Protein AF-A0A0Q5K649-F1 (afdb_monomer)

Sequence (444 aa):
MITLPTLQPTLAWHQQLAWRRYVEQLFRLVSRRRDFRLELQRGRLIAGVIPEQRRVLLNPDLIPVPAMGVRFDPQTPHGQRTQLLRAIMAHEAGHVVFSASKPAGELGWLWNALEDERMERLVMRRFPELCSDFDFLGDAMLLKDDPEPIDFMTACLRWRWSYDRPDVPFELQAQDQEAWEQARPLVEEAWETTRDGVERLAAQILALRPAPPAGESPKSRPELSADGGGMSEEQPEEQEQAPKTGEPGEDEEAEGAGGGGETSDPEQDDAQAEDEARTGGGDSSEQEDDAPEAPETSTEPSGATAVTSEDEEDANEQGRGEVPLPAPPPPAPGEDPSQGASDHAGPARDLSRRESAEEILDRIEVHARHLTRILAPPIRPAHATPHRSKGRFRYDRYTQGAEKYFGRKVGAPERCTGSRPDA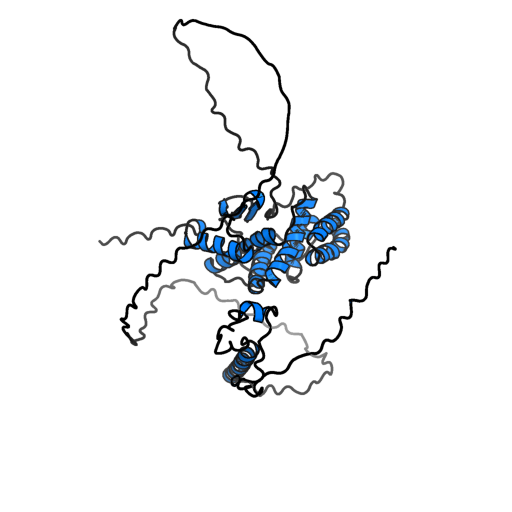GPCSESRRQPPAGRQLRLQGL

Secondary structure (DSSP, 8-state):
---PPP-PPPPPGGGSHHHHHHHHHHHHHHH--SS-EEEE--SS-SEEEETTTTEEEE-SSPPPPPSSS-TT--SSHHHHHHHHHHHHHHHHHHHHHH--PPPSHHHHHHHHHHHHHHHHHHHHHH-GGGHHHHHHHHHHHHTSS--PPBPHHHHHHHHHHHTT-TTS--PBPGGGHHHHHHHHHHHHHHHHS-HHHHHHHHHHHHHTPPPPPTTPPPPPPPS-----S---S-----------------------------------------------------------------------------------------PPPPPPPPPPTT----------------TT----HHHHHHHHHHHHHHHHHHHSPP---S--PPBTTTB---HHHHHTTSS------TT---------------------PPPP--------

pLDDT: mean 72.9, std 24.22, range [32.97, 98.69]

Foldseek 3Di:
DDDDPDDDPDPQLVPDPVNLVVLLVLLCVQLVDNQADEDEDADLAQWADAVVVSYIYHHSPHQDADPDDQFPDPNDPVSLVVLSSNQLSNLLSLCNPAADAQDDDQLSLLLCLLVSLLSVVVSCVVVVVNPSSNLRVLRRVLPVDDPDADELSVLLNNCSNCVPPPVRDNHHDPQCVVLCVVLVVLSVVSSVDHNVSSSVSSVVSVVSHDDPDPPDDPPDPDSPPNVRRDDPPPPPPPPPPDPPDDDDDDDDDDDDDDDDDDDDDDDDDDDDDDDDDDDDDDDDDDDDDDDDDDDDDDDDDDDDDDDDDDDDPDDDDPDDDDDDDDDDDDDDPDDDPDDDDDPPDDPPDPPVDPPDPVNVVVVVVVVVVVVCVVPPPDDDDPDQDADPPPGTDDVVCVVVVNDDPPPPPVDDDDDDDDDDDDDDDDDDDDDDDDDDDDDDDDDD

Structure (mmCIF, N/CA/C/O backbone):
data_AF-A0A0Q5K649-F1
#
_entry.id   AF-A0A0Q5K649-F1
#
loop_
_atom_site.group_PDB
_atom_site.id
_atom_site.type_symbol
_atom_site.label_atom_id
_atom_site.label_alt_id
_atom_site.label_comp_id
_atom_site.label_asym_id
_atom_site.label_entity_id
_atom_site.label_seq_id
_atom_site.pdbx_PDB_ins_code
_atom_site.Cartn_x
_atom_site.Cartn_y
_atom_site.Cartn_z
_atom_site.occupancy
_atom_site.B_iso_or_equiv
_atom_site.auth_seq_id
_atom_site.auth_comp_id
_atom_site.auth_asym_id
_atom_site.auth_atom_id
_atom_site.pdbx_PDB_model_num
ATOM 1 N N . MET A 1 1 ? 18.293 7.118 -53.393 1.00 53.94 1 MET A N 1
ATOM 2 C CA . MET A 1 1 ? 17.737 7.712 -52.163 1.00 53.94 1 MET A CA 1
ATOM 3 C C . MET A 1 1 ? 17.129 6.552 -51.384 1.00 53.94 1 MET A C 1
ATOM 5 O O . MET A 1 1 ? 16.115 6.028 -51.820 1.00 53.94 1 MET A O 1
ATOM 9 N N . ILE A 1 2 ? 17.842 6.024 -50.385 1.00 53.19 2 ILE A N 1
ATOM 10 C CA . ILE A 1 2 ? 17.391 4.873 -49.586 1.00 53.19 2 ILE A CA 1
ATOM 11 C C . ILE A 1 2 ? 16.630 5.457 -48.398 1.00 53.19 2 ILE A C 1
ATOM 13 O O . ILE A 1 2 ? 17.234 6.067 -47.522 1.00 53.19 2 ILE A O 1
ATOM 17 N N . THR A 1 3 ? 15.307 5.344 -48.408 1.00 58.31 3 THR A N 1
ATOM 18 C CA . THR A 1 3 ? 14.466 5.708 -47.268 1.00 58.31 3 THR A CA 1
ATOM 19 C C . THR A 1 3 ? 14.644 4.623 -46.215 1.00 58.31 3 THR A C 1
ATOM 21 O O . THR A 1 3 ? 14.216 3.487 -46.419 1.00 58.31 3 THR A O 1
ATOM 24 N N . LEU A 1 4 ? 15.325 4.946 -45.114 1.00 54.53 4 LEU A N 1
ATOM 25 C CA . LEU A 1 4 ? 15.374 4.046 -43.967 1.00 54.53 4 LEU A CA 1
ATOM 26 C C . LEU A 1 4 ? 13.941 3.849 -43.450 1.00 54.53 4 LEU A C 1
ATOM 28 O O . LEU A 1 4 ? 13.198 4.833 -43.364 1.00 54.53 4 LEU A O 1
ATOM 32 N N . PRO A 1 5 ? 13.528 2.606 -43.147 1.00 60.09 5 PRO A N 1
ATOM 33 C CA . PRO A 1 5 ? 12.213 2.353 -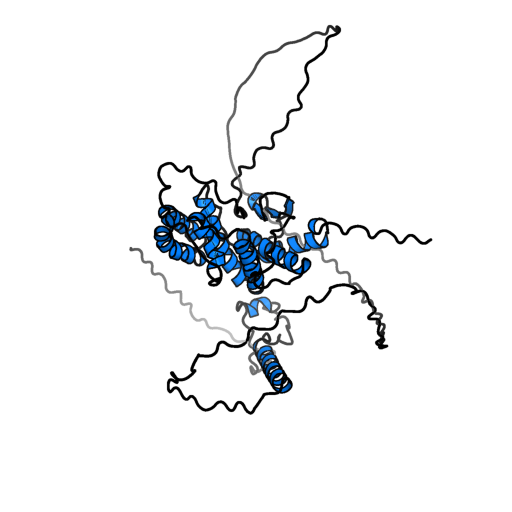42.586 1.00 60.09 5 PRO A CA 1
ATOM 34 C C . PRO A 1 5 ? 12.081 3.153 -41.293 1.00 60.09 5 PRO A C 1
ATOM 36 O O . PRO A 1 5 ? 12.926 3.062 -40.401 1.00 60.09 5 PRO A O 1
ATOM 39 N N . THR A 1 6 ? 11.032 3.966 -41.215 1.00 67.56 6 THR A N 1
ATOM 40 C CA . THR A 1 6 ? 10.655 4.686 -40.004 1.00 67.56 6 THR A CA 1
ATOM 41 C C . THR A 1 6 ? 10.548 3.668 -38.876 1.00 67.56 6 THR A C 1
ATOM 43 O O . THR A 1 6 ? 9.748 2.734 -38.965 1.00 67.56 6 THR A O 1
ATOM 46 N N . LEU A 1 7 ? 11.394 3.817 -37.851 1.00 65.44 7 LEU A N 1
ATOM 47 C CA . LEU A 1 7 ? 11.353 2.994 -36.645 1.00 65.44 7 LEU A CA 1
ATOM 48 C C . LEU A 1 7 ? 9.906 2.960 -36.158 1.00 65.44 7 LEU A C 1
ATOM 50 O O . LEU A 1 7 ? 9.334 4.004 -35.840 1.00 65.44 7 LEU A O 1
ATOM 54 N N . GLN A 1 8 ? 9.292 1.774 -36.175 1.00 64.75 8 GLN A N 1
ATOM 55 C CA . GLN A 1 8 ? 7.937 1.635 -35.668 1.00 64.75 8 GLN A CA 1
ATOM 56 C C . GLN A 1 8 ? 7.932 2.088 -34.205 1.00 64.75 8 GLN A C 1
ATOM 58 O O . GLN A 1 8 ? 8.827 1.688 -33.451 1.00 64.75 8 GLN A O 1
ATOM 63 N N . PRO A 1 9 ? 6.959 2.919 -33.795 1.00 73.31 9 PRO A N 1
ATOM 64 C CA . PRO A 1 9 ? 6.834 3.297 -32.400 1.00 73.31 9 PRO A CA 1
ATOM 65 C C . PRO A 1 9 ? 6.722 2.019 -31.572 1.00 73.31 9 PRO A C 1
ATOM 67 O O . PRO A 1 9 ? 5.918 1.132 -31.872 1.00 73.31 9 PRO A O 1
ATOM 70 N N . THR A 1 10 ? 7.570 1.899 -30.555 1.00 83.94 10 THR A N 1
ATOM 71 C CA . THR A 1 10 ? 7.507 0.775 -29.628 1.00 83.94 10 THR A CA 1
ATOM 72 C C . THR A 1 10 ? 6.124 0.768 -28.980 1.00 83.94 10 THR A C 1
ATOM 74 O O . THR A 1 10 ? 5.640 1.796 -28.506 1.00 83.94 10 THR A O 1
ATOM 77 N N . LEU A 1 11 ? 5.455 -0.389 -28.999 1.00 93.19 11 LEU A N 1
ATOM 78 C CA . LEU A 1 11 ? 4.152 -0.558 -28.351 1.00 93.19 11 LEU A CA 1
ATOM 79 C C . LEU A 1 11 ? 4.230 -0.093 -26.892 1.00 93.19 11 LEU A C 1
ATOM 81 O O . LEU A 1 11 ? 5.257 -0.288 -26.232 1.00 93.19 11 LEU A O 1
ATOM 85 N N . ALA A 1 12 ? 3.136 0.456 -26.361 1.00 94.38 12 ALA A N 1
ATOM 86 C CA . ALA A 1 12 ? 3.072 0.804 -24.944 1.00 94.38 12 ALA A CA 1
ATOM 87 C C . ALA A 1 12 ? 3.393 -0.431 -24.084 1.00 94.38 12 ALA A C 1
ATOM 89 O O . ALA A 1 12 ? 3.028 -1.550 -24.445 1.00 94.38 12 ALA A O 1
ATOM 90 N N . TRP A 1 13 ? 4.069 -0.252 -22.944 1.00 95.56 13 TRP A N 1
ATOM 91 C CA . TRP A 1 13 ? 4.593 -1.376 -22.152 1.00 95.56 13 TRP A CA 1
ATOM 92 C C . TRP A 1 13 ? 3.516 -2.430 -21.833 1.00 95.56 13 TRP A C 1
ATOM 94 O O . TRP A 1 13 ? 3.753 -3.625 -21.975 1.00 95.56 13 TRP A O 1
ATOM 104 N N . HIS A 1 14 ? 2.299 -1.988 -21.503 1.00 96.06 14 HIS A N 1
ATOM 105 C CA . HIS A 1 14 ? 1.169 -2.842 -21.135 1.00 96.06 14 HIS A CA 1
ATOM 106 C C . HIS A 1 14 ? 0.555 -3.589 -22.332 1.00 96.06 14 HIS A C 1
ATOM 108 O O . HIS A 1 14 ? -0.279 -4.475 -22.155 1.00 96.06 14 HIS A O 1
ATOM 114 N N . GLN A 1 15 ? 0.940 -3.252 -23.563 1.00 95.88 15 GLN A N 1
ATOM 115 C CA . GLN A 1 15 ? 0.591 -3.984 -24.786 1.00 95.88 15 GLN A CA 1
ATOM 116 C C . GLN A 1 15 ? 1.657 -5.028 -25.147 1.00 95.88 15 GLN A C 1
ATOM 118 O O . GLN A 1 15 ? 1.392 -5.942 -25.924 1.00 95.88 15 GLN A O 1
ATOM 123 N N . GLN A 1 16 ? 2.855 -4.934 -24.566 1.00 95.38 16 GLN A N 1
ATOM 124 C CA . GLN A 1 16 ? 3.936 -5.879 -24.815 1.00 95.38 16 GLN A CA 1
ATOM 125 C C . GLN A 1 16 ? 3.706 -7.174 -24.019 1.00 95.38 16 GLN A C 1
ATOM 127 O O . GLN A 1 16 ? 3.572 -7.167 -22.793 1.00 95.38 16 GLN A O 1
ATOM 132 N N . LEU A 1 17 ? 3.715 -8.318 -24.711 1.00 95.88 17 LEU A N 1
ATOM 133 C CA . LEU A 1 17 ? 3.469 -9.633 -24.104 1.00 95.88 17 LEU A CA 1
ATOM 134 C C . LEU A 1 17 ? 4.466 -9.978 -22.985 1.00 95.88 17 LEU A C 1
ATOM 136 O O . LEU A 1 17 ? 4.085 -10.616 -22.004 1.00 95.88 17 LEU A O 1
ATOM 140 N N . ALA A 1 18 ? 5.725 -9.549 -23.118 1.00 96.31 18 ALA A N 1
ATOM 141 C CA . ALA A 1 18 ? 6.763 -9.782 -22.116 1.00 96.31 18 ALA A CA 1
ATOM 142 C C . ALA A 1 18 ? 6.397 -9.162 -20.758 1.00 96.31 18 ALA A C 1
ATOM 144 O O . ALA A 1 18 ? 6.466 -9.846 -19.739 1.00 96.31 18 ALA A O 1
ATOM 145 N N . TRP A 1 19 ? 5.914 -7.915 -20.750 1.00 97.50 19 TRP A N 1
ATOM 146 C CA . TRP A 1 19 ? 5.476 -7.239 -19.529 1.00 97.50 19 TRP A CA 1
ATOM 147 C C . TRP A 1 19 ? 4.241 -7.885 -18.913 1.00 97.50 19 TRP A C 1
ATOM 149 O O . TRP A 1 19 ? 4.209 -8.106 -17.708 1.00 97.50 19 TRP A O 1
ATOM 159 N N . ARG A 1 20 ? 3.244 -8.252 -19.727 1.00 97.81 20 ARG A N 1
ATOM 160 C CA . ARG A 1 20 ? 2.047 -8.946 -19.222 1.00 97.81 20 ARG A CA 1
ATOM 161 C C . ARG A 1 20 ? 2.403 -10.256 -18.525 1.00 97.81 20 ARG A C 1
ATOM 163 O O . ARG A 1 20 ? 1.939 -10.508 -17.418 1.00 97.81 20 ARG A O 1
ATOM 170 N N . ARG A 1 21 ? 3.266 -11.064 -19.153 1.00 97.75 21 ARG A N 1
ATOM 171 C CA . ARG A 1 21 ? 3.766 -12.317 -18.570 1.00 97.75 21 ARG A CA 1
ATOM 172 C C . ARG A 1 21 ? 4.548 -12.066 -17.287 1.00 97.75 21 ARG A C 1
ATOM 174 O O . ARG A 1 21 ? 4.350 -12.797 -16.327 1.00 97.75 21 ARG A O 1
ATOM 181 N N . TYR A 1 22 ? 5.404 -11.047 -17.271 1.00 98.00 22 TYR A N 1
ATOM 182 C CA . TYR A 1 22 ? 6.178 -10.669 -16.093 1.00 98.00 22 TYR A CA 1
ATOM 183 C C . TYR A 1 22 ? 5.272 -10.323 -14.900 1.00 98.00 22 TYR A C 1
ATOM 185 O O . TYR A 1 22 ? 5.401 -10.933 -13.843 1.00 98.00 22 TYR A O 1
ATOM 193 N N . VAL A 1 23 ? 4.301 -9.425 -15.088 1.00 98.12 23 VAL A N 1
ATOM 194 C CA . VAL A 1 23 ? 3.345 -9.003 -14.045 1.00 98.12 23 VAL A CA 1
ATOM 195 C C . VAL A 1 23 ? 2.522 -10.188 -13.529 1.00 98.12 23 VAL A C 1
ATOM 197 O O . VAL A 1 23 ? 2.409 -10.399 -12.323 1.00 98.12 23 VAL A O 1
ATOM 200 N N . GLU A 1 24 ? 2.008 -11.025 -14.431 1.00 98.25 24 GLU A N 1
ATOM 201 C CA . GLU A 1 24 ? 1.250 -12.221 -14.058 1.00 98.25 24 GLU A CA 1
ATOM 202 C C . GLU A 1 24 ? 2.116 -13.236 -13.284 1.00 98.25 24 GLU A C 1
ATOM 204 O O . GLU A 1 24 ? 1.663 -13.852 -12.317 1.00 98.25 24 GLU A O 1
ATOM 209 N N . GLN A 1 25 ? 3.383 -13.411 -13.676 1.00 98.25 25 GLN A N 1
ATOM 210 C CA . GLN A 1 25 ? 4.329 -14.282 -12.976 1.00 98.25 25 GLN A CA 1
ATOM 211 C C . GLN A 1 25 ? 4.673 -13.763 -11.578 1.00 98.25 25 GLN A C 1
ATOM 213 O O . GLN A 1 25 ? 4.729 -14.575 -10.654 1.00 98.25 25 GLN A O 1
ATOM 218 N N . LEU A 1 26 ? 4.850 -12.448 -11.407 1.00 98.25 26 LEU A N 1
ATOM 219 C CA . LEU A 1 26 ? 5.065 -11.826 -10.097 1.00 98.25 26 LEU A CA 1
ATOM 220 C C . LEU A 1 26 ? 3.898 -12.118 -9.151 1.00 98.25 26 LEU A C 1
ATOM 222 O O . LEU A 1 26 ? 4.104 -12.663 -8.064 1.00 98.25 26 LEU A O 1
ATOM 226 N N . PHE A 1 27 ? 2.668 -11.850 -9.595 1.00 98.50 27 PHE A N 1
ATOM 227 C CA . PHE A 1 27 ? 1.475 -12.107 -8.791 1.00 98.50 27 PHE A CA 1
ATOM 228 C C . PHE A 1 27 ? 1.372 -13.586 -8.389 1.00 98.50 27 PHE A C 1
ATOM 230 O O . PHE A 1 27 ? 1.162 -13.918 -7.220 1.00 98.50 27 PHE A O 1
ATOM 237 N N . ARG A 1 28 ? 1.574 -14.507 -9.342 1.00 98.38 28 ARG A N 1
ATOM 238 C CA . ARG A 1 28 ? 1.555 -15.962 -9.092 1.00 98.38 28 ARG A CA 1
ATOM 239 C C . ARG A 1 28 ? 2.649 -16.409 -8.125 1.00 98.38 28 ARG A C 1
ATOM 241 O O . ARG A 1 28 ? 2.430 -17.328 -7.331 1.00 98.38 28 ARG A O 1
ATOM 248 N N . LEU A 1 29 ? 3.833 -15.805 -8.209 1.00 98.06 29 LEU A N 1
ATOM 249 C CA . LEU A 1 29 ? 4.966 -16.123 -7.345 1.00 98.06 29 LEU A CA 1
ATOM 250 C C . LEU A 1 29 ? 4.646 -15.801 -5.882 1.00 98.06 29 LEU A C 1
ATOM 252 O O . LEU A 1 29 ? 4.878 -16.649 -5.015 1.00 98.06 29 LEU A O 1
ATOM 256 N N . VAL A 1 30 ? 4.088 -14.618 -5.622 1.00 98.31 30 VAL A N 1
ATOM 257 C CA . VAL A 1 30 ? 3.783 -14.147 -4.265 1.00 98.31 30 VAL A CA 1
ATOM 258 C C . VAL A 1 30 ? 2.528 -14.834 -3.716 1.00 98.31 30 VAL A C 1
ATOM 260 O O . VAL A 1 30 ? 2.586 -15.454 -2.650 1.00 98.31 30 VAL A O 1
ATOM 263 N N . SER A 1 31 ? 1.430 -14.846 -4.483 1.00 98.06 31 SER A N 1
ATOM 264 C CA . SER A 1 31 ? 0.136 -15.401 -4.041 1.00 98.06 31 SER A CA 1
ATOM 265 C C . SER A 1 31 ? 0.117 -16.931 -3.973 1.00 98.06 31 SER A C 1
ATOM 267 O O . SER A 1 31 ? -0.695 -17.523 -3.262 1.00 98.06 31 SER A O 1
ATOM 269 N N . ARG A 1 32 ? 0.991 -17.600 -4.743 1.00 97.88 32 ARG A N 1
ATOM 270 C CA . ARG A 1 32 ? 0.955 -19.052 -5.014 1.00 97.88 32 ARG A CA 1
ATOM 271 C C . ARG A 1 32 ? -0.355 -19.531 -5.655 1.00 97.88 32 ARG A C 1
ATOM 273 O O . ARG A 1 32 ? -0.609 -20.736 -5.690 1.00 97.88 32 ARG A O 1
ATOM 280 N N . ARG A 1 33 ? -1.161 -18.618 -6.202 1.00 97.81 33 ARG A N 1
ATOM 281 C CA . ARG A 1 33 ? -2.393 -18.902 -6.948 1.00 97.81 33 ARG A CA 1
ATOM 282 C C . ARG A 1 33 ? -2.119 -18.765 -8.439 1.00 97.81 33 ARG A C 1
ATOM 284 O O . ARG A 1 33 ? -1.480 -17.812 -8.860 1.00 97.81 33 ARG A O 1
ATOM 291 N N . ARG A 1 34 ? -2.549 -19.740 -9.243 1.00 97.38 34 ARG A N 1
ATOM 292 C CA . ARG A 1 34 ? -2.327 -19.760 -10.709 1.00 97.38 34 ARG A CA 1
ATOM 293 C C . ARG A 1 34 ? -3.571 -19.406 -11.511 1.00 97.38 34 ARG A C 1
ATOM 295 O O . ARG A 1 34 ? -3.465 -19.099 -12.694 1.00 97.38 34 ARG A O 1
ATOM 302 N N . ASP A 1 35 ? -4.711 -19.486 -10.851 1.00 97.69 35 ASP A N 1
ATOM 303 C CA . ASP A 1 35 ? -6.063 -19.356 -11.368 1.00 97.69 35 ASP A CA 1
ATOM 304 C C . ASP A 1 35 ? -6.573 -17.912 -11.393 1.00 97.69 35 ASP A C 1
ATOM 306 O O . ASP A 1 35 ? -7.659 -17.676 -11.913 1.00 97.69 35 ASP A O 1
ATOM 310 N N . PHE A 1 36 ? -5.784 -16.959 -10.890 1.00 98.00 36 PHE A N 1
ATOM 311 C CA . PHE A 1 36 ? -6.057 -15.537 -11.055 1.00 98.00 36 PHE A CA 1
ATOM 312 C C . PHE A 1 36 ? -5.679 -15.058 -12.457 1.00 98.00 36 PHE A C 1
ATOM 314 O O . PHE A 1 36 ? -4.645 -15.460 -13.003 1.00 98.00 36 PHE A O 1
ATOM 321 N N . ARG A 1 37 ? -6.512 -14.182 -13.022 1.00 97.81 37 ARG A N 1
ATOM 322 C CA . ARG A 1 37 ? -6.293 -13.535 -14.321 1.00 97.81 37 ARG A CA 1
ATOM 323 C C . ARG A 1 37 ? -5.946 -12.064 -14.129 1.00 97.81 37 ARG A C 1
ATOM 325 O O . ARG A 1 37 ? -6.646 -11.361 -13.404 1.00 97.81 37 ARG A O 1
ATOM 332 N N . LEU A 1 38 ? -4.886 -11.619 -14.802 1.00 98.06 38 LEU A N 1
ATOM 333 C CA . LEU A 1 38 ? -4.499 -10.212 -14.863 1.00 98.06 38 LEU A CA 1
ATOM 334 C C . LEU A 1 38 ? -5.365 -9.462 -15.873 1.00 98.06 38 LEU A C 1
ATOM 336 O O . LEU A 1 38 ? -5.432 -9.844 -17.043 1.00 98.06 38 LEU A O 1
ATOM 340 N N . GLU A 1 39 ? -5.940 -8.353 -15.432 1.00 97.88 39 GLU A N 1
ATOM 341 C CA . GLU A 1 39 ? -6.693 -7.426 -16.259 1.00 97.88 39 GLU A CA 1
ATOM 342 C C . GLU A 1 39 ? -6.112 -6.020 -16.153 1.00 97.88 39 GLU A C 1
ATOM 344 O O . GLU A 1 39 ? -5.904 -5.484 -15.067 1.00 97.88 39 GLU A O 1
ATOM 349 N N . LEU A 1 40 ? -5.817 -5.434 -17.311 1.00 97.31 40 LEU A N 1
ATOM 350 C CA . LEU A 1 40 ? -5.233 -4.105 -17.410 1.00 97.31 40 LEU A CA 1
ATOM 351 C C . LEU A 1 40 ? -6.340 -3.117 -17.764 1.00 97.31 40 LEU A C 1
ATOM 353 O O . LEU A 1 40 ? -6.804 -3.113 -18.906 1.00 97.31 40 LEU A O 1
ATOM 357 N N . GLN A 1 41 ? -6.744 -2.289 -16.805 1.00 95.38 41 GLN A N 1
ATOM 358 C CA . GLN A 1 41 ? -7.856 -1.353 -16.951 1.00 95.38 41 GLN A CA 1
ATOM 359 C C . GLN A 1 41 ? -7.421 0.046 -16.523 1.00 95.38 41 GLN A C 1
ATOM 361 O O . GLN A 1 41 ? -6.922 0.240 -15.421 1.00 95.38 41 GLN A O 1
ATOM 366 N N . ARG A 1 42 ? -7.629 1.038 -17.392 1.00 95.25 42 ARG A N 1
ATOM 367 C CA . ARG A 1 42 ? -7.439 2.447 -17.026 1.00 95.25 42 ARG A CA 1
ATOM 368 C C . ARG A 1 42 ? -8.575 2.900 -16.121 1.00 95.25 42 ARG A C 1
ATOM 370 O O . ARG A 1 42 ? -9.737 2.637 -16.424 1.00 95.25 42 ARG A O 1
ATOM 377 N N . GLY A 1 43 ? -8.248 3.611 -15.052 1.00 90.81 43 GLY A N 1
ATOM 378 C CA . GLY A 1 43 ? -9.244 4.111 -14.114 1.00 90.81 43 GLY A CA 1
ATOM 379 C C . GLY A 1 43 ? -8.623 4.884 -12.961 1.00 90.81 43 GLY A C 1
ATOM 380 O O . GLY A 1 43 ? -7.483 5.332 -13.042 1.00 90.81 43 GLY A O 1
ATOM 381 N N . ARG A 1 44 ? -9.398 5.049 -11.888 1.00 87.19 44 ARG A N 1
ATOM 382 C CA . ARG A 1 44 ? -8.936 5.694 -10.649 1.00 87.19 44 ARG A CA 1
ATOM 383 C C . ARG A 1 44 ? -8.134 4.749 -9.755 1.00 87.19 44 ARG A C 1
ATOM 385 O O . ARG A 1 44 ? -7.238 5.191 -9.050 1.00 87.19 44 ARG A O 1
ATOM 392 N N . LEU A 1 45 ? -8.452 3.458 -9.809 1.00 90.31 45 LEU A N 1
ATOM 393 C CA . LEU A 1 45 ? -7.760 2.419 -9.058 1.00 90.31 45 LEU A CA 1
ATOM 394 C C . LEU A 1 45 ? -6.316 2.282 -9.564 1.00 90.31 45 LEU A C 1
ATOM 396 O O . LEU A 1 45 ? -6.102 2.285 -10.775 1.00 90.31 45 LEU A O 1
ATOM 400 N N . ILE A 1 46 ? -5.342 2.138 -8.663 1.00 93.75 46 ILE A N 1
ATOM 401 C CA . ILE A 1 46 ? -3.954 1.799 -9.034 1.00 93.75 46 ILE A CA 1
ATOM 402 C C . ILE A 1 46 ? -3.868 0.307 -9.365 1.00 93.75 46 ILE A C 1
ATOM 404 O O . ILE A 1 46 ? -3.427 -0.077 -10.449 1.00 93.75 46 ILE A O 1
ATOM 408 N N . ALA A 1 47 ? -4.323 -0.529 -8.438 1.00 96.38 47 ALA A N 1
ATOM 409 C CA . ALA A 1 47 ? -4.489 -1.960 -8.602 1.00 96.38 47 ALA A CA 1
ATOM 410 C C . ALA A 1 47 ? -5.521 -2.473 -7.592 1.00 96.38 47 ALA A C 1
ATOM 412 O O . ALA A 1 47 ? -5.918 -1.746 -6.681 1.00 96.38 47 ALA A O 1
ATOM 413 N N . GLY A 1 48 ? -5.996 -3.694 -7.810 1.00 95.69 48 GLY A N 1
ATOM 414 C CA . GLY A 1 48 ? -6.840 -4.362 -6.837 1.00 95.69 48 GLY A CA 1
ATOM 415 C C . GLY A 1 48 ? -7.083 -5.828 -7.132 1.00 95.69 48 GLY A C 1
ATOM 416 O O . GLY A 1 48 ? -6.849 -6.294 -8.251 1.00 95.69 48 GLY A O 1
ATOM 417 N N . VAL A 1 49 ? -7.601 -6.566 -6.154 1.00 96.12 49 VAL A N 1
ATOM 418 C CA . VAL A 1 49 ? -8.013 -7.961 -6.336 1.00 96.12 49 VAL A CA 1
ATOM 419 C C . VAL A 1 49 ? -9.505 -8.137 -6.103 1.00 96.12 49 VAL A C 1
ATOM 421 O O . VAL A 1 49 ? -10.095 -7.566 -5.191 1.00 96.12 49 VAL A O 1
ATOM 424 N N . ILE A 1 50 ? -10.113 -8.987 -6.930 1.00 95.25 50 ILE A N 1
ATOM 425 C CA . ILE A 1 50 ? -11.484 -9.474 -6.749 1.00 95.25 50 ILE A CA 1
ATOM 426 C C . ILE A 1 50 ? -11.381 -10.991 -6.546 1.00 95.25 50 ILE A C 1
ATOM 428 O O . ILE A 1 50 ? -11.366 -11.742 -7.534 1.00 95.25 50 ILE A O 1
ATOM 432 N N . PRO A 1 51 ? -11.209 -11.461 -5.294 1.00 93.88 51 PRO A N 1
ATOM 433 C CA . PRO A 1 51 ? -10.952 -12.869 -4.997 1.00 93.88 51 PRO A CA 1
ATOM 434 C C . PRO A 1 51 ? -12.024 -13.820 -5.537 1.00 93.88 51 PRO A C 1
ATOM 436 O O . PRO A 1 51 ? -11.691 -14.879 -6.072 1.00 93.88 51 PRO A O 1
ATOM 439 N N . GLU A 1 52 ? -13.292 -13.422 -5.463 1.00 94.25 52 GLU A N 1
ATOM 440 C CA . GLU A 1 52 ? -14.466 -14.203 -5.866 1.00 94.25 52 GLU A CA 1
ATOM 441 C C . GLU A 1 52 ? -14.440 -14.494 -7.370 1.00 94.25 52 GLU A C 1
ATOM 443 O O . GLU A 1 52 ? -14.711 -15.612 -7.811 1.00 94.25 52 GLU A O 1
ATOM 448 N N . GLN A 1 53 ? -14.023 -13.501 -8.159 1.00 96.69 53 GLN A N 1
ATOM 449 C CA . GLN A 1 53 ? -13.903 -13.592 -9.615 1.00 96.69 53 GLN A CA 1
ATOM 450 C C . GLN A 1 53 ? -12.515 -14.062 -10.071 1.00 96.69 53 GLN A C 1
ATOM 452 O O . GLN A 1 53 ? -12.286 -14.244 -11.267 1.00 96.69 53 GLN A O 1
ATOM 457 N N . ARG A 1 54 ? -11.574 -14.249 -9.134 1.00 97.38 54 ARG A N 1
ATOM 458 C CA . ARG A 1 54 ? -10.165 -14.575 -9.403 1.00 97.38 54 ARG A CA 1
ATOM 459 C C . ARG A 1 54 ? -9.538 -13.594 -10.399 1.00 97.38 54 ARG A C 1
ATOM 461 O O . ARG A 1 54 ? -8.854 -13.989 -11.346 1.00 97.38 54 ARG A O 1
ATOM 468 N N . ARG A 1 55 ? -9.786 -12.300 -10.204 1.00 97.69 55 ARG A N 1
ATOM 469 C CA . ARG A 1 55 ? -9.233 -11.221 -11.037 1.00 97.69 55 ARG A CA 1
ATOM 470 C C . ARG A 1 55 ? -8.247 -10.391 -10.228 1.00 97.69 55 ARG A C 1
ATOM 472 O O . ARG A 1 55 ? -8.481 -10.122 -9.052 1.00 97.69 55 ARG A O 1
ATOM 479 N N . VAL A 1 56 ? -7.154 -9.998 -10.873 1.00 97.81 56 VAL A N 1
ATOM 480 C CA . VAL A 1 56 ? -6.275 -8.920 -10.411 1.00 97.81 56 VAL A CA 1
ATOM 481 C C . VAL A 1 56 ? -6.336 -7.802 -11.441 1.00 97.81 56 VAL A C 1
ATOM 483 O O . VAL A 1 56 ? -6.056 -8.016 -12.622 1.00 97.81 56 VAL A O 1
ATOM 486 N N . LEU A 1 57 ? -6.763 -6.631 -10.993 1.00 97.69 57 LEU A N 1
ATOM 487 C CA . LEU A 1 57 ? -6.879 -5.416 -11.780 1.00 97.69 57 LEU A CA 1
ATOM 488 C C . LEU A 1 57 ? -5.600 -4.601 -11.603 1.00 97.69 57 LEU A C 1
ATOM 490 O O . LEU A 1 57 ? -5.093 -4.464 -10.492 1.00 97.69 57 LEU A O 1
ATOM 494 N N . LEU A 1 58 ? -5.077 -4.049 -12.691 1.00 97.50 58 LEU A N 1
ATOM 495 C CA . LEU A 1 58 ? -3.919 -3.162 -12.665 1.00 97.50 58 LEU A CA 1
ATOM 496 C C . LEU A 1 58 ? -4.127 -2.012 -13.642 1.00 97.50 58 LEU A C 1
ATOM 498 O O . LEU A 1 58 ? -4.410 -2.226 -14.824 1.00 97.50 58 LEU A O 1
ATOM 502 N N . ASN A 1 59 ? -3.909 -0.792 -13.171 1.00 97.06 59 ASN A N 1
ATOM 503 C CA . ASN A 1 59 ? -3.897 0.372 -14.029 1.00 97.06 59 ASN A CA 1
ATOM 504 C C . ASN A 1 59 ? -2.572 0.465 -14.793 1.00 97.06 59 ASN A C 1
ATOM 506 O O . ASN A 1 59 ? -1.504 0.524 -14.178 1.00 97.06 59 ASN A O 1
ATOM 510 N N . PRO A 1 60 ? -2.598 0.462 -16.140 1.00 97.25 60 PRO A N 1
ATOM 511 C CA . PRO A 1 60 ? -1.377 0.574 -16.926 1.00 97.25 60 PRO A CA 1
ATOM 512 C C . PRO A 1 60 ? -0.706 1.954 -16.816 1.00 97.25 60 PRO A C 1
ATOM 514 O O . PRO A 1 60 ? 0.482 2.084 -17.137 1.00 97.25 60 PRO A O 1
ATOM 517 N N . ASP A 1 61 ? -1.455 2.967 -16.381 1.00 96.31 61 ASP A N 1
ATOM 518 C CA . ASP A 1 61 ? -0.972 4.314 -16.109 1.00 96.31 61 ASP A CA 1
ATOM 519 C C . ASP A 1 61 ? -0.527 4.366 -14.634 1.00 96.31 61 ASP A C 1
ATOM 521 O O . ASP A 1 61 ? -1.229 4.869 -13.760 1.00 96.31 61 ASP A O 1
ATOM 525 N N . LEU A 1 62 ? 0.625 3.737 -14.364 1.00 94.88 62 LEU A N 1
ATOM 526 C CA . LEU A 1 62 ? 1.218 3.620 -13.026 1.00 94.88 62 LEU A CA 1
ATOM 527 C C . LEU A 1 62 ? 1.384 4.987 -12.348 1.00 94.88 62 LEU A C 1
ATOM 529 O O . LEU A 1 62 ? 1.506 6.013 -13.020 1.00 94.88 62 LEU A O 1
ATOM 533 N N . ILE A 1 63 ? 1.462 4.980 -11.015 1.00 94.38 63 ILE A N 1
ATOM 534 C CA . ILE A 1 63 ? 1.696 6.200 -10.241 1.00 94.38 63 ILE A CA 1
ATOM 535 C C . ILE A 1 63 ? 2.972 6.927 -10.707 1.00 94.38 63 ILE A C 1
ATOM 537 O O . ILE A 1 63 ? 3.978 6.275 -11.013 1.00 94.38 63 ILE A O 1
ATOM 541 N N . PRO A 1 64 ? 2.949 8.270 -10.782 1.00 94.81 64 PRO A N 1
ATOM 542 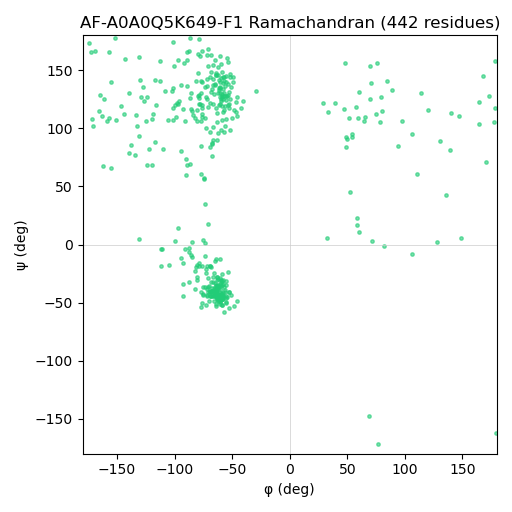C CA . PRO A 1 64 ? 4.149 9.037 -11.078 1.00 94.81 64 PRO A CA 1
ATOM 543 C C . PRO A 1 64 ? 5.151 8.898 -9.927 1.00 94.81 64 PRO A C 1
ATOM 545 O O . PRO A 1 64 ? 4.764 8.881 -8.762 1.00 94.81 64 PRO A O 1
ATOM 548 N N . VAL A 1 65 ? 6.439 8.821 -10.261 1.00 96.38 65 VAL A N 1
ATOM 549 C CA . VAL A 1 65 ? 7.528 8.778 -9.277 1.00 96.38 65 VAL A CA 1
ATOM 550 C C . VAL A 1 65 ? 8.086 10.195 -9.123 1.00 96.38 65 VAL A C 1
ATOM 552 O O . VAL A 1 65 ? 8.523 10.772 -10.124 1.00 96.38 65 VAL A O 1
ATOM 555 N N . PRO A 1 66 ? 8.062 10.780 -7.913 1.00 95.19 66 PRO A N 1
ATOM 556 C CA . PRO A 1 66 ? 8.678 12.076 -7.654 1.00 95.19 66 PRO A CA 1
ATOM 557 C C . PRO A 1 66 ? 10.169 12.084 -8.009 1.00 95.19 66 PRO A C 1
ATOM 559 O O . PRO A 1 66 ? 10.874 11.101 -7.801 1.00 95.19 66 PRO A O 1
ATOM 562 N N . ALA A 1 67 ? 10.663 13.210 -8.529 1.00 93.62 67 ALA A N 1
ATOM 563 C CA . ALA A 1 67 ? 12.038 13.314 -9.029 1.00 93.62 67 ALA A CA 1
ATOM 564 C C . ALA A 1 67 ? 13.116 13.263 -7.929 1.00 93.62 67 ALA A C 1
ATOM 566 O O . ALA A 1 67 ? 14.287 13.051 -8.231 1.00 93.62 67 ALA A O 1
ATOM 567 N N . MET A 1 68 ? 12.748 13.511 -6.669 1.00 93.00 68 MET A N 1
ATOM 568 C CA . MET A 1 68 ? 13.663 13.497 -5.527 1.00 93.00 68 MET A CA 1
ATOM 569 C C . MET A 1 68 ? 12.977 12.928 -4.285 1.00 93.00 68 MET A C 1
ATOM 571 O O . MET A 1 68 ? 11.754 12.955 -4.175 1.00 93.00 68 MET A O 1
ATOM 575 N N . GLY A 1 69 ? 13.780 12.467 -3.323 1.00 94.06 69 GLY A N 1
ATOM 576 C CA . GLY A 1 69 ? 13.302 12.044 -2.000 1.00 94.06 69 GLY A CA 1
ATOM 577 C C . GLY A 1 69 ? 12.730 10.624 -1.936 1.00 94.06 69 GLY A C 1
ATOM 578 O O . GLY A 1 69 ? 12.368 10.180 -0.846 1.00 94.06 69 GLY A O 1
ATOM 579 N N . VAL A 1 70 ? 12.680 9.913 -3.068 1.00 97.00 70 VAL A N 1
ATOM 580 C CA . VAL A 1 70 ? 12.279 8.503 -3.154 1.00 97.00 70 VAL A CA 1
ATOM 581 C C . VAL A 1 70 ? 13.494 7.609 -2.897 1.00 97.00 70 VAL A C 1
ATOM 583 O O . VAL A 1 70 ? 14.473 7.637 -3.648 1.00 97.00 70 VAL A O 1
ATOM 586 N N . ARG A 1 71 ? 13.459 6.816 -1.824 1.00 97.25 71 ARG A N 1
ATOM 587 C CA . ARG A 1 71 ? 14.504 5.838 -1.502 1.00 97.25 71 ARG A CA 1
ATOM 588 C C . ARG A 1 71 ? 14.493 4.708 -2.527 1.00 97.25 71 ARG A C 1
ATOM 590 O O . ARG A 1 71 ? 13.453 4.327 -3.054 1.00 97.25 71 ARG A O 1
ATOM 597 N N . PHE A 1 72 ? 15.677 4.156 -2.786 1.00 97.38 72 PHE A N 1
ATOM 598 C CA . PHE A 1 72 ? 15.882 3.042 -3.719 1.00 97.38 72 PHE A CA 1
ATOM 599 C C . PHE A 1 72 ? 15.419 3.312 -5.161 1.00 97.38 72 PHE A C 1
ATOM 601 O O . PHE A 1 72 ? 15.177 2.357 -5.895 1.00 97.38 72 PHE A O 1
ATOM 608 N N . ASP A 1 73 ? 15.315 4.578 -5.583 1.00 97.50 73 ASP A N 1
ATOM 609 C CA . ASP A 1 73 ? 14.952 4.921 -6.958 1.00 97.50 73 ASP A CA 1
ATOM 610 C C . ASP A 1 73 ? 16.052 4.483 -7.947 1.00 97.50 73 ASP A C 1
ATOM 612 O O . ASP A 1 73 ? 17.190 4.956 -7.849 1.00 97.50 73 ASP A O 1
ATOM 616 N N . PRO A 1 74 ? 15.734 3.622 -8.932 1.00 96.75 74 PRO A N 1
ATOM 617 C CA . PRO A 1 74 ? 16.692 3.116 -9.908 1.00 96.75 74 PRO A CA 1
ATOM 618 C C . PRO A 1 74 ? 17.062 4.139 -10.994 1.00 96.75 74 PRO A C 1
ATOM 620 O O . PRO A 1 74 ? 17.780 3.780 -11.929 1.00 96.75 74 PRO A O 1
ATOM 623 N N . GLN A 1 75 ? 16.563 5.382 -10.918 1.00 95.50 75 GLN A N 1
ATOM 624 C CA . GLN A 1 75 ? 16.927 6.530 -11.767 1.00 95.50 75 GLN A CA 1
ATOM 625 C C . GLN A 1 75 ? 16.668 6.335 -13.271 1.00 95.50 75 GLN A C 1
ATOM 627 O O . GLN A 1 75 ? 17.101 7.129 -14.106 1.00 95.50 75 GLN A O 1
ATOM 632 N N . THR A 1 76 ? 15.957 5.271 -13.651 1.00 96.69 76 THR A N 1
ATOM 633 C CA . THR A 1 76 ? 15.603 4.980 -15.041 1.00 96.69 76 THR A CA 1
ATOM 634 C C . THR A 1 76 ? 14.111 4.685 -15.150 1.00 96.69 76 THR A C 1
ATOM 636 O O . THR A 1 76 ? 13.576 3.946 -14.319 1.00 96.69 76 THR A O 1
ATOM 639 N N . PRO A 1 77 ? 13.426 5.144 -16.215 1.00 95.81 77 PRO A N 1
ATOM 640 C CA . PRO A 1 77 ? 12.003 4.852 -16.399 1.00 95.81 77 PRO A CA 1
ATOM 641 C C . PRO A 1 77 ? 11.687 3.349 -16.459 1.00 95.81 77 PRO A C 1
ATOM 643 O O . PRO A 1 77 ? 10.604 2.914 -16.070 1.00 95.81 77 PRO A O 1
ATOM 646 N N . HIS A 1 78 ? 12.622 2.535 -16.967 1.00 96.25 78 HIS A N 1
ATOM 647 C CA . HIS A 1 78 ? 12.479 1.080 -16.974 1.00 96.25 78 HIS A CA 1
ATOM 648 C C . HIS A 1 78 ? 12.588 0.497 -15.562 1.00 96.25 78 HIS A C 1
ATOM 650 O O . HIS A 1 78 ? 11.722 -0.282 -15.172 1.00 96.25 78 HIS A O 1
ATOM 656 N N . GLY A 1 79 ? 13.615 0.885 -14.799 1.00 97.62 79 GLY A N 1
ATOM 657 C CA . GLY A 1 79 ? 13.801 0.429 -13.424 1.00 97.62 79 GLY A CA 1
ATOM 658 C C . GLY A 1 79 ? 12.624 0.814 -12.531 1.00 97.62 79 GLY A C 1
ATOM 659 O O . GLY A 1 79 ? 12.075 -0.051 -11.856 1.00 97.62 79 GLY A O 1
ATOM 660 N N . GLN A 1 80 ? 12.183 2.074 -12.599 1.00 98.00 80 GLN A N 1
ATOM 661 C CA . GLN A 1 80 ? 11.065 2.589 -11.804 1.00 98.00 80 GLN A CA 1
ATOM 662 C C . GLN A 1 80 ? 9.788 1.794 -12.090 1.00 98.00 80 GLN A C 1
ATOM 664 O O . GLN A 1 80 ? 9.127 1.319 -11.171 1.00 98.00 80 GLN A O 1
ATOM 669 N N . ARG A 1 81 ? 9.485 1.545 -13.373 1.00 97.75 81 ARG A N 1
ATOM 670 C CA . ARG A 1 81 ? 8.356 0.690 -13.772 1.00 97.75 81 ARG A CA 1
ATOM 671 C C . ARG A 1 81 ? 8.482 -0.722 -13.203 1.00 97.75 81 ARG A C 1
ATOM 673 O O . ARG A 1 81 ? 7.504 -1.253 -12.689 1.00 97.75 81 ARG A O 1
ATOM 680 N N . THR A 1 82 ? 9.655 -1.340 -13.315 1.00 98.25 82 THR A N 1
ATOM 681 C CA . THR A 1 82 ? 9.896 -2.694 -12.797 1.00 98.25 82 THR A CA 1
ATOM 682 C C . THR A 1 82 ? 9.648 -2.765 -11.293 1.00 98.25 82 THR A C 1
ATOM 684 O O . THR A 1 82 ? 8.997 -3.705 -10.840 1.00 98.25 82 THR A O 1
ATOM 687 N N . GLN A 1 83 ? 10.133 -1.782 -10.536 1.00 98.31 83 GLN A N 1
ATOM 688 C CA . GLN A 1 83 ? 10.010 -1.729 -9.080 1.00 98.31 83 GLN A CA 1
ATOM 689 C C . GLN A 1 83 ? 8.576 -1.429 -8.632 1.00 98.31 83 GLN A C 1
ATOM 691 O O . GLN A 1 83 ? 8.057 -2.159 -7.792 1.00 98.31 83 GLN A O 1
ATOM 696 N N . LEU A 1 84 ? 7.886 -0.474 -9.277 1.00 98.31 84 LEU A N 1
ATOM 697 C CA . LEU A 1 84 ? 6.451 -0.239 -9.059 1.00 98.31 84 LEU A CA 1
ATOM 698 C C . LEU A 1 84 ? 5.639 -1.514 -9.296 1.00 98.31 84 LEU A C 1
ATOM 700 O O . LEU A 1 84 ? 4.847 -1.911 -8.451 1.00 98.31 84 LEU A O 1
ATOM 704 N N . LEU A 1 85 ? 5.850 -2.195 -10.426 1.00 98.50 85 LEU A N 1
ATOM 705 C CA . LEU A 1 85 ? 5.108 -3.417 -10.746 1.00 98.50 85 LEU A CA 1
ATOM 706 C C . LEU A 1 85 ? 5.395 -4.553 -9.757 1.00 98.50 85 LEU A C 1
ATOM 708 O O . LEU A 1 85 ? 4.485 -5.320 -9.450 1.00 98.50 85 LEU A O 1
ATOM 712 N N . ARG A 1 86 ? 6.631 -4.667 -9.253 1.00 98.56 86 ARG A N 1
ATOM 713 C CA . ARG A 1 86 ? 6.983 -5.634 -8.201 1.00 98.56 86 ARG A CA 1
ATOM 714 C C . ARG A 1 86 ? 6.240 -5.339 -6.907 1.00 98.56 86 ARG A C 1
ATOM 716 O O . ARG A 1 86 ? 5.564 -6.236 -6.411 1.00 98.56 86 ARG A O 1
ATOM 723 N N . ALA A 1 87 ? 6.326 -4.105 -6.413 1.00 98.44 87 ALA A N 1
ATOM 724 C CA . ALA A 1 87 ? 5.678 -3.690 -5.174 1.00 98.44 87 ALA A CA 1
ATOM 725 C C . ALA A 1 87 ? 4.152 -3.841 -5.259 1.00 98.44 87 ALA A C 1
ATOM 727 O O . ALA A 1 87 ? 3.558 -4.538 -4.442 1.00 98.44 87 ALA A O 1
ATOM 728 N N . ILE A 1 88 ? 3.531 -3.293 -6.311 1.00 98.25 88 ILE A N 1
ATOM 729 C CA . ILE A 1 88 ? 2.076 -3.332 -6.510 1.00 98.25 88 ILE A CA 1
ATOM 730 C C . ILE A 1 88 ? 1.584 -4.781 -6.644 1.00 98.25 88 ILE A C 1
ATOM 732 O O . ILE A 1 88 ? 0.648 -5.181 -5.965 1.00 98.25 88 ILE A O 1
ATOM 736 N N . MET A 1 89 ? 2.216 -5.624 -7.470 1.00 98.50 89 MET A N 1
ATOM 737 C CA . MET A 1 89 ? 1.759 -7.017 -7.598 1.00 98.50 89 MET A CA 1
ATOM 738 C C . MET A 1 89 ? 1.998 -7.845 -6.342 1.00 98.50 89 MET A C 1
ATOM 740 O O . MET A 1 89 ? 1.216 -8.756 -6.072 1.00 98.50 89 MET A O 1
ATOM 744 N N . ALA A 1 90 ? 3.060 -7.566 -5.587 1.00 98.62 90 ALA A N 1
ATOM 745 C CA . ALA A 1 90 ? 3.297 -8.230 -4.315 1.00 98.62 90 ALA A CA 1
ATOM 746 C C . ALA A 1 90 ? 2.270 -7.819 -3.254 1.00 98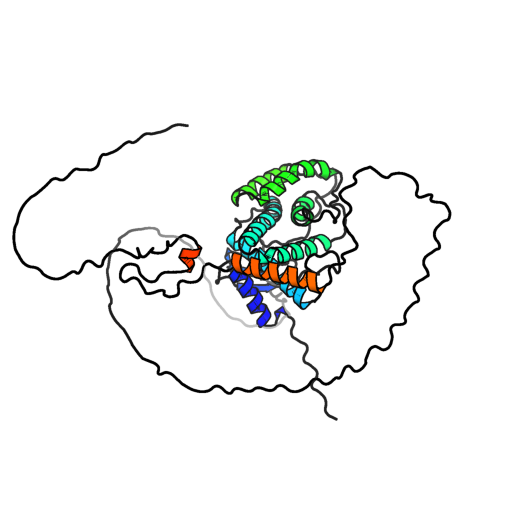.62 90 ALA A C 1
ATOM 748 O O . ALA A 1 90 ? 1.798 -8.692 -2.526 1.00 98.62 90 ALA A O 1
ATOM 749 N N . HIS A 1 91 ? 1.898 -6.538 -3.220 1.00 98.31 91 HIS A N 1
ATOM 750 C CA . HIS A 1 91 ? 0.825 -6.003 -2.387 1.00 98.31 91 HIS A CA 1
ATOM 751 C C . HIS A 1 91 ? -0.500 -6.727 -2.670 1.00 98.31 91 HIS A C 1
ATOM 753 O O . HIS A 1 91 ? -1.042 -7.421 -1.810 1.00 98.31 91 HIS A O 1
ATOM 759 N N . GLU A 1 92 ? -0.953 -6.696 -3.926 1.00 98.19 92 GLU A N 1
ATOM 760 C CA . GLU A 1 92 ? -2.208 -7.333 -4.339 1.00 98.19 92 GLU A CA 1
ATOM 761 C C . GLU A 1 92 ? -2.220 -8.847 -4.089 1.00 98.19 92 GLU A C 1
ATOM 763 O O . GLU A 1 92 ? -3.192 -9.437 -3.609 1.00 98.19 92 GLU A O 1
ATOM 768 N N . ALA A 1 93 ? -1.108 -9.516 -4.392 1.00 98.38 93 ALA A N 1
ATOM 769 C CA . ALA A 1 93 ? -0.959 -10.938 -4.121 1.00 98.38 93 ALA A CA 1
ATOM 770 C C . ALA A 1 93 ? -0.983 -11.246 -2.620 1.00 98.38 93 ALA A C 1
ATOM 772 O O . ALA A 1 93 ? -1.440 -12.320 -2.217 1.00 98.38 93 ALA A O 1
ATOM 773 N N . GLY A 1 94 ? -0.473 -10.335 -1.799 1.00 98.06 94 GLY A N 1
ATOM 774 C CA . GLY A 1 94 ? -0.472 -10.469 -0.360 1.00 98.06 94 GLY A CA 1
ATOM 775 C C . GLY A 1 94 ? -1.872 -10.347 0.240 1.00 98.06 94 GLY A C 1
ATOM 776 O O . GLY A 1 94 ? -2.187 -11.156 1.114 1.00 98.06 94 GLY A O 1
ATOM 777 N N . HIS A 1 95 ? -2.757 -9.499 -0.299 1.00 97.56 95 HIS A N 1
ATOM 778 C CA . HIS A 1 95 ? -4.175 -9.494 0.087 1.00 97.56 95 HIS A CA 1
ATOM 779 C C . HIS A 1 95 ? -4.831 -10.867 -0.079 1.00 97.56 95 HIS A C 1
ATOM 781 O O . HIS A 1 95 ? -5.457 -11.383 0.848 1.00 97.56 95 HIS A O 1
ATOM 787 N N . VAL A 1 96 ? -4.600 -11.528 -1.218 1.00 97.12 96 VAL A N 1
ATOM 788 C CA . VAL A 1 96 ? -5.133 -12.878 -1.492 1.00 97.12 96 VAL A CA 1
ATOM 789 C C . VAL A 1 96 ? -4.644 -13.927 -0.486 1.00 97.12 96 VAL A C 1
ATOM 791 O O . VAL A 1 96 ? -5.317 -14.933 -0.248 1.00 97.12 96 VAL A O 1
ATOM 794 N N . VAL A 1 97 ? -3.459 -13.738 0.095 1.00 97.19 97 VAL A N 1
ATOM 795 C CA . VAL A 1 97 ? -2.856 -14.708 1.019 1.00 97.19 97 VAL A CA 1
ATOM 796 C C . VAL A 1 97 ? -3.203 -14.394 2.473 1.00 97.19 97 VAL A C 1
ATOM 798 O O . VAL A 1 97 ? -3.515 -15.305 3.248 1.00 97.19 97 VAL A O 1
ATOM 801 N N . PHE A 1 98 ? -3.114 -13.127 2.865 1.00 96.88 98 PHE A N 1
ATOM 802 C CA . PHE A 1 98 ? -3.015 -12.727 4.264 1.00 96.88 98 PHE A CA 1
ATOM 803 C C . PHE A 1 98 ? -4.236 -11.989 4.798 1.00 96.88 98 PHE A C 1
ATOM 805 O O . PHE A 1 98 ? -4.407 -12.023 6.022 1.00 96.88 98 PHE A O 1
ATOM 812 N N . SER A 1 99 ? -5.092 -11.437 3.939 1.00 96.44 99 SER A N 1
ATOM 813 C CA . SER A 1 99 ? -6.212 -10.591 4.353 1.00 96.44 99 SER A CA 1
ATOM 814 C C . SER A 1 99 ? -7.522 -11.353 4.567 1.00 96.44 99 SER A C 1
ATOM 816 O O . SER A 1 99 ? -7.704 -12.477 4.089 1.00 96.44 99 SER A O 1
ATOM 818 N N . ALA A 1 100 ? -8.404 -10.769 5.383 1.00 94.31 100 ALA A N 1
ATOM 819 C CA . ALA A 1 100 ? -9.800 -11.187 5.535 1.00 94.31 100 ALA A CA 1
ATOM 820 C C . ALA A 1 100 ? -10.687 -10.503 4.487 1.00 94.31 100 ALA A C 1
ATOM 822 O O . ALA A 1 100 ? -10.225 -9.676 3.703 1.00 94.31 100 ALA A O 1
ATOM 823 N N . SER A 1 101 ? -11.974 -10.846 4.498 1.00 92.88 101 SER A N 1
ATOM 824 C CA . SER A 1 101 ? -12.996 -10.058 3.817 1.00 92.88 101 SER A CA 1
ATOM 825 C C . SER A 1 101 ? -13.039 -8.650 4.410 1.00 92.88 101 SER A C 1
ATOM 827 O O . SER A 1 101 ? -13.103 -8.488 5.628 1.00 92.88 101 SER A O 1
ATOM 829 N N . LYS A 1 102 ? -13.002 -7.641 3.542 1.00 93.94 102 LYS A N 1
ATOM 830 C CA . LYS A 1 102 ? -13.062 -6.236 3.940 1.00 93.94 102 LYS A CA 1
ATOM 831 C C . LYS A 1 102 ? -14.455 -5.901 4.497 1.00 93.94 102 LYS A C 1
ATOM 833 O O . LYS A 1 102 ? -15.448 -6.226 3.841 1.00 93.94 102 LYS A O 1
ATOM 838 N N . PRO A 1 103 ? -14.557 -5.249 5.669 1.00 95.12 103 PRO A N 1
ATOM 839 C CA . PRO A 1 103 ? -15.837 -4.763 6.173 1.00 95.12 103 PRO A CA 1
ATOM 840 C C . PRO A 1 103 ? -16.372 -3.605 5.316 1.00 95.12 103 PRO A C 1
ATOM 842 O O . PRO A 1 103 ? -15.639 -2.981 4.557 1.00 95.12 103 PRO A O 1
ATOM 845 N N . ALA A 1 104 ? -17.660 -3.285 5.427 1.00 92.56 104 ALA A N 1
ATOM 846 C CA . ALA A 1 104 ? -18.262 -2.200 4.650 1.00 92.56 104 ALA A CA 1
ATOM 847 C C . ALA A 1 104 ? -17.976 -0.801 5.242 1.00 92.56 104 ALA A C 1
ATOM 849 O O . ALA A 1 104 ? -17.628 -0.642 6.416 1.00 92.56 104 ALA A O 1
ATOM 850 N N . GLY A 1 105 ? -18.189 0.240 4.431 1.00 93.19 105 GLY A N 1
ATOM 851 C CA . GLY A 1 105 ? -18.220 1.635 4.884 1.00 93.19 105 GLY A CA 1
ATOM 852 C C . GLY A 1 105 ? -16.870 2.195 5.353 1.00 93.19 105 GLY A C 1
ATOM 853 O O . GLY A 1 105 ? -15.815 1.850 4.827 1.00 93.19 105 GLY A O 1
ATOM 854 N N . GLU A 1 106 ? -16.905 3.105 6.332 1.00 92.81 106 GLU A N 1
ATOM 855 C CA . GLU A 1 106 ? -15.693 3.746 6.878 1.00 92.81 106 GLU A CA 1
ATOM 856 C C . GLU A 1 106 ? -14.786 2.757 7.617 1.00 92.81 106 GLU A C 1
ATOM 858 O O . GLU A 1 106 ? -13.564 2.892 7.573 1.00 92.81 106 GLU A O 1
ATOM 863 N N . LEU A 1 107 ? -15.380 1.737 8.247 1.00 95.62 107 LEU A N 1
ATOM 864 C CA . LEU A 1 107 ? -14.632 0.654 8.878 1.00 95.62 107 LEU A CA 1
ATOM 865 C C . LEU A 1 107 ? -13.808 -0.107 7.842 1.00 95.62 107 LEU A C 1
ATOM 867 O O . LEU A 1 107 ? -12.630 -0.343 8.075 1.00 95.62 107 LEU A O 1
ATOM 871 N N . GLY A 1 108 ? -14.400 -0.415 6.685 1.00 95.12 108 GLY A N 1
ATOM 872 C CA . GLY A 1 108 ? -13.706 -1.013 5.544 1.00 95.12 108 GLY A CA 1
ATOM 873 C C . GLY A 1 108 ? -12.507 -0.216 5.069 1.00 95.12 108 GLY A C 1
ATOM 874 O O . GLY A 1 108 ? -11.449 -0.784 4.814 1.00 95.12 108 GLY A O 1
ATOM 875 N N . TRP A 1 109 ? -12.669 1.103 4.969 1.00 94.50 109 TRP A N 1
ATOM 876 C CA . TRP A 1 109 ? -11.597 1.993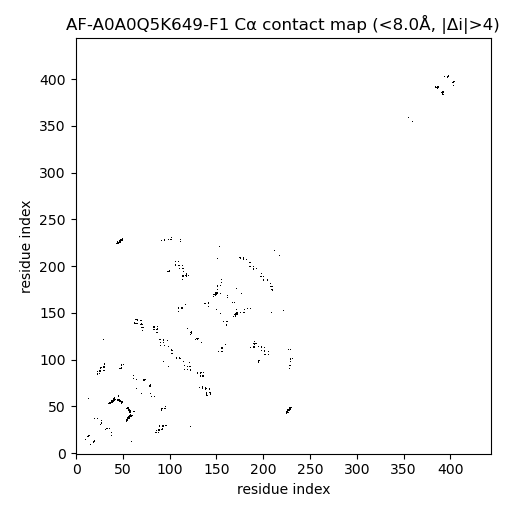 4.536 1.00 94.50 109 TRP A CA 1
ATOM 877 C C . TRP A 1 109 ? -10.425 1.989 5.522 1.00 94.50 109 TRP A C 1
ATOM 879 O O . TRP A 1 109 ? -9.288 1.747 5.122 1.00 94.50 109 TRP A O 1
ATOM 889 N N . LEU A 1 110 ? -10.695 2.195 6.818 1.00 96.50 110 LEU A N 1
ATOM 890 C CA . LEU A 1 110 ? -9.626 2.222 7.817 1.00 96.50 110 LEU A CA 1
ATOM 891 C C . LEU A 1 110 ? -8.993 0.843 7.989 1.00 96.50 110 LEU A C 1
ATOM 893 O O . LEU A 1 110 ? -7.776 0.735 8.094 1.00 96.50 110 LEU A O 1
ATOM 897 N N . TRP A 1 111 ? -9.808 -0.212 7.975 1.00 97.25 111 TRP A N 1
ATOM 898 C CA . TRP A 1 111 ? -9.315 -1.581 7.980 1.00 97.25 111 TRP A CA 1
ATOM 899 C C . TRP A 1 111 ? -8.339 -1.815 6.829 1.00 97.25 111 TRP A C 1
ATOM 901 O O . TRP A 1 111 ? -7.269 -2.349 7.078 1.00 97.25 111 TRP A O 1
ATOM 911 N N . ASN A 1 112 ? -8.654 -1.356 5.611 1.00 95.44 112 ASN A N 1
ATOM 912 C CA . ASN A 1 112 ? -7.763 -1.479 4.455 1.00 95.44 112 ASN A CA 1
ATOM 913 C C . ASN A 1 112 ? -6.434 -0.756 4.710 1.00 95.44 112 ASN A C 1
ATOM 915 O O . ASN A 1 112 ? -5.376 -1.349 4.554 1.00 95.44 112 ASN A O 1
ATOM 919 N N . ALA A 1 113 ? -6.479 0.493 5.184 1.00 95.62 113 ALA A N 1
ATOM 920 C CA . ALA A 1 113 ? -5.273 1.270 5.475 1.00 95.62 113 ALA A CA 1
ATOM 921 C C . ALA A 1 113 ? -4.324 0.566 6.467 1.00 95.62 113 ALA A C 1
ATOM 923 O O . ALA A 1 113 ? -3.108 0.581 6.266 1.00 95.62 113 ALA A O 1
ATOM 924 N N . LEU A 1 114 ? -4.879 -0.065 7.510 1.00 97.69 114 LEU A N 1
ATOM 925 C CA . LEU A 1 114 ? -4.125 -0.810 8.526 1.00 97.69 114 LEU A CA 1
ATOM 926 C C . LEU A 1 114 ? -3.668 -2.191 8.034 1.00 97.69 114 LEU A C 1
ATOM 928 O O . LEU A 1 114 ? -2.554 -2.629 8.330 1.00 97.69 114 LEU A O 1
ATOM 932 N N . GLU A 1 115 ? -4.544 -2.887 7.314 1.00 97.75 115 GLU A N 1
ATOM 933 C CA . GLU A 1 115 ? -4.315 -4.237 6.813 1.00 97.75 115 GLU A CA 1
ATOM 934 C C . GLU A 1 115 ? -3.202 -4.270 5.772 1.00 97.75 115 GLU A C 1
ATOM 936 O O . GLU A 1 115 ? -2.413 -5.212 5.786 1.00 97.75 115 GLU A O 1
ATOM 941 N N . ASP A 1 116 ? -3.115 -3.256 4.913 1.00 97.50 116 ASP A N 1
ATOM 942 C CA . ASP A 1 116 ? -2.065 -3.125 3.905 1.00 97.50 116 ASP A CA 1
ATOM 943 C C . ASP A 1 116 ? -0.672 -3.235 4.539 1.00 97.50 116 ASP A C 1
ATOM 945 O O . ASP A 1 116 ? 0.094 -4.120 4.173 1.00 97.50 116 ASP A O 1
ATOM 949 N N . GLU A 1 117 ? -0.367 -2.417 5.552 1.00 97.81 117 GLU A N 1
ATOM 950 C CA . GLU A 1 117 ? 0.944 -2.421 6.221 1.00 97.81 117 GLU A CA 1
ATOM 951 C C . GLU A 1 117 ? 1.219 -3.764 6.914 1.00 97.81 117 GLU A C 1
ATOM 953 O O . GLU A 1 117 ? 2.294 -4.358 6.779 1.00 97.81 117 GLU A O 1
ATOM 958 N N . ARG A 1 118 ? 0.221 -4.305 7.626 1.00 98.44 118 ARG A N 1
ATOM 959 C CA . ARG A 1 118 ? 0.332 -5.615 8.287 1.00 98.44 118 ARG A CA 1
ATOM 960 C C . ARG A 1 118 ? 0.642 -6.721 7.276 1.00 98.44 118 ARG A C 1
ATOM 962 O O . ARG A 1 118 ? 1.487 -7.590 7.512 1.00 98.44 118 ARG A O 1
ATOM 969 N N . MET A 1 119 ? -0.074 -6.723 6.158 1.00 98.00 119 MET A N 1
ATOM 970 C CA . MET A 1 119 ? 0.076 -7.698 5.091 1.00 98.00 119 MET A CA 1
ATOM 971 C C . MET A 1 119 ? 1.425 -7.532 4.382 1.00 98.00 119 MET A C 1
ATOM 973 O O . MET A 1 119 ? 2.115 -8.536 4.187 1.00 98.00 119 MET A O 1
ATOM 977 N N . GLU A 1 120 ? 1.844 -6.307 4.066 1.00 98.31 120 GLU A N 1
ATOM 978 C CA . GLU A 1 120 ? 3.130 -6.010 3.427 1.00 98.31 120 GLU A CA 1
ATOM 979 C C . GLU A 1 120 ? 4.292 -6.509 4.292 1.00 98.31 120 GLU A C 1
ATOM 981 O O . GLU A 1 120 ? 5.177 -7.206 3.792 1.00 98.31 120 GLU A O 1
ATOM 986 N N . ARG A 1 121 ? 4.241 -6.310 5.617 1.00 98.25 121 ARG A N 1
ATOM 987 C CA . ARG A 1 121 ? 5.213 -6.900 6.558 1.00 98.25 121 ARG A CA 1
ATOM 988 C C . ARG A 1 121 ? 5.267 -8.422 6.476 1.00 98.25 121 ARG A C 1
ATOM 990 O O . ARG A 1 121 ? 6.352 -9.009 6.498 1.00 98.25 121 ARG A O 1
ATOM 997 N N . LEU A 1 122 ? 4.121 -9.095 6.368 1.00 98.31 122 LEU A N 1
ATOM 998 C CA . LEU A 1 122 ? 4.076 -10.552 6.201 1.00 98.31 122 LEU A CA 1
ATOM 999 C C . LEU A 1 122 ? 4.631 -11.002 4.844 1.00 98.31 122 LEU A C 1
ATOM 1001 O O . LEU A 1 122 ? 5.318 -12.028 4.778 1.00 98.31 122 LEU A O 1
ATOM 1005 N N . VAL A 1 123 ? 4.379 -10.238 3.780 1.00 98.44 123 VAL A N 1
ATOM 1006 C CA . VAL A 1 123 ? 4.980 -10.458 2.460 1.00 98.44 123 VAL A CA 1
ATOM 1007 C C . VAL A 1 123 ? 6.499 -10.297 2.541 1.00 98.44 123 VAL A C 1
ATOM 1009 O O . VAL A 1 123 ? 7.210 -11.211 2.125 1.00 98.44 123 VAL A O 1
ATOM 1012 N N . MET A 1 124 ? 7.009 -9.226 3.152 1.00 98.38 124 MET A N 1
ATOM 1013 C CA . MET A 1 124 ? 8.447 -8.967 3.319 1.00 98.38 124 MET A CA 1
ATOM 1014 C C . MET A 1 124 ? 9.151 -10.024 4.173 1.00 98.38 124 MET A C 1
ATOM 1016 O O . MET A 1 124 ? 10.255 -10.448 3.846 1.00 98.38 124 MET A O 1
ATOM 1020 N N . ARG A 1 125 ? 8.505 -10.545 5.226 1.00 98.25 125 ARG A N 1
ATOM 1021 C CA . ARG A 1 125 ? 9.047 -11.684 5.997 1.00 98.25 125 ARG A CA 1
ATOM 1022 C C . ARG A 1 125 ? 9.242 -12.929 5.127 1.00 98.25 125 ARG A C 1
ATOM 1024 O O . ARG A 1 125 ? 10.128 -13.738 5.400 1.00 98.25 125 ARG A O 1
ATOM 1031 N N . ARG A 1 126 ? 8.408 -13.107 4.098 1.00 98.19 126 ARG A N 1
ATOM 1032 C CA . ARG A 1 126 ? 8.487 -14.233 3.158 1.00 98.19 126 ARG A CA 1
ATOM 1033 C C . ARG A 1 126 ? 9.421 -13.965 1.975 1.00 98.19 126 ARG A C 1
ATOM 1035 O O . ARG A 1 126 ? 10.017 -14.918 1.474 1.00 98.19 126 ARG A O 1
ATOM 1042 N N . PHE A 1 127 ? 9.521 -12.714 1.544 1.00 98.06 127 PHE A N 1
ATOM 1043 C CA . PHE A 1 127 ? 10.302 -12.248 0.399 1.00 98.06 127 PHE A CA 1
ATOM 1044 C C . PHE A 1 127 ? 11.084 -10.981 0.793 1.00 98.06 127 PHE A C 1
ATOM 1046 O O . PHE A 1 127 ? 10.664 -9.869 0.458 1.00 98.06 127 PHE A O 1
ATOM 1053 N N . PRO A 1 128 ? 12.195 -11.117 1.542 1.00 98.06 128 PRO A N 1
ATOM 1054 C CA . PRO A 1 128 ? 12.942 -9.971 2.068 1.00 98.06 128 PRO A CA 1
ATOM 1055 C C . PRO A 1 128 ? 13.460 -9.010 0.990 1.00 98.06 128 PRO A C 1
ATOM 1057 O O . PRO A 1 128 ? 13.628 -7.822 1.247 1.00 98.06 128 PRO A O 1
ATOM 1060 N N . GLU A 1 129 ? 13.673 -9.501 -0.231 1.00 97.12 129 GLU A N 1
ATOM 1061 C CA . GLU A 1 129 ? 14.074 -8.709 -1.395 1.00 97.12 129 GLU A CA 1
ATOM 1062 C C . GLU A 1 129 ? 13.036 -7.664 -1.841 1.00 97.12 129 GLU A C 1
ATOM 1064 O O . GLU A 1 129 ? 13.363 -6.807 -2.660 1.00 97.12 129 GLU A O 1
ATOM 1069 N N . LEU A 1 130 ? 11.801 -7.733 -1.330 1.00 98.19 130 LEU A N 1
ATOM 1070 C CA . LEU A 1 130 ? 10.742 -6.761 -1.612 1.00 98.19 130 LEU A CA 1
ATOM 1071 C C . LEU A 1 130 ? 10.761 -5.554 -0.666 1.00 98.19 130 LEU A C 1
ATOM 1073 O O . LEU A 1 130 ? 10.022 -4.608 -0.908 1.00 98.19 130 LEU A O 1
ATOM 1077 N N . CYS A 1 131 ? 11.602 -5.546 0.377 1.00 98.00 131 CYS A N 1
ATOM 1078 C CA . CYS A 1 131 ? 11.673 -4.429 1.328 1.00 98.00 131 CYS A CA 1
ATOM 1079 C C . CYS A 1 131 ? 11.944 -3.093 0.622 1.00 98.00 131 CYS A C 1
ATOM 1081 O O . CYS A 1 131 ? 11.170 -2.152 0.756 1.00 98.00 131 CYS A O 1
ATOM 1083 N N . SER A 1 132 ? 12.971 -3.047 -0.232 1.00 97.94 132 SER A N 1
ATOM 1084 C CA . SER A 1 132 ? 13.295 -1.850 -1.018 1.00 97.94 132 SER A CA 1
ATOM 1085 C C . SER A 1 132 ? 12.222 -1.488 -2.047 1.00 97.94 132 SER A C 1
ATOM 1087 O O . SER A 1 132 ? 12.143 -0.340 -2.473 1.00 97.94 132 SER A O 1
ATOM 1089 N N . ASP A 1 133 ? 11.420 -2.459 -2.493 1.00 98.50 133 ASP A N 1
ATOM 1090 C CA . ASP A 1 133 ? 10.335 -2.206 -3.442 1.00 98.50 133 ASP A CA 1
ATOM 1091 C C . ASP A 1 133 ? 9.152 -1.528 -2.736 1.00 98.50 133 ASP A C 1
ATOM 1093 O O . ASP A 1 133 ? 8.594 -0.573 -3.275 1.00 98.50 133 ASP A O 1
ATOM 1097 N N . PHE A 1 134 ? 8.796 -1.988 -1.530 1.00 98.25 134 PHE A N 1
ATOM 1098 C CA . PHE A 1 134 ? 7.752 -1.368 -0.712 1.00 98.25 134 PHE A CA 1
ATOM 1099 C C . PHE A 1 134 ? 8.173 -0.001 -0.176 1.00 98.25 134 PHE A C 1
ATOM 1101 O O . PHE A 1 134 ? 7.375 0.925 -0.259 1.00 98.25 134 PHE A O 1
ATOM 1108 N N . ASP A 1 135 ? 9.425 0.171 0.262 1.00 97.62 135 ASP A N 1
ATOM 1109 C CA . ASP A 1 135 ? 9.957 1.491 0.631 1.00 97.62 135 ASP A CA 1
ATOM 1110 C C . ASP A 1 135 ? 9.863 2.484 -0.537 1.00 97.62 135 ASP A C 1
ATOM 1112 O O . ASP A 1 135 ? 9.420 3.619 -0.367 1.00 97.62 135 ASP A O 1
ATOM 1116 N N . PHE A 1 136 ? 10.232 2.044 -1.744 1.00 98.19 136 PHE A N 1
ATOM 1117 C CA . PHE A 1 136 ? 10.136 2.855 -2.957 1.00 98.19 136 PHE A CA 1
ATOM 1118 C C . PHE A 1 136 ? 8.683 3.214 -3.306 1.00 98.19 136 PHE A C 1
ATOM 1120 O O . PHE A 1 136 ? 8.390 4.371 -3.609 1.00 98.19 136 PHE A O 1
ATOM 1127 N N . LEU A 1 137 ? 7.758 2.246 -3.249 1.00 97.56 137 LEU A N 1
ATOM 1128 C CA . LEU A 1 137 ? 6.331 2.491 -3.483 1.00 97.56 137 LEU A CA 1
ATOM 1129 C C . LEU A 1 137 ? 5.749 3.440 -2.427 1.00 97.56 137 LEU A C 1
ATOM 1131 O O . LEU A 1 137 ? 5.027 4.373 -2.775 1.00 97.56 137 LEU A O 1
ATOM 1135 N N . GLY A 1 138 ? 6.079 3.220 -1.155 1.00 96.50 138 GLY A N 1
ATOM 1136 C CA . GLY A 1 138 ? 5.622 4.040 -0.042 1.00 96.50 138 GLY A CA 1
ATOM 1137 C C . GLY A 1 138 ? 6.095 5.481 -0.157 1.00 96.50 138 GLY A C 1
ATOM 1138 O O . GLY A 1 138 ? 5.291 6.396 -0.021 1.00 96.50 138 GLY A O 1
ATOM 1139 N N . ASP A 1 139 ? 7.358 5.694 -0.522 1.00 97.19 139 ASP A N 1
ATOM 1140 C CA . ASP A 1 139 ? 7.893 7.031 -0.767 1.00 97.19 139 ASP A CA 1
ATOM 1141 C C . ASP A 1 139 ? 7.231 7.711 -1.975 1.00 97.19 139 ASP A C 1
ATOM 1143 O O . ASP A 1 139 ? 6.902 8.895 -1.910 1.00 97.19 139 ASP A O 1
ATOM 1147 N N . ALA A 1 140 ? 6.994 6.972 -3.067 1.00 96.25 140 ALA A N 1
ATOM 1148 C CA . ALA A 1 140 ? 6.300 7.504 -4.239 1.00 96.25 140 ALA A CA 1
ATOM 1149 C C . ALA A 1 140 ? 4.865 7.944 -3.909 1.00 96.25 140 ALA A C 1
ATOM 1151 O O . ALA A 1 140 ? 4.403 8.953 -4.436 1.00 96.25 140 ALA A O 1
ATOM 1152 N N . MET A 1 141 ? 4.176 7.222 -3.021 1.00 94.44 141 MET A N 1
ATOM 1153 C CA . MET A 1 141 ? 2.841 7.587 -2.542 1.00 94.44 141 MET A CA 1
ATOM 1154 C C . MET A 1 141 ? 2.880 8.748 -1.541 1.00 94.44 141 MET A C 1
ATOM 1156 O O . MET A 1 141 ? 2.082 9.675 -1.648 1.00 94.44 141 MET A O 1
ATOM 1160 N N . LEU A 1 142 ? 3.828 8.732 -0.602 1.00 93.94 142 LEU A N 1
ATOM 1161 C CA . LEU A 1 142 ? 3.974 9.735 0.455 1.00 93.94 142 LEU A CA 1
ATOM 1162 C C . LEU A 1 142 ? 4.305 11.135 -0.082 1.00 93.94 142 LEU A C 1
ATOM 1164 O O . LEU A 1 142 ? 3.886 12.132 0.509 1.00 93.94 142 LEU A O 1
ATOM 1168 N N . LEU A 1 143 ? 5.087 11.192 -1.162 1.00 93.62 143 LEU A N 1
ATOM 1169 C CA . LEU A 1 143 ? 5.623 12.418 -1.761 1.00 93.62 143 LEU A CA 1
ATOM 1170 C C . LEU A 1 143 ? 4.832 12.893 -2.992 1.00 93.62 143 LEU A C 1
ATOM 1172 O O . LEU A 1 143 ? 5.243 13.851 -3.645 1.00 93.62 143 LEU A O 1
ATOM 1176 N N . LYS A 1 144 ? 3.737 12.210 -3.347 1.00 89.12 144 LYS A N 1
ATOM 1177 C CA . LYS A 1 144 ? 2.893 12.581 -4.492 1.00 89.12 144 LYS A CA 1
ATOM 1178 C C . LYS A 1 144 ? 2.077 13.848 -4.227 1.00 89.12 144 LYS A C 1
ATOM 1180 O O . LYS A 1 144 ? 1.879 14.634 -5.152 1.00 89.12 144 LYS A O 1
ATOM 1185 N N . ASP A 1 145 ? 1.591 14.002 -3.001 1.00 81.06 145 ASP A N 1
ATOM 1186 C CA . ASP A 1 145 ? 0.654 15.057 -2.627 1.00 81.06 145 ASP A CA 1
ATOM 1187 C C . ASP A 1 145 ? 1.369 16.218 -1.916 1.00 81.06 145 ASP A C 1
ATOM 1189 O O . ASP A 1 145 ? 2.417 16.042 -1.286 1.00 81.06 145 ASP A O 1
ATOM 1193 N N . ASP A 1 146 ? 0.785 17.413 -2.019 1.00 74.62 146 ASP A N 1
ATOM 1194 C CA . ASP A 1 146 ? 1.290 18.624 -1.375 1.00 74.62 146 ASP A CA 1
ATOM 1195 C C . ASP A 1 146 ? 1.296 18.491 0.167 1.00 74.62 146 ASP A C 1
ATOM 1197 O O . ASP A 1 146 ? 0.492 17.749 0.740 1.00 74.62 146 ASP A O 1
ATOM 1201 N N . PRO A 1 147 ? 2.193 19.206 0.877 1.00 77.19 147 PRO A N 1
ATOM 1202 C CA . PRO A 1 147 ? 2.403 19.081 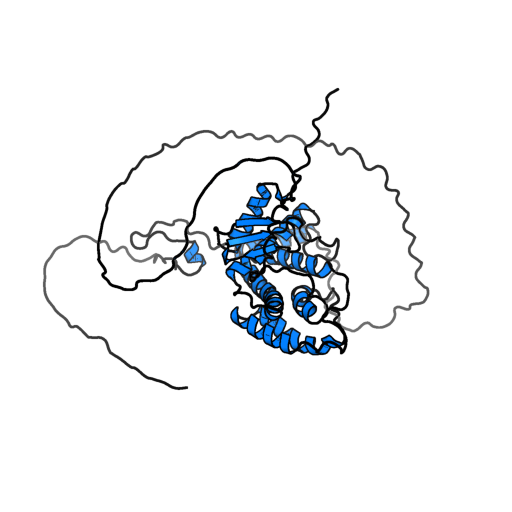2.324 1.00 77.19 147 PRO A CA 1
ATOM 1203 C C . PRO A 1 147 ? 1.283 19.710 3.177 1.00 77.19 147 PRO A C 1
ATOM 1205 O O . PRO A 1 147 ? 1.550 20.272 4.234 1.00 77.19 147 PRO A O 1
ATOM 1208 N N . GLU A 1 148 ? 0.026 19.652 2.739 1.00 85.81 148 GLU A N 1
ATOM 1209 C CA . GLU A 1 148 ? -1.090 20.169 3.529 1.00 85.81 148 GLU A CA 1
ATOM 1210 C C . GLU A 1 148 ? -1.263 19.382 4.842 1.00 85.81 148 GLU A C 1
ATOM 1212 O O . GLU A 1 148 ? -1.051 18.161 4.862 1.00 85.81 148 GLU A O 1
ATOM 1217 N N . PRO A 1 149 ? -1.689 20.050 5.937 1.00 89.00 149 PRO A N 1
ATOM 1218 C CA . PRO A 1 149 ? -2.027 19.372 7.179 1.00 89.00 149 PRO A CA 1
ATOM 1219 C C . PRO A 1 149 ? -3.092 18.299 6.949 1.00 89.00 149 PRO A C 1
ATOM 1221 O O . PRO A 1 149 ? -4.221 18.582 6.527 1.00 89.00 149 PRO A O 1
ATOM 1224 N N . ILE A 1 150 ? -2.731 17.058 7.250 1.00 92.94 150 ILE A N 1
ATOM 1225 C CA . ILE A 1 150 ? -3.583 15.902 6.984 1.00 92.94 150 ILE A CA 1
ATOM 1226 C C . ILE A 1 150 ? -4.667 15.767 8.052 1.00 92.94 150 ILE A C 1
ATOM 1228 O O . ILE A 1 150 ? -4.465 16.118 9.218 1.00 92.94 150 ILE A O 1
ATOM 1232 N N . ASP A 1 151 ? -5.828 15.259 7.642 1.00 93.31 151 ASP A N 1
ATOM 1233 C CA . ASP A 1 151 ? -6.884 14.893 8.581 1.00 93.31 151 ASP A CA 1
ATOM 1234 C C . ASP A 1 151 ? -6.575 13.569 9.300 1.00 93.31 151 ASP A C 1
ATOM 1236 O O . ASP A 1 151 ? -5.694 12.802 8.902 1.00 93.31 151 ASP A O 1
ATOM 1240 N N . PHE A 1 152 ? -7.326 13.287 10.362 1.00 95.12 152 PHE A N 1
ATOM 1241 C CA . PHE A 1 152 ? -7.179 12.084 11.182 1.00 95.12 152 PHE A CA 1
ATOM 1242 C C . PHE A 1 152 ? -7.194 10.766 10.381 1.00 95.12 152 PHE A C 1
ATOM 1244 O O . PHE A 1 152 ? -6.409 9.855 10.656 1.00 95.12 152 PHE A O 1
ATOM 1251 N N . MET A 1 153 ? -8.071 10.642 9.378 1.00 94.44 153 MET A N 1
ATOM 1252 C CA . MET A 1 153 ? -8.187 9.410 8.586 1.00 94.44 153 MET A CA 1
ATOM 1253 C C . MET A 1 153 ? -6.972 9.239 7.673 1.00 94.44 153 MET A C 1
ATOM 1255 O O . MET A 1 153 ? -6.375 8.163 7.615 1.00 94.44 153 MET A O 1
ATOM 1259 N N . THR A 1 154 ? -6.563 10.319 7.012 1.00 93.31 154 THR A N 1
ATOM 1260 C CA . THR A 1 154 ? -5.370 10.369 6.168 1.00 93.31 154 THR A CA 1
ATOM 1261 C C . THR A 1 154 ? -4.111 10.127 6.993 1.00 93.31 154 THR A C 1
ATOM 1263 O O . THR A 1 154 ? -3.218 9.435 6.517 1.00 93.31 154 THR A O 1
ATOM 1266 N N . ALA A 1 155 ? -4.047 10.604 8.241 1.00 95.94 155 ALA A N 1
ATOM 1267 C CA . ALA A 1 155 ? -2.950 10.313 9.162 1.00 95.94 155 ALA A CA 1
ATOM 1268 C C . ALA A 1 155 ? -2.800 8.809 9.418 1.00 95.94 155 ALA A C 1
ATOM 1270 O O . ALA A 1 155 ? -1.690 8.291 9.323 1.00 95.94 155 ALA A O 1
ATOM 1271 N N . CYS A 1 156 ? -3.904 8.087 9.646 1.00 96.81 156 CYS A N 1
ATOM 1272 C CA . CYS A 1 156 ? -3.869 6.635 9.845 1.00 96.81 156 CYS A CA 1
ATOM 1273 C C . CYS A 1 156 ? -3.287 5.886 8.634 1.00 96.81 156 CYS A C 1
ATOM 1275 O O . CYS A 1 156 ? -2.529 4.936 8.811 1.00 96.81 156 CYS A O 1
ATOM 1277 N N . LEU A 1 157 ? -3.614 6.323 7.412 1.00 94.31 157 LEU A N 1
ATOM 1278 C CA . LEU A 1 157 ? -3.054 5.756 6.181 1.00 94.31 157 LEU A CA 1
ATOM 1279 C C . LEU A 1 157 ? -1.587 6.161 5.985 1.00 94.31 157 LEU A C 1
ATOM 1281 O O . LEU A 1 157 ? -0.727 5.309 5.778 1.00 94.31 157 LEU A O 1
ATOM 1285 N N . ARG A 1 158 ? -1.300 7.463 6.050 1.00 94.81 158 ARG A N 1
ATOM 1286 C CA . ARG A 1 158 ? 0.008 8.049 5.733 1.00 94.81 158 ARG A CA 1
ATOM 1287 C C . ARG A 1 158 ? 1.085 7.632 6.732 1.00 94.81 158 ARG A C 1
ATOM 1289 O O . ARG A 1 158 ? 2.247 7.535 6.341 1.00 94.81 158 ARG A O 1
ATOM 1296 N N . TRP A 1 159 ? 0.703 7.336 7.980 1.00 96.81 159 TRP A N 1
ATOM 1297 C CA . TRP A 1 159 ? 1.635 6.921 9.030 1.00 96.81 159 TRP A CA 1
ATOM 1298 C C . TRP A 1 159 ? 2.477 5.714 8.634 1.00 96.81 159 TRP A C 1
ATOM 1300 O O . TRP A 1 159 ? 3.662 5.683 8.947 1.00 96.81 159 TRP A O 1
ATOM 1310 N N . ARG A 1 160 ? 1.913 4.770 7.869 1.00 95.06 160 ARG A N 1
ATOM 1311 C CA . ARG A 1 160 ? 2.646 3.578 7.421 1.00 95.06 160 ARG A CA 1
ATOM 1312 C C . ARG A 1 160 ? 3.887 3.912 6.584 1.00 95.06 160 ARG A C 1
ATOM 1314 O O . ARG A 1 160 ? 4.891 3.223 6.671 1.00 95.06 160 ARG A O 1
ATOM 1321 N N . TRP A 1 161 ? 3.845 5.002 5.815 1.00 94.81 161 TRP A N 1
ATOM 1322 C CA . TRP A 1 161 ? 4.980 5.447 5.003 1.00 94.81 161 TRP A CA 1
ATOM 1323 C C . TRP A 1 161 ? 5.867 6.449 5.739 1.00 94.81 161 TRP A C 1
ATOM 1325 O O . TRP A 1 161 ? 7.077 6.472 5.528 1.00 94.81 161 TRP A O 1
ATOM 1335 N N . SER A 1 162 ? 5.283 7.295 6.593 1.00 95.25 162 SER A N 1
ATOM 1336 C CA . SER A 1 162 ? 6.041 8.325 7.308 1.00 95.25 162 SER A CA 1
ATOM 1337 C C . SER A 1 162 ? 6.773 7.806 8.548 1.00 95.25 162 SER A C 1
ATOM 1339 O O . SER A 1 162 ? 7.696 8.470 9.009 1.00 95.25 162 SER A O 1
ATOM 1341 N N . TYR A 1 163 ? 6.379 6.648 9.092 1.00 96.12 163 TYR A N 1
ATOM 1342 C CA . TYR A 1 163 ? 6.961 6.059 10.305 1.00 96.12 163 TYR A CA 1
ATOM 1343 C C . TYR A 1 163 ? 8.496 5.964 10.236 1.00 96.12 163 TYR A C 1
ATOM 1345 O O . TYR A 1 163 ? 9.184 6.372 11.170 1.00 96.12 163 TYR A O 1
ATOM 1353 N N . ASP A 1 164 ? 9.030 5.527 9.091 1.00 94.62 164 ASP A N 1
ATOM 1354 C CA . ASP A 1 164 ? 10.473 5.395 8.839 1.00 94.62 164 ASP A CA 1
ATOM 1355 C C . ASP A 1 164 ? 11.080 6.599 8.083 1.00 94.62 164 ASP A C 1
ATOM 1357 O O . ASP A 1 164 ? 12.205 6.532 7.577 1.00 94.62 164 ASP A O 1
ATOM 1361 N N . ARG A 1 165 ? 10.350 7.721 8.000 1.00 94.75 165 ARG A N 1
ATOM 1362 C CA . ARG A 1 165 ? 10.736 8.947 7.277 1.00 94.75 165 ARG A CA 1
ATOM 1363 C C . ARG A 1 165 ? 10.726 10.175 8.193 1.00 94.75 165 ARG A C 1
ATOM 1365 O O . ARG A 1 165 ? 9.921 11.084 7.994 1.00 94.75 165 ARG A O 1
ATOM 1372 N N . PRO A 1 166 ? 11.645 10.264 9.173 1.00 93.88 166 PRO A N 1
ATOM 1373 C CA . PRO A 1 166 ? 11.725 11.425 10.064 1.00 93.88 166 PRO A CA 1
ATOM 1374 C C . PRO A 1 166 ? 12.100 12.726 9.333 1.00 93.88 166 PRO A C 1
ATOM 1376 O O . PRO A 1 166 ? 11.980 13.808 9.901 1.00 93.88 166 PRO A O 1
ATOM 1379 N N . ASP A 1 167 ? 12.588 12.626 8.094 1.00 93.12 167 ASP A N 1
ATOM 1380 C CA . ASP A 1 167 ? 12.903 13.749 7.215 1.00 93.12 167 ASP A CA 1
ATOM 1381 C C . ASP A 1 167 ? 11.668 14.365 6.536 1.00 93.12 167 ASP A C 1
ATOM 1383 O O . ASP A 1 167 ? 11.746 15.498 6.062 1.00 93.12 167 ASP A O 1
ATOM 1387 N N . VAL A 1 168 ? 10.538 13.650 6.491 1.00 91.75 168 VAL A N 1
ATOM 1388 C CA . VAL A 1 168 ? 9.291 14.133 5.889 1.00 91.75 168 VAL A CA 1
ATOM 1389 C C . VAL A 1 168 ? 8.378 14.677 6.992 1.00 91.75 168 VAL A C 1
ATOM 1391 O O . VAL A 1 168 ? 8.029 13.932 7.909 1.00 91.75 168 VAL A O 1
ATOM 1394 N N . PRO A 1 169 ? 7.955 15.954 6.929 1.00 92.25 169 PRO A N 1
ATOM 1395 C CA . PRO A 1 169 ? 7.038 16.515 7.915 1.00 92.25 169 PRO A CA 1
ATOM 1396 C C . PRO A 1 169 ? 5.727 15.724 8.002 1.00 92.25 169 PRO A C 1
ATOM 1398 O O . PRO A 1 169 ? 5.071 15.466 6.992 1.00 92.25 169 PRO A O 1
ATOM 1401 N N . PHE A 1 170 ? 5.334 15.368 9.225 1.00 94.12 170 PHE A N 1
ATOM 1402 C CA . PHE A 1 170 ? 4.048 14.743 9.530 1.00 94.12 170 PHE A CA 1
ATOM 1403 C C . PHE A 1 170 ? 3.179 15.740 10.298 1.00 94.12 170 PHE A C 1
ATOM 1405 O O . PHE A 1 170 ? 3.153 15.757 11.530 1.00 94.12 170 PHE A O 1
ATOM 1412 N N . GLU A 1 171 ? 2.525 16.630 9.554 1.00 94.88 171 GLU A N 1
ATOM 1413 C CA . GLU A 1 171 ? 1.708 17.710 10.108 1.00 94.88 171 GLU A CA 1
ATOM 1414 C C . GLU A 1 171 ? 0.226 17.333 10.067 1.00 94.88 171 GLU A C 1
ATOM 1416 O O . GLU A 1 171 ? -0.330 17.100 8.993 1.00 94.88 171 GLU A O 1
ATOM 1421 N N . LEU A 1 172 ? -0.417 17.282 11.236 1.00 95.06 172 LEU A N 1
ATOM 1422 C CA . LEU A 1 172 ? -1.860 17.078 11.348 1.00 95.06 172 LEU A CA 1
ATOM 1423 C C . LEU A 1 172 ? -2.595 18.404 11.517 1.00 95.06 172 LEU A C 1
ATOM 1425 O O . LEU A 1 172 ? -2.047 19.401 11.994 1.00 95.06 172 LEU A O 1
ATOM 1429 N N . GLN A 1 173 ? -3.885 18.389 11.198 1.00 94.44 173 GLN A N 1
ATOM 1430 C CA . GLN A 1 173 ? -4.785 19.459 11.607 1.00 94.44 173 GLN A CA 1
ATOM 1431 C C . GLN A 1 173 ? -4.840 19.558 13.138 1.00 94.44 173 GLN A C 1
ATOM 1433 O O . GLN A 1 173 ? -4.882 18.554 13.850 1.00 94.44 173 GLN A O 1
ATOM 1438 N N . ALA A 1 174 ? -4.869 20.788 13.657 1.00 93.94 174 ALA A N 1
ATOM 1439 C CA . ALA A 1 174 ? -4.762 21.043 15.093 1.00 93.94 174 ALA A CA 1
ATOM 1440 C C . ALA A 1 174 ? -5.853 20.336 15.919 1.00 93.94 174 ALA A C 1
ATOM 1442 O O . ALA A 1 174 ? -5.578 19.899 17.036 1.00 93.94 174 ALA A O 1
ATOM 1443 N N . GLN A 1 175 ? -7.070 20.194 15.380 1.00 94.12 175 GLN A N 1
ATOM 1444 C CA . GLN A 1 175 ? -8.159 19.498 16.072 1.00 94.12 175 GLN A CA 1
ATOM 1445 C C . GLN A 1 175 ? -7.985 17.970 16.143 1.00 94.12 175 GLN A C 1
ATOM 1447 O O . GLN A 1 175 ? -8.616 17.333 16.983 1.00 94.12 175 GLN A O 1
ATOM 1452 N N . ASP A 1 176 ? -7.125 17.390 15.301 1.00 96.00 176 ASP A N 1
ATOM 1453 C CA . ASP A 1 176 ? -6.911 15.941 15.214 1.00 96.00 176 ASP A CA 1
ATOM 1454 C C . ASP A 1 176 ? -5.726 15.470 16.074 1.00 96.00 176 ASP A C 1
ATOM 1456 O O . ASP A 1 176 ? -5.573 14.271 16.308 1.00 96.00 176 ASP A O 1
ATOM 1460 N N . GLN A 1 177 ? -4.905 16.394 16.588 1.00 96.00 177 GLN A N 1
ATOM 1461 C CA . GLN A 1 177 ? -3.652 16.084 17.286 1.00 96.00 177 GLN A CA 1
ATOM 1462 C C . GLN A 1 177 ? -3.854 15.187 18.520 1.00 96.00 177 GLN A C 1
ATOM 1464 O O . GLN A 1 177 ? -3.126 14.215 18.710 1.00 96.00 177 GLN A O 1
ATOM 1469 N N . GLU A 1 178 ? -4.843 15.494 19.365 1.00 97.19 178 GLU A N 1
ATOM 1470 C CA . GLU A 1 178 ? -5.100 14.730 20.596 1.00 97.19 178 GLU A CA 1
ATOM 1471 C C . GLU A 1 178 ? -5.643 13.326 20.299 1.00 97.19 178 GLU A C 1
ATOM 1473 O O . GLU A 1 178 ? -5.228 12.349 20.927 1.00 97.19 178 GLU A O 1
ATOM 1478 N N . ALA A 1 179 ? -6.549 13.216 19.324 1.00 97.31 179 ALA A N 1
ATOM 1479 C CA . ALA A 1 179 ? -7.073 11.932 18.873 1.00 97.31 179 ALA A CA 1
ATOM 1480 C C . ALA A 1 179 ? -5.960 11.079 18.251 1.00 97.31 179 ALA A C 1
ATOM 1482 O O . ALA A 1 179 ? -5.884 9.876 18.497 1.00 97.31 179 ALA A O 1
ATOM 1483 N N . TRP A 1 180 ? -5.067 11.703 17.480 1.00 97.88 180 TRP A N 1
ATOM 1484 C CA . TRP A 1 180 ? -3.939 11.030 16.850 1.00 97.88 180 TRP A CA 1
ATOM 1485 C C . TRP A 1 180 ? -2.946 10.451 17.857 1.00 97.88 180 TRP A C 1
ATOM 1487 O O . TRP A 1 180 ? -2.549 9.299 17.711 1.00 97.88 180 TRP A O 1
ATOM 1497 N N . GLU A 1 181 ? -2.582 11.187 18.911 1.00 98.06 181 GLU A N 1
ATOM 1498 C CA . GLU A 1 181 ? -1.686 10.666 19.959 1.00 98.06 181 GLU A CA 1
ATOM 1499 C C . GLU A 1 181 ? -2.238 9.386 20.616 1.00 98.06 181 GLU A C 1
ATOM 1501 O O . GLU A 1 181 ? -1.468 8.508 21.011 1.00 98.06 181 GLU A O 1
ATOM 1506 N N . GLN A 1 182 ? -3.567 9.244 20.684 1.00 98.38 182 GLN A N 1
ATOM 1507 C CA . GLN A 1 182 ? -4.236 8.034 21.172 1.00 98.38 182 GLN A CA 1
ATOM 1508 C C . GLN A 1 182 ? -4.344 6.940 20.099 1.00 98.38 182 GLN A C 1
ATOM 1510 O O . GLN A 1 182 ? -4.192 5.759 20.407 1.00 98.38 182 GLN A O 1
ATOM 1515 N N . ALA A 1 183 ? -4.597 7.316 18.844 1.00 98.31 183 ALA A N 1
ATOM 1516 C CA . ALA A 1 183 ? -4.763 6.381 17.736 1.00 98.31 183 ALA A CA 1
ATOM 1517 C C . ALA A 1 183 ? -3.439 5.774 17.254 1.00 98.31 183 ALA A C 1
ATOM 1519 O O . ALA A 1 183 ? -3.409 4.591 16.925 1.00 98.31 183 ALA A O 1
ATOM 1520 N N . ARG A 1 184 ? -2.340 6.539 17.248 1.00 98.38 184 ARG A N 1
ATOM 1521 C CA . ARG A 1 184 ? -1.015 6.106 16.773 1.00 98.38 184 ARG A CA 1
ATOM 1522 C C . ARG A 1 184 ? -0.572 4.746 17.339 1.00 98.38 184 ARG A C 1
ATOM 1524 O O . ARG A 1 184 ? -0.275 3.867 16.535 1.00 98.38 184 ARG A O 1
ATOM 1531 N N . PRO A 1 185 ? -0.560 4.501 18.667 1.00 98.56 185 PRO A N 1
ATOM 1532 C CA . PRO A 1 185 ? -0.173 3.188 19.188 1.00 98.56 185 PRO A CA 1
ATOM 1533 C C . PRO A 1 185 ? -1.112 2.056 18.740 1.00 98.56 185 PRO A C 1
ATOM 1535 O O . PRO A 1 185 ? -0.653 0.931 18.579 1.00 98.56 185 PRO A O 1
ATOM 1538 N N . LEU A 1 186 ? -2.399 2.332 18.497 1.00 98.69 186 LEU A N 1
ATOM 1539 C CA . LEU A 1 186 ? -3.348 1.338 17.977 1.00 98.69 186 LEU A CA 1
ATOM 1540 C C . LEU A 1 186 ? -3.105 1.036 16.492 1.00 98.69 186 LEU A C 1
ATOM 1542 O O . LEU A 1 186 ? -3.255 -0.110 16.069 1.00 98.69 186 LEU A O 1
ATOM 1546 N N . VAL A 1 187 ? -2.723 2.050 15.707 1.00 98.50 187 VAL A N 1
ATOM 1547 C CA . VAL A 1 187 ? -2.301 1.889 14.307 1.00 98.50 187 VAL A CA 1
ATOM 1548 C C . VAL A 1 187 ? -1.074 0.979 14.248 1.00 98.50 187 VAL A C 1
ATOM 1550 O O . VAL A 1 187 ? -1.079 -0.005 13.516 1.00 98.50 187 VAL A O 1
ATOM 1553 N N . GLU A 1 188 ? -0.064 1.252 15.073 1.00 98.31 188 GLU A N 1
ATOM 1554 C CA . GLU A 1 188 ? 1.158 0.442 15.148 1.00 98.31 188 GLU A CA 1
ATOM 1555 C C . GLU A 1 188 ? 0.883 -0.981 15.665 1.00 98.31 188 GLU A C 1
ATOM 1557 O O . GLU A 1 188 ? 1.436 -1.952 15.147 1.00 98.31 188 GLU A O 1
ATOM 1562 N N . GLU A 1 189 ? -0.023 -1.141 16.637 1.00 98.38 189 GLU A N 1
ATOM 1563 C CA . GLU A 1 189 ? -0.467 -2.460 17.104 1.00 98.38 189 GLU A CA 1
ATOM 1564 C C . GLU A 1 189 ? -1.137 -3.265 15.978 1.00 98.38 189 GLU A C 1
ATOM 1566 O O . GLU A 1 189 ? -0.955 -4.485 15.885 1.00 98.38 189 GLU A O 1
ATOM 1571 N N . ALA A 1 190 ? -1.876 -2.601 15.082 1.00 98.44 190 ALA A N 1
ATOM 1572 C CA . ALA A 1 190 ? -2.555 -3.266 13.975 1.00 98.44 190 ALA A CA 1
ATOM 1573 C C . ALA A 1 190 ? -1.579 -3.941 12.999 1.00 98.44 190 ALA A C 1
ATOM 1575 O O . ALA A 1 190 ? -1.916 -4.969 12.411 1.00 98.44 190 ALA A O 1
ATOM 1576 N N . TRP A 1 191 ? -0.350 -3.437 12.881 1.00 97.81 191 TRP A N 1
ATOM 1577 C CA . TRP A 1 191 ? 0.677 -3.990 11.992 1.00 97.81 191 TRP A CA 1
ATOM 1578 C C . TRP A 1 191 ? 1.270 -5.314 12.482 1.00 97.81 191 TRP A C 1
ATOM 1580 O O . TRP A 1 191 ? 1.811 -6.087 11.690 1.00 97.81 191 TRP A O 1
ATOM 1590 N N . GLU A 1 192 ? 1.150 -5.603 13.778 1.00 97.88 192 GLU A N 1
ATOM 1591 C CA . GLU A 1 192 ? 1.690 -6.819 14.398 1.00 97.88 192 GLU A CA 1
ATOM 1592 C C . GLU A 1 192 ? 0.598 -7.795 14.859 1.00 97.88 192 GLU A C 1
ATOM 1594 O O . GLU A 1 192 ? 0.885 -8.908 15.312 1.00 97.88 192 GLU A O 1
ATOM 1599 N N . THR A 1 193 ? -0.670 -7.407 14.729 1.00 98.00 193 THR A N 1
ATOM 1600 C CA . THR A 1 193 ? -1.799 -8.218 15.180 1.00 98.00 193 THR A CA 1
ATOM 1601 C C . THR A 1 193 ? -2.151 -9.359 14.214 1.00 98.00 193 THR A C 1
ATOM 1603 O O . THR A 1 193 ? -1.568 -9.560 13.144 1.00 98.00 193 THR A O 1
ATOM 1606 N N . THR A 1 194 ? -3.134 -10.163 14.611 1.00 96.75 194 THR A N 1
ATOM 1607 C CA . THR A 1 194 ? -3.725 -11.202 13.752 1.00 96.75 194 THR A CA 1
ATOM 1608 C C . THR A 1 194 ? -4.701 -10.601 12.743 1.00 96.75 194 THR A C 1
ATOM 1610 O O . THR A 1 194 ? -5.226 -9.518 12.966 1.00 96.75 194 THR A O 1
ATOM 1613 N N . ARG A 1 195 ? -5.029 -11.343 11.682 1.00 91.94 195 ARG A N 1
ATOM 1614 C CA . ARG A 1 195 ? -6.030 -10.945 10.677 1.00 91.94 195 ARG A CA 1
ATOM 1615 C C . ARG A 1 195 ? -7.329 -10.391 11.293 1.00 91.94 195 ARG A C 1
ATOM 1617 O O . ARG A 1 195 ? -7.759 -9.306 10.925 1.00 91.94 195 ARG A O 1
ATOM 1624 N N . ASP A 1 196 ? -7.898 -11.089 12.273 1.00 92.06 196 ASP A N 1
ATOM 1625 C CA . ASP A 1 196 ? -9.165 -10.692 12.915 1.00 92.06 196 ASP A CA 1
ATOM 1626 C C . ASP A 1 196 ? -8.982 -9.530 13.913 1.00 92.06 196 ASP A C 1
ATOM 1628 O O . ASP A 1 196 ? -9.929 -8.837 14.282 1.00 92.06 196 ASP A O 1
ATOM 1632 N N . GLY A 1 197 ? -7.747 -9.295 14.364 1.00 97.44 197 GLY A N 1
ATOM 1633 C CA . GLY A 1 197 ? -7.416 -8.201 15.275 1.00 97.44 197 GLY A CA 1
ATOM 1634 C C . GLY A 1 197 ? -7.494 -6.823 14.616 1.00 97.44 197 GLY A C 1
ATOM 1635 O O . GLY A 1 197 ? -7.802 -5.852 15.307 1.00 97.44 197 GLY A O 1
ATOM 1636 N N . VAL A 1 198 ? -7.265 -6.741 13.300 1.00 98.12 198 VAL A N 1
ATOM 1637 C CA . VAL A 1 198 ? -7.245 -5.472 12.555 1.00 98.12 198 VAL A CA 1
ATOM 1638 C C . VAL A 1 198 ? -8.616 -4.805 12.555 1.00 98.12 198 VAL A C 1
ATOM 1640 O O . VAL A 1 198 ? -8.705 -3.611 12.807 1.00 98.12 198 VAL A O 1
ATOM 1643 N N . GLU A 1 199 ? -9.698 -5.562 12.350 1.00 97.31 199 GLU A N 1
ATOM 1644 C CA . GLU A 1 199 ? -11.065 -5.014 12.358 1.00 97.31 199 GLU A CA 1
ATOM 1645 C C . GLU A 1 199 ? -11.427 -4.418 13.719 1.00 97.31 199 GLU A C 1
ATOM 1647 O O . GLU A 1 199 ? -11.948 -3.304 13.805 1.00 97.31 199 GLU A O 1
ATOM 1652 N N . ARG A 1 200 ? -11.071 -5.118 14.801 1.00 98.00 200 ARG A N 1
ATOM 1653 C CA . ARG A 1 200 ? -11.279 -4.622 16.163 1.00 98.00 200 ARG A CA 1
ATOM 1654 C C . ARG A 1 200 ? -10.510 -3.323 16.416 1.00 98.00 200 ARG A C 1
ATOM 1656 O O . ARG A 1 200 ? -11.072 -2.408 17.013 1.00 98.00 200 ARG A O 1
ATOM 1663 N N . LEU A 1 201 ? -9.246 -3.243 15.999 1.00 98.50 201 LEU A N 1
ATOM 1664 C CA . LEU A 1 201 ? -8.426 -2.038 16.175 1.00 98.50 201 LEU A CA 1
ATOM 1665 C C . LEU A 1 201 ? -8.926 -0.884 15.301 1.00 98.50 201 LEU A C 1
ATOM 1667 O O . LEU A 1 201 ? -9.037 0.234 15.794 1.00 98.50 201 LEU A O 1
ATOM 1671 N N . ALA A 1 202 ? -9.337 -1.155 14.060 1.00 98.25 202 ALA A N 1
ATOM 1672 C CA . ALA A 1 202 ? -9.964 -0.164 13.189 1.00 98.25 202 ALA A CA 1
ATOM 1673 C C . ALA A 1 202 ? -11.229 0.429 13.834 1.00 98.25 202 ALA A C 1
ATOM 1675 O O . ALA A 1 202 ? -11.398 1.647 13.869 1.00 98.25 202 ALA A O 1
ATOM 1676 N N . ALA A 1 203 ? -12.091 -0.404 14.424 1.00 97.94 203 ALA A N 1
ATOM 1677 C CA . ALA A 1 203 ? -13.277 0.072 15.134 1.00 97.94 203 ALA A CA 1
ATOM 1678 C C . ALA A 1 203 ? -12.928 0.946 16.356 1.00 97.94 203 ALA A C 1
ATOM 1680 O O . ALA A 1 203 ? -13.596 1.950 16.602 1.00 97.94 203 ALA A O 1
ATOM 1681 N N . GLN A 1 204 ? -11.874 0.599 17.105 1.00 98.38 204 GLN A N 1
ATOM 1682 C CA . GLN A 1 204 ? -11.399 1.407 18.236 1.00 98.38 204 GLN A CA 1
ATOM 1683 C C . GLN A 1 204 ? -10.836 2.757 17.785 1.00 98.38 204 GLN A C 1
ATOM 1685 O O . GLN A 1 204 ? -11.180 3.780 18.369 1.00 98.38 204 GLN A O 1
ATOM 1690 N N . ILE A 1 205 ? -10.029 2.778 16.723 1.00 98.38 205 ILE A N 1
ATOM 1691 C CA . ILE A 1 205 ? -9.465 4.011 16.160 1.00 98.38 205 ILE A CA 1
ATOM 1692 C C . ILE A 1 205 ? -10.578 4.922 15.629 1.00 98.38 205 ILE A C 1
ATOM 1694 O O . ILE A 1 205 ? -10.570 6.119 15.902 1.00 98.38 205 ILE A O 1
ATOM 1698 N N . LEU A 1 206 ? -11.584 4.372 14.938 1.00 97.19 206 LEU A N 1
ATOM 1699 C CA . LEU A 1 206 ? -12.739 5.152 14.478 1.00 97.19 206 LEU A CA 1
ATOM 1700 C C . LEU A 1 206 ? -13.519 5.797 15.628 1.00 97.19 206 LEU A C 1
ATOM 1702 O O . LEU A 1 206 ? -14.034 6.901 15.464 1.00 97.19 206 LEU A O 1
ATOM 1706 N N . ALA A 1 207 ? -13.590 5.145 16.790 1.00 97.50 207 ALA A N 1
ATOM 1707 C CA . ALA A 1 207 ? -14.245 5.704 17.970 1.00 97.50 207 ALA A CA 1
ATOM 1708 C C . ALA A 1 207 ? -13.487 6.901 18.580 1.00 97.50 207 ALA A C 1
ATOM 1710 O O . ALA A 1 207 ? -14.092 7.675 19.319 1.00 97.50 207 ALA A O 1
ATOM 1711 N N . LEU A 1 208 ? -12.196 7.071 18.264 1.00 97.38 208 LEU A N 1
ATOM 1712 C CA . LEU A 1 208 ? -11.381 8.220 18.681 1.00 97.38 208 LEU A CA 1
ATOM 1713 C C . LEU A 1 208 ? -11.522 9.426 17.746 1.00 97.38 208 LEU A C 1
ATOM 1715 O O . LEU A 1 208 ? -11.038 10.506 18.081 1.00 97.38 208 LEU A O 1
ATOM 1719 N N . ARG A 1 209 ? -12.157 9.261 16.577 1.00 94.56 209 ARG A N 1
ATOM 1720 C CA . ARG A 1 209 ? -12.257 10.322 15.572 1.00 94.56 209 ARG A CA 1
ATOM 1721 C C . ARG A 1 209 ? -12.950 11.557 16.169 1.00 94.56 209 ARG A C 1
ATOM 1723 O O . ARG A 1 209 ? -14.066 11.429 16.684 1.00 94.56 209 ARG A O 1
ATOM 1730 N N . PRO A 1 210 ? -12.344 12.752 16.069 1.00 91.88 210 PRO A N 1
ATOM 1731 C CA . PRO A 1 210 ? -12.967 13.965 16.572 1.00 91.88 210 PRO A CA 1
ATOM 1732 C C . PRO A 1 210 ? -14.256 14.273 15.806 1.00 91.88 210 PRO A C 1
ATOM 1734 O O . PRO A 1 210 ? -14.402 13.966 14.619 1.00 91.88 210 PRO A O 1
ATOM 1737 N N . ALA A 1 211 ? -15.219 14.876 16.503 1.00 87.19 211 ALA A N 1
ATOM 1738 C CA . ALA A 1 211 ? -16.442 15.333 15.863 1.00 87.19 211 ALA A CA 1
ATOM 1739 C C . ALA A 1 211 ? -16.109 16.451 14.859 1.00 87.19 211 ALA A C 1
ATOM 1741 O O . ALA A 1 211 ? -15.310 17.334 15.187 1.00 87.19 211 ALA A O 1
ATOM 1742 N N . PRO A 1 212 ? -16.724 16.454 13.663 1.00 82.88 212 PRO A N 1
ATOM 1743 C CA . PRO A 1 212 ? -16.524 17.540 12.719 1.00 82.88 212 PRO A CA 1
ATOM 1744 C C . PRO A 1 212 ? -16.962 18.870 13.356 1.00 82.88 212 PRO A C 1
ATOM 1746 O O . PRO A 1 212 ? -17.947 18.895 14.108 1.00 82.88 212 PRO A O 1
ATOM 1749 N N . PRO A 1 213 ? -16.258 19.980 13.077 1.00 80.69 213 PRO A N 1
ATOM 1750 C CA . PRO A 1 213 ? -16.662 21.288 13.568 1.00 80.69 213 PRO A CA 1
ATOM 1751 C C . PRO A 1 213 ? -18.084 21.609 13.088 1.00 80.69 213 PRO A C 1
ATOM 1753 O O . PRO A 1 213 ? -18.470 21.315 11.954 1.00 80.69 213 PRO A O 1
ATOM 1756 N N . ALA A 1 214 ? -18.895 22.190 13.975 1.00 83.38 214 ALA A N 1
ATOM 1757 C CA . ALA A 1 214 ? -20.302 22.451 13.697 1.00 83.38 214 ALA A CA 1
ATOM 1758 C C . ALA A 1 214 ? -20.466 23.324 12.438 1.00 83.38 214 ALA A C 1
ATOM 1760 O O . ALA A 1 214 ? -20.069 24.487 12.431 1.00 83.38 214 ALA A O 1
ATOM 1761 N N . GLY A 1 215 ? -21.090 22.768 11.395 1.00 80.19 215 GLY A N 1
ATOM 1762 C CA . GLY A 1 215 ? -21.393 23.473 10.146 1.00 80.19 215 GLY A CA 1
ATOM 1763 C C . GLY A 1 215 ? -20.519 23.095 8.948 1.00 80.19 215 GLY A C 1
ATOM 1764 O O . GLY A 1 215 ? -20.856 23.492 7.833 1.00 80.19 215 GLY A O 1
ATOM 1765 N N . GLU A 1 216 ? -19.462 22.300 9.126 1.00 75.81 216 GLU A N 1
ATOM 1766 C CA . GLU A 1 216 ? -18.729 21.733 7.991 1.00 75.81 216 GLU A CA 1
ATOM 1767 C C . GLU A 1 216 ? -19.381 20.430 7.523 1.00 75.81 216 GLU A C 1
ATOM 1769 O O . GLU A 1 216 ? -19.693 19.534 8.311 1.00 75.81 216 GLU A O 1
ATOM 1774 N N . SER A 1 217 ? -19.614 20.330 6.213 1.00 70.62 217 SER A N 1
ATOM 1775 C CA . SER A 1 217 ? -20.004 19.058 5.606 1.00 70.62 217 SER A CA 1
ATOM 1776 C C . SER A 1 217 ? -18.808 18.104 5.656 1.00 70.62 217 SER A C 1
ATOM 1778 O O . SER A 1 217 ? -17.680 18.569 5.472 1.00 70.62 217 SER A O 1
ATOM 1780 N N . PRO A 1 218 ? -19.018 16.793 5.867 1.00 67.56 218 PRO A N 1
ATOM 1781 C CA . PRO A 1 218 ? -17.932 15.823 5.821 1.00 67.56 218 PRO A CA 1
ATOM 1782 C C . PRO A 1 218 ? -17.182 15.984 4.498 1.00 67.56 218 PRO A C 1
ATOM 1784 O O . PRO A 1 218 ? -17.799 15.883 3.432 1.00 67.56 218 PRO A O 1
ATOM 1787 N N . LYS A 1 219 ? -15.876 16.282 4.552 1.00 67.62 219 LYS A N 1
ATOM 1788 C CA . LYS A 1 219 ? -15.047 16.314 3.343 1.00 67.62 219 LYS A CA 1
ATOM 1789 C C . LYS A 1 219 ? -15.171 14.954 2.657 1.00 67.62 219 LYS A C 1
ATOM 1791 O O . LYS A 1 219 ? -15.176 13.911 3.315 1.00 67.62 219 LYS A O 1
ATOM 1796 N N . SER A 1 220 ? -15.324 14.972 1.335 1.00 62.50 220 SER A N 1
ATOM 1797 C CA . SER A 1 220 ? -15.286 13.753 0.531 1.00 62.50 220 SER A CA 1
ATOM 1798 C C . SER A 1 220 ? -14.000 12.995 0.843 1.00 62.50 220 SER A C 1
ATOM 1800 O O . SER A 1 220 ? -12.946 13.613 0.996 1.00 62.50 220 SER A O 1
ATOM 1802 N N . ARG A 1 221 ? -14.111 11.669 0.964 1.00 63.41 221 ARG A N 1
ATOM 1803 C CA . ARG A 1 221 ? -13.003 10.783 1.337 1.00 63.41 221 ARG A CA 1
ATOM 1804 C C . ARG A 1 221 ? -11.761 11.068 0.481 1.00 63.41 221 ARG A C 1
ATOM 1806 O O . ARG A 1 221 ? -11.930 11.342 -0.710 1.00 63.41 221 ARG A O 1
ATOM 1813 N N . PRO A 1 222 ? -10.545 10.962 1.043 1.00 60.69 222 PRO A N 1
ATOM 1814 C CA . PRO A 1 222 ? -9.334 11.058 0.243 1.00 60.69 222 PRO A CA 1
ATOM 1815 C C . PRO A 1 222 ? -9.399 10.020 -0.884 1.00 60.69 222 PRO A C 1
ATOM 1817 O O . PRO A 1 222 ? -9.580 8.831 -0.626 1.00 60.69 222 PRO A O 1
ATOM 1820 N N . GLU A 1 223 ? -9.265 10.467 -2.137 1.00 58.22 223 GLU A N 1
ATOM 1821 C CA . GLU A 1 223 ? -9.334 9.618 -3.341 1.00 58.22 223 GLU A CA 1
ATOM 1822 C C . GLU A 1 223 ? -8.109 8.690 -3.497 1.00 58.22 223 GLU A C 1
ATOM 1824 O O . GLU A 1 223 ? -7.871 8.135 -4.570 1.00 58.22 223 GLU A O 1
ATOM 1829 N N . LEU A 1 224 ? -7.333 8.474 -2.430 1.00 52.38 224 LEU A N 1
ATOM 1830 C CA . LEU A 1 224 ? -6.240 7.505 -2.373 1.00 52.38 224 LEU A CA 1
ATOM 1831 C C . LEU A 1 224 ? -6.806 6.076 -2.271 1.00 52.38 224 LEU A C 1
ATOM 1833 O O . LEU A 1 224 ? -6.502 5.328 -1.346 1.00 52.38 224 LEU A O 1
ATOM 1837 N N . SER A 1 225 ? -7.655 5.688 -3.224 1.00 46.62 225 SER A N 1
ATOM 1838 C CA . SER A 1 225 ? -8.139 4.317 -3.374 1.00 46.62 225 SER A CA 1
ATOM 1839 C C . SER A 1 225 ? -7.049 3.461 -4.015 1.00 46.62 225 SER A C 1
ATOM 1841 O O . SER A 1 225 ? -7.054 3.188 -5.217 1.00 46.62 225 SER A O 1
ATOM 1843 N N . ALA A 1 226 ? -6.148 2.959 -3.176 1.00 50.53 226 ALA A N 1
ATOM 1844 C CA . ALA A 1 226 ? -5.657 1.595 -3.331 1.00 50.53 226 ALA A CA 1
ATOM 1845 C C . ALA A 1 226 ? -6.743 0.640 -2.788 1.00 50.53 226 ALA A C 1
ATOM 1847 O O . ALA A 1 226 ? -6.542 -0.055 -1.799 1.00 50.53 226 ALA A O 1
ATOM 1848 N N . ASP A 1 227 ? -7.948 0.666 -3.379 1.00 51.22 227 ASP A N 1
ATOM 1849 C CA . ASP A 1 227 ? -9.069 -0.218 -3.015 1.00 51.22 227 ASP A CA 1
ATOM 1850 C C . ASP A 1 227 ? -8.816 -1.639 -3.553 1.00 51.22 227 ASP A C 1
ATOM 1852 O O . ASP A 1 227 ? -9.590 -2.184 -4.343 1.00 51.22 227 ASP A O 1
ATOM 1856 N N . GLY A 1 228 ? -7.684 -2.225 -3.154 1.00 44.53 228 GLY A N 1
ATOM 1857 C CA . GLY A 1 228 ? -7.287 -3.569 -3.547 1.00 44.53 228 GLY A CA 1
ATOM 1858 C C . GLY A 1 228 ? -7.925 -4.667 -2.710 1.00 44.53 228 GLY A C 1
ATOM 1859 O O . GLY A 1 228 ? -8.121 -5.778 -3.201 1.00 44.53 228 GLY A O 1
ATOM 1860 N N . GLY A 1 229 ? -8.364 -4.358 -1.490 1.00 41.47 229 GLY A N 1
ATOM 1861 C CA . GLY A 1 229 ? -9.177 -5.264 -0.695 1.00 41.47 229 GLY A CA 1
ATOM 1862 C C . GLY A 1 229 ? -10.647 -5.181 -1.096 1.00 41.47 229 GLY A C 1
ATOM 1863 O O . GLY A 1 229 ? -11.294 -4.187 -0.790 1.00 41.47 229 GLY A O 1
ATOM 1864 N N . GLY A 1 230 ? -11.175 -6.221 -1.746 1.00 42.72 230 GLY A N 1
ATOM 1865 C CA . GLY A 1 230 ? -12.604 -6.552 -1.802 1.00 42.72 230 GLY A CA 1
ATOM 1866 C C . GLY A 1 230 ? -13.535 -5.393 -2.158 1.00 42.72 230 GLY A C 1
ATOM 1867 O O . GLY A 1 230 ? -14.142 -4.789 -1.275 1.00 42.72 230 GLY A O 1
ATOM 1868 N N . MET A 1 231 ? -13.696 -5.129 -3.455 1.00 43.00 231 MET A N 1
ATOM 1869 C CA . MET A 1 231 ? -14.841 -4.371 -3.960 1.00 43.00 231 MET A CA 1
ATOM 1870 C C . MET A 1 231 ? -16.119 -5.078 -3.492 1.00 43.00 231 MET A C 1
ATOM 1872 O O . MET A 1 231 ? -16.500 -6.110 -4.042 1.00 43.00 231 MET A O 1
ATOM 1876 N N . SER A 1 232 ? -16.766 -4.554 -2.453 1.00 45.66 232 SER A N 1
ATOM 1877 C CA . SER A 1 232 ? -18.125 -4.934 -2.089 1.00 45.66 232 SER A CA 1
ATOM 1878 C C . SER A 1 232 ? -19.054 -4.437 -3.196 1.00 45.66 232 SER A C 1
ATOM 1880 O O . SER A 1 232 ? -19.482 -3.295 -3.127 1.00 45.66 232 SER A O 1
ATOM 1882 N N . GLU A 1 233 ? -19.222 -5.259 -4.238 1.00 42.72 233 GLU A N 1
ATOM 1883 C CA . GLU A 1 233 ? -20.290 -5.377 -5.256 1.00 42.72 233 GLU A CA 1
ATOM 1884 C C . GLU A 1 233 ? -21.086 -4.158 -5.772 1.00 42.72 233 GLU A C 1
ATOM 1886 O O . GLU A 1 233 ? -21.954 -4.338 -6.618 1.00 42.72 233 GLU A O 1
ATOM 1891 N N . GLU A 1 234 ? -20.783 -2.917 -5.415 1.00 42.12 234 GLU A N 1
ATOM 1892 C CA . GLU A 1 234 ? -21.403 -1.734 -6.013 1.00 42.12 234 GLU A CA 1
ATOM 1893 C C . GLU A 1 234 ? -20.572 -1.284 -7.220 1.00 42.12 234 GLU A C 1
ATOM 1895 O O . GLU A 1 234 ? -20.048 -0.171 -7.286 1.00 42.12 234 GLU A O 1
ATOM 1900 N N . GLN A 1 235 ? -20.424 -2.174 -8.207 1.00 41.22 235 GLN A N 1
ATOM 1901 C CA . GLN A 1 235 ? -20.213 -1.683 -9.564 1.00 41.22 235 GLN A CA 1
ATOM 1902 C C . GLN A 1 235 ? -21.502 -0.963 -9.975 1.00 41.22 235 GLN A C 1
ATOM 1904 O O . GLN A 1 235 ? -22.577 -1.544 -9.827 1.00 41.22 235 GLN A O 1
ATOM 1909 N N . PRO A 1 236 ? -21.433 0.280 -10.485 1.00 41.19 236 PRO A N 1
ATOM 1910 C CA . PRO A 1 236 ? -22.597 0.880 -11.107 1.00 41.19 236 PRO A CA 1
ATOM 1911 C C . PRO A 1 236 ? -22.996 -0.049 -12.249 1.00 41.19 236 PRO A C 1
ATOM 1913 O O . PRO A 1 236 ? -22.172 -0.305 -13.131 1.00 41.19 236 PRO A O 1
ATOM 1916 N N . GLU A 1 237 ? -24.217 -0.585 -12.188 1.00 39.62 237 GLU A N 1
ATOM 1917 C CA . GLU A 1 237 ? -24.845 -1.255 -13.321 1.00 39.62 237 GLU A CA 1
ATOM 1918 C C . GLU A 1 237 ? -24.552 -0.396 -14.548 1.00 39.62 237 GLU A C 1
ATOM 1920 O O . GLU A 1 237 ? -24.886 0.795 -14.585 1.00 39.62 237 GLU A O 1
ATOM 1925 N N . GLU A 1 238 ? -23.819 -0.976 -15.500 1.00 41.22 238 GLU A N 1
ATOM 1926 C CA . GLU A 1 238 ? -23.661 -0.416 -16.829 1.00 41.22 238 GLU A CA 1
ATOM 1927 C C . GLU A 1 238 ? -25.066 -0.017 -17.267 1.00 41.22 238 GLU A C 1
ATOM 1929 O O . GLU A 1 238 ? -25.931 -0.873 -17.437 1.00 41.22 238 GLU A O 1
ATOM 1934 N N . GLN A 1 239 ? -25.317 1.292 -17.359 1.00 41.41 239 GLN A N 1
ATOM 1935 C CA . GLN A 1 239 ? -26.519 1.803 -17.985 1.00 41.41 239 GLN A CA 1
ATOM 1936 C C . GLN A 1 239 ? -26.517 1.234 -19.397 1.00 41.41 239 GLN A C 1
ATOM 1938 O O . GLN A 1 239 ? -25.858 1.774 -20.289 1.00 41.41 239 GLN A O 1
ATOM 1943 N N . GLU A 1 240 ? -27.245 0.134 -19.585 1.00 40.16 240 GLU A N 1
ATOM 1944 C CA . GLU A 1 240 ? -27.758 -0.280 -20.871 1.00 40.16 240 GLU A CA 1
ATOM 1945 C C . GLU A 1 240 ? -28.480 0.945 -21.421 1.00 40.16 240 GLU A C 1
ATOM 1947 O O . GLU A 1 240 ? -29.602 1.288 -21.040 1.00 40.16 240 GLU A O 1
ATOM 1952 N N . GLN A 1 241 ? -27.783 1.674 -22.290 1.00 41.34 241 GLN A N 1
ATOM 1953 C CA . GLN A 1 241 ? -28.411 2.631 -23.169 1.00 41.34 241 GLN A CA 1
ATOM 1954 C C . GLN A 1 241 ? -29.325 1.815 -24.071 1.00 41.34 241 GLN A C 1
ATOM 1956 O O . GLN A 1 241 ? -28.923 1.332 -25.129 1.00 41.34 241 GLN A O 1
ATOM 1961 N N . ALA A 1 242 ? -30.565 1.653 -23.615 1.00 38.06 242 ALA A N 1
ATOM 1962 C CA . ALA A 1 242 ? -31.674 1.267 -24.453 1.00 38.06 242 ALA A CA 1
ATOM 1963 C C . ALA A 1 242 ? -31.611 2.132 -25.725 1.00 38.06 242 ALA A C 1
ATOM 1965 O O . ALA A 1 242 ? -31.509 3.365 -25.624 1.00 38.06 242 ALA A O 1
ATOM 1966 N N . PRO A 1 243 ? -31.630 1.529 -26.925 1.00 46.66 243 PRO A N 1
ATOM 1967 C CA . PRO A 1 243 ? -31.682 2.303 -28.147 1.00 46.66 243 PRO A CA 1
ATOM 1968 C C . PRO A 1 243 ? -32.968 3.126 -28.103 1.00 46.66 243 PRO A C 1
ATOM 1970 O O . PRO A 1 243 ? -34.062 2.580 -27.986 1.00 46.66 243 PRO A O 1
ATOM 1973 N N . LYS A 1 244 ? -32.837 4.455 -28.169 1.00 43.09 244 LYS A N 1
ATOM 1974 C CA . LYS A 1 244 ? -33.975 5.343 -28.402 1.00 43.09 244 LYS A CA 1
ATOM 1975 C C . LYS A 1 244 ? -34.557 5.005 -29.771 1.00 43.09 244 LYS A C 1
ATOM 1977 O O . LYS A 1 244 ? -34.075 5.481 -30.796 1.00 43.09 244 LYS A O 1
ATOM 1982 N N . THR A 1 245 ? -35.590 4.177 -29.762 1.00 41.72 245 THR A N 1
ATOM 1983 C CA . THR A 1 245 ? -36.566 4.030 -30.832 1.00 41.72 245 THR A CA 1
ATOM 1984 C C . THR A 1 245 ? -37.215 5.397 -31.038 1.00 41.72 245 THR A C 1
ATOM 1986 O O . THR A 1 245 ? -37.946 5.887 -30.180 1.00 41.72 245 THR A O 1
ATOM 1989 N N . GLY A 1 246 ? -36.869 6.057 -32.142 1.00 47.59 246 GLY A N 1
ATOM 1990 C CA . GLY A 1 246 ? -37.589 7.227 -32.626 1.00 47.59 246 GLY A CA 1
ATOM 1991 C C . GLY A 1 246 ? -38.937 6.792 -33.194 1.00 47.59 246 GLY A C 1
ATOM 1992 O O . GLY A 1 246 ? -38.995 5.908 -34.045 1.00 47.59 246 GLY A O 1
ATOM 1993 N N . GLU A 1 247 ? -39.995 7.402 -32.677 1.00 41.16 247 GLU A N 1
ATOM 1994 C CA . GLU A 1 247 ? -41.378 7.318 -33.151 1.00 41.16 247 GLU A CA 1
ATOM 1995 C C . GLU A 1 247 ? -41.590 8.057 -34.497 1.00 41.16 247 GLU A C 1
ATOM 1997 O O . GLU A 1 247 ? -40.684 8.757 -34.962 1.00 41.16 247 GLU A O 1
ATOM 2002 N N . PRO A 1 248 ? -42.747 7.869 -35.167 1.00 47.91 248 PRO A N 1
ATOM 2003 C CA . PRO A 1 248 ? -42.808 7.574 -36.592 1.00 47.91 248 PRO A CA 1
ATOM 2004 C C . PRO A 1 248 ? -43.421 8.700 -37.439 1.00 47.91 248 PRO A C 1
ATOM 2006 O O . PRO A 1 248 ? -44.190 9.530 -36.959 1.00 47.91 248 PRO A O 1
ATOM 2009 N N . GLY A 1 249 ? -43.093 8.678 -38.731 1.00 42.28 249 GLY A N 1
ATOM 2010 C CA . GLY A 1 249 ? -43.810 9.390 -39.787 1.00 42.28 249 GLY A CA 1
ATOM 2011 C C . GLY A 1 249 ? -44.714 8.420 -40.547 1.00 42.28 249 GLY A C 1
ATOM 2012 O O . GLY A 1 249 ? -44.298 7.307 -40.859 1.00 42.28 249 GLY A O 1
ATOM 2013 N N . GLU A 1 250 ? -45.940 8.873 -40.764 1.00 51.06 250 GLU A N 1
ATOM 2014 C CA . GLU A 1 250 ? -47.104 8.242 -41.388 1.00 51.06 250 GLU A CA 1
ATOM 2015 C C . GLU A 1 250 ? -46.810 7.614 -42.765 1.00 51.06 250 GLU A C 1
ATOM 2017 O O . GLU A 1 250 ? -46.128 8.231 -43.579 1.00 51.06 250 GLU A O 1
ATOM 2022 N N . ASP A 1 251 ? -47.299 6.389 -43.014 1.00 44.12 251 ASP A N 1
ATOM 2023 C CA . ASP A 1 251 ? -48.284 6.089 -44.074 1.00 44.12 251 ASP A CA 1
ATOM 2024 C C . ASP A 1 251 ? -48.472 4.574 -44.348 1.00 44.12 251 ASP A C 1
ATOM 2026 O O . ASP A 1 251 ? -47.535 3.780 -44.317 1.00 44.12 251 ASP A O 1
ATOM 2030 N N . GLU A 1 252 ? -49.731 4.251 -44.669 1.00 44.19 252 GLU A N 1
ATOM 2031 C CA . GLU A 1 252 ? -50.268 3.108 -45.434 1.00 44.19 252 GLU A CA 1
ATOM 2032 C C . GLU A 1 252 ? -50.420 1.697 -44.809 1.00 44.19 252 GLU A C 1
ATOM 2034 O O . GLU A 1 252 ? -49.496 0.904 -44.652 1.00 44.19 252 GLU A O 1
ATOM 2039 N N . GLU A 1 253 ? -51.698 1.401 -44.525 1.00 51.47 253 GLU A N 1
ATOM 2040 C CA . GLU A 1 253 ? -52.481 0.205 -44.885 1.00 51.47 253 GLU A CA 1
ATOM 2041 C C . GLU A 1 253 ? -51.787 -1.170 -44.977 1.00 51.47 253 GLU A C 1
ATOM 2043 O O . GLU A 1 253 ? -51.116 -1.487 -45.954 1.00 51.47 253 GLU A O 1
ATOM 2048 N N . ALA A 1 254 ? -52.160 -2.079 -44.067 1.00 41.28 254 ALA A N 1
ATOM 2049 C CA . ALA A 1 254 ? -52.538 -3.447 -44.437 1.00 41.28 254 ALA A CA 1
ATOM 2050 C C . ALA A 1 254 ? -53.340 -4.126 -43.315 1.00 41.28 254 ALA A C 1
ATOM 2052 O O . ALA A 1 254 ? -52.913 -4.221 -42.165 1.00 41.28 254 ALA A O 1
ATOM 2053 N N . GLU A 1 255 ? -54.520 -4.609 -43.693 1.00 52.12 255 GLU A N 1
ATOM 2054 C CA . GLU A 1 255 ? -55.407 -5.480 -42.929 1.00 52.12 255 GLU A CA 1
ATOM 2055 C C . GLU A 1 255 ? -54.724 -6.804 -42.540 1.00 52.12 255 GLU A C 1
ATOM 2057 O O . GLU A 1 255 ? -53.939 -7.356 -43.312 1.00 52.12 255 GLU A O 1
ATOM 2062 N N . GLY A 1 256 ? -55.088 -7.388 -41.391 1.00 35.53 256 GLY A N 1
ATOM 2063 C CA . GLY A 1 256 ? -54.644 -8.752 -41.086 1.00 35.53 256 GLY A CA 1
ATOM 2064 C C . GLY A 1 256 ? -54.905 -9.276 -39.678 1.00 35.53 256 GLY A C 1
ATOM 2065 O O . GLY A 1 256 ? -53.974 -9.461 -38.913 1.00 35.53 256 GLY A O 1
ATOM 2066 N N . ALA A 1 257 ? -56.177 -9.535 -39.374 1.00 36.81 257 ALA A N 1
ATOM 2067 C CA . ALA A 1 257 ? -56.699 -10.637 -38.555 1.00 36.81 257 ALA A CA 1
ATOM 2068 C C . ALA A 1 257 ? -55.852 -11.266 -37.410 1.00 36.81 257 ALA A C 1
ATOM 2070 O O . ALA A 1 257 ? -54.920 -12.023 -37.653 1.00 36.81 257 ALA A O 1
ATOM 2071 N N . GLY A 1 258 ? -56.412 -11.221 -36.191 1.00 33.88 258 GLY A N 1
ATOM 2072 C CA . GLY A 1 258 ? -56.834 -12.472 -35.534 1.00 33.88 258 GLY A CA 1
ATOM 2073 C C . GLY A 1 258 ? -56.213 -12.858 -34.183 1.00 33.88 258 GLY A C 1
ATOM 2074 O O . GLY A 1 258 ? -55.065 -13.269 -34.129 1.00 33.88 258 GLY A O 1
ATOM 2075 N N . GLY A 1 259 ? -57.078 -12.895 -33.153 1.00 32.97 259 GLY A N 1
ATOM 2076 C CA . GLY A 1 259 ? -57.039 -13.821 -32.000 1.00 32.97 259 GLY A CA 1
ATOM 2077 C C . GLY A 1 259 ? -56.034 -13.466 -30.896 1.00 32.97 259 GLY A C 1
ATOM 2078 O O . GLY A 1 259 ? -54.866 -13.269 -31.171 1.00 32.97 259 GLY A O 1
ATOM 2079 N N . GLY A 1 260 ? -56.372 -13.349 -29.612 1.00 33.88 260 GLY A N 1
ATOM 2080 C CA . GLY A 1 260 ? -57.427 -14.004 -28.838 1.00 33.88 260 GLY A CA 1
ATOM 2081 C C . GLY A 1 260 ? -56.784 -14.916 -27.779 1.00 33.88 260 GLY A C 1
ATOM 2082 O O . GLY A 1 260 ? -55.938 -15.729 -28.134 1.00 33.88 260 GLY A O 1
ATOM 2083 N N . GLY A 1 261 ? -57.214 -14.803 -26.516 1.00 33.44 261 GLY A N 1
ATOM 2084 C CA . GLY A 1 261 ? -56.909 -15.752 -25.427 1.00 33.44 261 GLY A CA 1
ATOM 2085 C C . GLY A 1 261 ? -55.884 -15.218 -24.420 1.00 33.44 261 GLY A C 1
ATOM 2086 O O . GLY A 1 261 ? -54.706 -15.162 -24.739 1.00 33.44 261 GLY A O 1
ATOM 2087 N N . GLU A 1 262 ? -56.248 -14.620 -23.283 1.00 38.19 262 GLU A N 1
ATOM 2088 C CA . GLU A 1 262 ? -56.815 -15.211 -22.049 1.00 38.19 262 GLU A CA 1
ATOM 2089 C C . GLU A 1 262 ? -55.962 -16.307 -21.374 1.00 38.19 262 GLU A C 1
ATOM 2091 O O . GLU A 1 262 ? -55.802 -17.405 -21.894 1.00 38.19 262 GLU A O 1
ATOM 2096 N N . THR A 1 263 ? -55.569 -15.982 -20.132 1.00 36.81 263 THR A N 1
ATOM 2097 C CA . THR A 1 263 ? -55.605 -16.815 -18.909 1.00 36.81 263 THR A CA 1
ATOM 2098 C C . THR A 1 263 ? -54.661 -18.013 -18.773 1.00 36.81 263 THR A C 1
ATOM 2100 O O . THR A 1 263 ? -54.736 -18.965 -19.543 1.00 36.81 263 THR A O 1
ATOM 2103 N N . SER A 1 264 ? -53.892 -18.022 -17.673 1.00 36.62 264 SER A N 1
ATOM 2104 C CA . SER A 1 264 ? -54.063 -18.954 -16.532 1.00 36.62 264 SER A CA 1
ATOM 2105 C C . SER A 1 264 ? -52.722 -19.315 -15.867 1.00 36.62 264 SER A C 1
ATOM 2107 O O . SER A 1 264 ? -51.925 -20.056 -16.431 1.00 36.62 264 SER A O 1
ATOM 2109 N N . ASP A 1 265 ? -52.530 -18.830 -14.636 1.00 43.47 265 ASP A N 1
ATOM 2110 C CA . ASP A 1 265 ? -52.057 -19.642 -13.491 1.00 43.47 265 ASP A CA 1
ATOM 2111 C C . ASP A 1 265 ? -52.996 -20.868 -13.314 1.00 43.47 265 ASP A C 1
ATOM 2113 O O . ASP A 1 265 ? -54.142 -20.747 -13.766 1.00 43.47 265 ASP A O 1
ATOM 2117 N N . PRO A 1 266 ? -52.653 -21.998 -12.639 1.00 56.72 266 PRO A N 1
ATOM 2118 C CA . PRO A 1 266 ? -51.873 -22.036 -11.389 1.00 56.72 266 PRO A CA 1
ATOM 2119 C C . PRO A 1 266 ? -51.025 -23.319 -11.117 1.00 56.72 266 PRO A C 1
ATOM 2121 O O . PRO A 1 266 ? -51.064 -24.285 -11.869 1.00 56.72 266 PRO A O 1
ATOM 2124 N N . GLU A 1 267 ? -50.299 -23.277 -9.988 1.00 44.03 267 GLU A N 1
ATOM 2125 C CA . GLU A 1 267 ? -50.105 -24.295 -8.918 1.00 44.03 267 GLU A CA 1
ATOM 2126 C C . GLU A 1 267 ? -49.762 -25.790 -9.178 1.00 44.03 267 GLU A C 1
ATOM 2128 O O . GLU A 1 267 ? -50.162 -26.406 -10.158 1.00 44.03 267 GLU A O 1
ATOM 2133 N N . GLN A 1 268 ? -49.150 -26.371 -8.122 1.00 40.22 268 GLN A N 1
ATOM 2134 C CA . GLN A 1 268 ? -48.936 -27.799 -7.773 1.00 40.22 268 GLN A CA 1
ATOM 2135 C C . GLN A 1 268 ? -47.715 -28.483 -8.405 1.00 40.22 268 GLN A C 1
ATOM 2137 O O . GLN A 1 268 ? -47.396 -28.262 -9.565 1.00 40.22 268 GLN A O 1
ATOM 2142 N N . ASP A 1 269 ? -46.943 -29.346 -7.745 1.00 37.41 269 ASP A N 1
ATOM 2143 C CA . ASP A 1 269 ? -46.918 -29.993 -6.420 1.00 37.41 269 ASP A CA 1
ATOM 2144 C C . ASP A 1 269 ? -45.419 -30.331 -6.197 1.00 37.41 269 ASP A C 1
ATOM 2146 O O . ASP A 1 269 ? -44.674 -30.528 -7.157 1.00 37.41 269 ASP A O 1
ATOM 2150 N N . ASP A 1 270 ? -44.825 -30.182 -5.019 1.00 38.34 270 ASP A N 1
ATOM 2151 C CA . ASP A 1 270 ? -44.921 -31.051 -3.844 1.00 38.34 270 ASP A CA 1
ATOM 2152 C C . ASP A 1 270 ? -44.225 -32.427 -3.984 1.00 38.34 270 ASP A C 1
ATOM 2154 O O . ASP A 1 270 ? -44.317 -33.121 -4.992 1.00 38.34 270 ASP A O 1
ATOM 2158 N N . ALA A 1 271 ? -43.574 -32.802 -2.879 1.00 39.12 271 ALA A N 1
ATOM 2159 C CA . ALA A 1 271 ? -43.135 -34.142 -2.480 1.00 39.12 271 ALA A CA 1
ATOM 2160 C C . ALA A 1 271 ? -41.837 -34.788 -3.041 1.00 39.12 271 ALA A C 1
ATOM 2162 O O . ALA A 1 271 ? -41.776 -35.306 -4.149 1.00 39.12 271 ALA A O 1
ATOM 2163 N N . GLN A 1 272 ? -40.913 -34.971 -2.076 1.00 38.66 272 GLN A N 1
ATOM 2164 C CA . GLN A 1 272 ? -40.271 -36.250 -1.701 1.00 38.66 272 GLN A CA 1
ATOM 2165 C C . GLN A 1 272 ? -39.170 -36.819 -2.609 1.00 38.66 272 GLN A C 1
ATOM 2167 O O . GLN A 1 272 ? -39.155 -36.632 -3.812 1.00 38.66 272 GLN A O 1
ATOM 2172 N N . ALA A 1 273 ? -38.253 -37.657 -2.140 1.00 38.16 273 ALA A N 1
ATOM 2173 C CA . ALA A 1 273 ? -37.611 -37.981 -0.864 1.00 38.16 273 ALA A CA 1
ATOM 2174 C C . ALA A 1 273 ? -36.659 -39.142 -1.228 1.00 38.16 273 ALA A C 1
ATOM 2176 O O . ALA A 1 273 ? -36.951 -39.863 -2.180 1.00 38.16 273 ALA A O 1
ATOM 2177 N N . GLU A 1 274 ? -35.621 -39.362 -0.413 1.00 37.66 274 GLU A N 1
ATOM 2178 C CA . GLU A 1 274 ? -34.942 -40.668 -0.265 1.00 37.66 274 GLU A CA 1
ATOM 2179 C C . GLU A 1 274 ? -34.104 -41.149 -1.472 1.00 37.66 274 GLU A C 1
ATOM 2181 O O . GLU A 1 274 ? -34.344 -40.807 -2.619 1.00 37.66 274 GLU A O 1
ATOM 2186 N N . ASP A 1 275 ? -33.068 -41.967 -1.357 1.00 37.62 275 ASP A N 1
ATOM 2187 C CA . ASP A 1 275 ? -32.198 -42.483 -0.300 1.00 37.62 275 ASP A CA 1
ATOM 2188 C C . ASP A 1 275 ? -31.130 -43.300 -1.076 1.00 37.62 275 ASP A C 1
ATOM 2190 O O . ASP A 1 275 ? -31.245 -43.543 -2.279 1.00 37.62 275 ASP A O 1
ATOM 2194 N N . GLU A 1 276 ? -30.122 -43.765 -0.356 1.00 43.69 276 GLU A N 1
ATOM 2195 C CA . GLU A 1 276 ? -29.277 -44.917 -0.656 1.00 43.69 276 GLU A CA 1
ATOM 2196 C C . GLU A 1 276 ? -27.912 -44.708 -1.327 1.00 43.69 276 GLU A C 1
ATOM 2198 O O . GLU A 1 276 ? -27.703 -44.548 -2.530 1.00 43.69 276 GLU A O 1
ATOM 2203 N N . ALA A 1 277 ? -26.936 -44.891 -0.441 1.00 45.31 277 ALA A N 1
ATOM 2204 C CA . ALA A 1 277 ? -25.581 -45.330 -0.675 1.00 45.31 277 ALA A CA 1
ATOM 2205 C C . ALA A 1 277 ? -25.467 -46.627 -1.500 1.00 45.31 277 ALA A C 1
ATOM 2207 O O . ALA A 1 277 ? -26.169 -47.602 -1.254 1.00 45.31 277 ALA A O 1
ATOM 2208 N N . ARG A 1 278 ? -24.429 -46.701 -2.344 1.00 39.69 278 ARG A N 1
ATOM 2209 C CA . ARG A 1 278 ? -23.724 -47.941 -2.740 1.00 39.69 278 ARG A CA 1
ATOM 2210 C C . ARG A 1 278 ? -22.326 -47.570 -3.249 1.00 39.69 278 ARG A C 1
ATOM 2212 O O . ARG A 1 278 ? -22.199 -46.775 -4.167 1.00 39.69 278 ARG A O 1
ATOM 2219 N N . THR A 1 279 ? -21.256 -47.826 -2.493 1.00 37.59 279 THR A N 1
ATOM 2220 C CA . THR A 1 279 ? -20.368 -49.012 -2.567 1.00 37.59 279 THR A CA 1
ATOM 2221 C C . THR A 1 279 ? -20.038 -49.533 -3.976 1.00 37.59 279 THR A C 1
ATOM 2223 O O . THR A 1 279 ? -20.914 -49.970 -4.712 1.00 37.59 279 THR A O 1
ATOM 2226 N N . GLY A 1 280 ? -18.733 -49.569 -4.280 1.00 35.84 280 GLY A N 1
ATOM 2227 C CA . GLY A 1 280 ? -18.100 -50.227 -5.435 1.00 35.84 280 GLY A CA 1
ATOM 2228 C C . GLY A 1 280 ? -16.973 -49.340 -5.987 1.00 35.84 280 GLY A C 1
ATOM 2229 O O . GLY A 1 280 ? -17.245 -48.230 -6.409 1.00 35.84 280 GLY A O 1
ATOM 2230 N N . GLY A 1 281 ? -15.679 -49.663 -5.943 1.00 34.72 281 GLY A N 1
ATOM 2231 C CA . GLY A 1 281 ? -15.046 -50.978 -5.986 1.00 34.72 281 GLY A CA 1
ATOM 2232 C C . GLY A 1 281 ? -14.659 -51.315 -7.429 1.00 34.72 281 GLY A C 1
ATOM 2233 O O . GLY A 1 281 ? -15.425 -51.975 -8.115 1.00 34.72 281 GLY A O 1
ATOM 2234 N N . GLY A 1 282 ? -13.490 -50.845 -7.867 1.00 35.53 282 GLY A N 1
ATOM 2235 C CA . GLY A 1 282 ? -12.816 -51.187 -9.129 1.00 35.53 282 GLY A CA 1
ATOM 2236 C C . GLY A 1 282 ? -11.545 -50.338 -9.190 1.00 35.53 282 GLY A C 1
ATOM 2237 O O . GLY A 1 282 ? -11.636 -49.117 -9.188 1.00 35.53 282 GLY A O 1
ATOM 2238 N N . ASP A 1 283 ? -10.334 -50.846 -8.983 1.00 38.25 283 ASP A N 1
ATOM 2239 C CA . ASP A 1 283 ? -9.653 -51.984 -9.615 1.00 38.25 283 ASP A CA 1
ATOM 2240 C C . ASP A 1 283 ? -9.708 -51.917 -11.142 1.00 38.25 283 ASP A C 1
ATOM 2242 O O . ASP A 1 283 ? -10.656 -52.362 -11.785 1.00 38.25 283 ASP A O 1
ATOM 2246 N N . SER A 1 284 ? -8.691 -51.276 -11.712 1.00 44.09 284 SER A N 1
ATOM 2247 C CA . SER A 1 284 ? -8.281 -51.441 -13.100 1.00 44.09 284 SER A CA 1
ATOM 2248 C C . SER A 1 284 ? -6.783 -51.181 -13.168 1.00 44.09 284 SER A C 1
ATOM 2250 O O . SER A 1 284 ? -6.284 -50.074 -12.956 1.00 44.09 284 SER A O 1
ATOM 2252 N N . SER A 1 285 ? -6.111 -52.300 -13.357 1.00 41.22 285 SER A N 1
ATOM 2253 C CA . SER A 1 285 ? -4.726 -52.538 -13.693 1.00 41.22 285 SER A CA 1
ATOM 2254 C C . SER A 1 285 ? -4.318 -51.925 -15.040 1.00 41.22 285 SER A C 1
ATOM 2256 O O . SER A 1 285 ? -5.154 -51.671 -15.900 1.00 41.22 285 SER A O 1
ATOM 2258 N N . GLU A 1 286 ? -2.996 -51.796 -15.192 1.00 38.22 286 GLU A N 1
ATOM 2259 C CA . GLU A 1 286 ? -2.234 -51.962 -16.442 1.00 38.22 286 GLU A CA 1
ATOM 2260 C C . GLU A 1 286 ? -2.470 -50.963 -17.588 1.00 38.22 286 GLU A C 1
ATOM 2262 O O . GLU A 1 286 ? -3.428 -51.063 -18.342 1.00 38.22 286 GLU A O 1
ATOM 2267 N N . GLN A 1 287 ? -1.473 -50.109 -17.839 1.00 41.69 287 GLN A N 1
ATOM 2268 C CA . GLN A 1 287 ? -0.616 -50.319 -19.013 1.00 41.69 287 GLN A CA 1
ATOM 2269 C C . GLN A 1 287 ? 0.658 -49.473 -18.926 1.00 41.69 287 GLN A C 1
ATOM 2271 O O . GLN A 1 287 ? 0.632 -48.243 -18.906 1.00 41.69 287 GLN A O 1
ATOM 2276 N N . GLU A 1 288 ? 1.774 -50.189 -18.819 1.00 39.56 288 GLU A N 1
ATOM 2277 C CA . GLU A 1 288 ? 3.116 -49.727 -19.142 1.00 39.56 288 GLU A CA 1
ATOM 2278 C C . GLU A 1 288 ? 3.218 -49.640 -20.670 1.00 39.56 288 GLU A C 1
ATOM 2280 O O . GLU A 1 288 ? 2.950 -50.631 -21.344 1.00 39.56 288 GLU A O 1
ATOM 2285 N N . ASP A 1 289 ? 3.622 -48.488 -21.203 1.00 47.88 289 ASP A N 1
ATOM 2286 C CA . ASP A 1 289 ? 4.238 -48.410 -22.526 1.00 47.88 289 ASP A CA 1
ATOM 2287 C C . ASP A 1 289 ? 5.586 -47.706 -22.373 1.00 47.88 289 ASP A C 1
ATOM 2289 O O . ASP A 1 289 ? 5.699 -46.509 -22.096 1.00 47.88 289 ASP A O 1
ATOM 2293 N N . ASP A 1 290 ? 6.603 -48.551 -22.473 1.00 42.97 290 ASP A N 1
ATOM 2294 C CA . ASP A 1 290 ? 8.026 -48.291 -22.403 1.00 42.97 290 ASP A CA 1
ATOM 2295 C C . ASP A 1 290 ? 8.513 -48.056 -23.842 1.00 42.97 290 ASP A C 1
ATOM 2297 O O . ASP A 1 290 ? 8.421 -48.942 -24.694 1.00 42.97 290 ASP A O 1
ATOM 2301 N N . ALA A 1 291 ? 9.002 -46.852 -24.141 1.00 46.97 291 ALA A N 1
ATOM 2302 C CA . ALA A 1 291 ? 9.659 -46.541 -25.408 1.00 46.97 291 ALA A CA 1
ATOM 2303 C C . ALA A 1 291 ? 10.961 -45.771 -25.122 1.00 46.97 291 ALA A C 1
ATOM 2305 O O . ALA A 1 291 ? 10.908 -44.631 -24.654 1.00 46.97 291 ALA A O 1
ATOM 2306 N N . PRO A 1 292 ? 12.139 -46.371 -25.378 1.00 55.97 292 PRO A N 1
ATOM 2307 C CA . PRO A 1 292 ? 13.420 -45.715 -25.156 1.00 55.97 292 PRO A CA 1
ATOM 2308 C C . PRO A 1 292 ? 13.809 -44.850 -26.364 1.00 55.97 292 PRO A C 1
ATOM 2310 O O . PRO A 1 292 ? 14.098 -45.370 -27.443 1.00 55.97 292 PRO A O 1
ATOM 2313 N N . GLU A 1 293 ? 13.874 -43.530 -26.177 1.00 47.09 293 GLU A N 1
ATOM 2314 C CA . GLU A 1 293 ? 14.548 -42.637 -27.125 1.00 47.09 293 GLU A CA 1
ATOM 2315 C C . GLU A 1 293 ? 16.072 -42.721 -26.963 1.00 47.09 293 GLU A C 1
ATOM 2317 O O . GLU A 1 293 ? 16.633 -42.660 -25.865 1.00 47.09 293 GLU A O 1
ATOM 2322 N N . ALA A 1 294 ? 16.731 -42.907 -28.105 1.00 48.53 294 ALA A N 1
ATOM 2323 C CA . ALA A 1 294 ? 18.169 -43.018 -28.259 1.00 48.53 294 ALA A CA 1
ATOM 2324 C C . ALA A 1 294 ? 18.885 -41.666 -28.039 1.00 48.53 294 ALA A C 1
ATOM 2326 O O . ALA A 1 294 ? 18.305 -40.609 -28.283 1.00 48.53 294 ALA A O 1
ATOM 2327 N N . PRO A 1 295 ? 20.162 -41.682 -27.616 1.00 50.38 295 PRO A N 1
ATOM 2328 C CA . PRO A 1 295 ? 20.930 -40.470 -27.360 1.00 50.38 295 PRO A CA 1
ATOM 2329 C C . PRO A 1 295 ? 21.485 -39.875 -28.660 1.00 50.38 295 PRO A C 1
ATOM 2331 O O . PRO A 1 295 ? 22.359 -40.465 -29.299 1.00 50.38 295 PRO A O 1
ATOM 2334 N N . GLU A 1 296 ? 21.034 -38.674 -29.021 1.00 52.06 296 GLU A N 1
ATOM 2335 C CA . GLU A 1 296 ? 21.698 -37.870 -30.045 1.00 52.06 296 GLU A CA 1
ATOM 2336 C C . GLU A 1 296 ? 22.970 -37.230 -29.475 1.00 52.06 296 GLU A C 1
ATOM 2338 O O . GLU A 1 296 ? 22.967 -36.360 -28.604 1.00 52.06 296 GLU A O 1
ATOM 2343 N N . THR A 1 297 ? 24.089 -37.742 -29.971 1.00 41.72 297 THR A N 1
ATOM 2344 C CA . THR A 1 297 ? 25.420 -37.143 -29.946 1.00 41.72 297 THR A CA 1
ATOM 2345 C C . THR A 1 297 ? 25.517 -35.963 -30.917 1.00 41.72 297 THR A C 1
ATOM 2347 O O . THR A 1 297 ? 24.801 -35.942 -31.915 1.00 41.72 297 THR A O 1
ATOM 2350 N N . SER A 1 298 ? 26.550 -35.126 -30.720 1.00 37.19 298 SER A N 1
ATOM 2351 C CA . SER A 1 298 ? 27.075 -34.104 -31.653 1.00 37.19 298 SER A CA 1
ATOM 2352 C C . SER A 1 298 ? 26.396 -32.722 -31.503 1.00 37.19 298 SER A C 1
ATOM 2354 O O . SER A 1 298 ? 25.186 -32.634 -31.408 1.00 37.19 298 SER A O 1
ATOM 2356 N N . THR A 1 299 ? 27.056 -31.562 -31.441 1.00 39.94 299 THR A N 1
ATOM 2357 C CA . THR A 1 299 ? 28.425 -31.151 -31.776 1.00 39.94 299 THR A CA 1
ATOM 2358 C C . THR A 1 299 ? 28.669 -29.786 -31.112 1.00 39.94 299 THR A C 1
ATOM 2360 O O . THR A 1 299 ? 27.878 -28.867 -31.313 1.00 39.94 299 THR A O 1
ATOM 2363 N N . GLU A 1 300 ? 29.761 -29.620 -30.365 1.00 43.47 300 GLU A N 1
ATOM 2364 C CA . GLU A 1 300 ? 30.324 -28.293 -30.075 1.00 43.47 300 GLU A CA 1
ATOM 2365 C C . GLU A 1 300 ? 30.979 -27.727 -31.343 1.00 43.47 300 GLU A C 1
ATOM 2367 O O . GLU A 1 300 ? 31.699 -28.456 -32.032 1.00 43.47 300 GLU A O 1
ATOM 2372 N N . PRO A 1 301 ? 30.871 -26.413 -31.589 1.00 53.91 301 PRO A N 1
ATOM 2373 C CA . PRO A 1 301 ? 32.044 -25.708 -32.069 1.00 53.91 301 PRO A CA 1
ATOM 2374 C C . PRO A 1 301 ? 32.448 -24.616 -31.085 1.00 53.91 301 PRO A C 1
ATOM 2376 O O . PRO A 1 301 ? 31.795 -23.590 -30.906 1.00 53.91 301 PRO A O 1
ATOM 2379 N N . SER A 1 302 ? 33.604 -24.887 -30.491 1.00 39.50 302 SER A N 1
ATOM 2380 C CA . SER A 1 302 ? 34.553 -23.919 -29.970 1.00 39.50 302 SER A CA 1
ATOM 2381 C C . SER A 1 302 ? 34.782 -22.801 -30.995 1.00 39.50 302 SER A C 1
ATOM 2383 O O . SER A 1 302 ? 35.172 -23.059 -32.134 1.00 39.50 302 SER A O 1
ATOM 2385 N N . GLY A 1 303 ? 34.523 -21.562 -30.588 1.00 35.34 303 GLY A N 1
ATOM 2386 C CA . GLY A 1 303 ? 34.731 -20.360 -31.386 1.00 35.34 303 GLY A CA 1
ATOM 2387 C C . GLY A 1 303 ? 35.303 -19.260 -30.508 1.00 35.34 303 GLY A C 1
ATOM 2388 O O . GLY A 1 303 ? 34.583 -18.384 -30.043 1.00 35.34 303 GLY A O 1
ATOM 2389 N N . ALA A 1 304 ? 36.605 -19.348 -30.245 1.00 40.72 304 ALA A N 1
ATOM 2390 C CA . ALA A 1 304 ? 37.382 -18.259 -29.686 1.00 40.72 304 ALA A CA 1
ATOM 2391 C C . ALA A 1 304 ? 37.559 -17.165 -30.749 1.00 40.72 304 ALA A C 1
ATOM 2393 O O . ALA A 1 304 ? 38.206 -17.388 -31.770 1.00 40.72 304 ALA A O 1
ATOM 2394 N N . THR A 1 305 ? 37.044 -15.972 -30.473 1.00 39.53 305 THR A N 1
ATOM 2395 C CA . THR A 1 305 ? 37.479 -14.727 -31.115 1.00 39.53 305 THR A CA 1
ATOM 2396 C C . THR A 1 305 ? 37.741 -13.702 -30.025 1.00 39.53 305 THR A C 1
ATOM 2398 O O . THR A 1 305 ? 36.843 -13.007 -29.561 1.00 39.53 305 THR A O 1
ATOM 2401 N N . ALA A 1 306 ? 39.001 -13.643 -29.599 1.00 40.53 306 ALA A N 1
ATOM 2402 C CA . ALA A 1 306 ? 39.617 -12.379 -29.236 1.00 40.53 306 ALA A CA 1
ATOM 2403 C C . ALA A 1 306 ? 39.849 -11.604 -30.536 1.00 40.53 306 ALA A C 1
ATOM 2405 O O . ALA A 1 306 ? 40.293 -12.232 -31.494 1.00 40.53 306 ALA A O 1
ATOM 2406 N N . VAL A 1 307 ? 39.551 -10.300 -30.560 1.00 36.16 307 VAL A N 1
ATOM 2407 C CA . VAL A 1 307 ? 40.233 -9.261 -31.360 1.00 36.16 307 VAL A CA 1
ATOM 2408 C C . VAL A 1 307 ? 39.546 -7.902 -31.114 1.00 36.16 307 VAL A C 1
ATOM 2410 O O . VAL A 1 307 ? 38.355 -7.736 -31.348 1.00 36.16 307 VAL A O 1
ATOM 2413 N N . THR A 1 308 ? 40.366 -7.001 -30.562 1.00 33.81 308 THR A N 1
ATOM 2414 C CA . THR A 1 308 ? 40.469 -5.542 -30.772 1.00 33.81 308 THR A CA 1
ATOM 2415 C C . THR A 1 308 ? 39.318 -4.603 -30.398 1.00 33.81 308 THR A C 1
ATOM 2417 O O . THR A 1 308 ? 38.331 -4.445 -31.104 1.00 33.81 308 THR A O 1
ATOM 2420 N N . SER A 1 309 ? 39.579 -3.891 -29.302 1.00 41.84 309 SER A N 1
ATOM 2421 C CA . SER A 1 309 ? 39.481 -2.434 -29.156 1.00 41.84 309 SER A CA 1
ATOM 2422 C C . SER A 1 309 ? 39.732 -1.625 -30.436 1.00 41.84 309 SER A C 1
ATOM 2424 O O . SER A 1 309 ? 40.769 -1.840 -31.058 1.00 41.84 309 SER A O 1
ATOM 2426 N N . GLU A 1 310 ? 38.836 -0.678 -30.719 1.00 42.84 310 GLU A N 1
ATOM 2427 C CA . GLU A 1 310 ? 38.988 0.591 -31.465 1.00 42.84 310 GLU A CA 1
ATOM 2428 C C . GLU A 1 310 ? 37.650 1.341 -31.238 1.00 42.84 310 GLU A C 1
ATOM 2430 O O . GLU A 1 310 ? 36.584 0.794 -31.507 1.00 42.84 310 GLU A O 1
ATOM 2435 N N . ASP A 1 311 ? 37.614 2.334 -30.346 1.00 45.19 311 ASP A N 1
ATOM 2436 C CA . ASP A 1 311 ? 37.716 3.771 -30.657 1.00 45.19 311 ASP A CA 1
ATOM 2437 C C . ASP A 1 311 ? 36.693 4.238 -31.704 1.00 45.19 311 ASP A C 1
ATOM 2439 O O . ASP A 1 311 ? 36.949 4.149 -32.896 1.00 45.19 311 ASP A O 1
ATOM 2443 N N . GLU A 1 312 ? 35.555 4.767 -31.235 1.00 45.41 312 GLU A N 1
ATOM 2444 C CA . GLU A 1 312 ? 34.729 5.756 -31.950 1.00 45.41 312 GLU A CA 1
ATOM 2445 C C . GLU A 1 312 ? 33.777 6.446 -30.944 1.00 45.41 312 GLU A C 1
ATOM 2447 O O . GLU A 1 312 ? 32.559 6.268 -30.930 1.00 45.41 312 GLU A O 1
ATOM 2452 N N . GLU A 1 313 ? 34.371 7.226 -30.034 1.00 49.88 313 GLU A N 1
ATOM 2453 C CA . GLU A 1 313 ? 33.704 8.394 -29.456 1.00 49.88 313 GLU A CA 1
ATOM 2454 C C . GLU A 1 313 ? 33.767 9.509 -30.501 1.00 49.88 313 GLU A C 1
ATOM 2456 O O . GLU A 1 313 ? 34.827 10.095 -30.709 1.00 49.88 313 GLU A O 1
ATOM 2461 N N . ASP A 1 314 ? 32.647 9.817 -31.156 1.00 40.47 314 ASP A N 1
ATOM 2462 C CA . ASP A 1 314 ? 32.546 11.038 -31.954 1.00 40.47 314 ASP A CA 1
ATOM 2463 C C . ASP A 1 314 ? 31.243 11.796 -31.658 1.00 40.47 314 ASP A C 1
ATOM 2465 O O . ASP A 1 314 ? 30.136 11.444 -32.067 1.00 40.47 314 ASP A O 1
ATOM 2469 N N . ALA A 1 315 ? 31.440 12.845 -30.860 1.00 45.66 315 ALA A N 1
ATOM 2470 C CA . ALA A 1 315 ? 30.963 14.201 -31.084 1.00 45.66 315 ALA A CA 1
ATOM 2471 C C . ALA A 1 315 ? 29.483 14.409 -31.456 1.00 45.66 315 ALA A C 1
ATOM 2473 O O . ALA A 1 315 ? 29.140 14.573 -32.627 1.00 45.66 315 ALA A O 1
ATOM 2474 N N . ASN A 1 316 ? 28.636 14.637 -30.441 1.00 47.72 316 ASN A N 1
ATOM 2475 C CA . ASN A 1 316 ? 27.569 15.636 -30.577 1.00 47.72 316 ASN A CA 1
ATOM 2476 C C . ASN A 1 316 ? 27.079 16.221 -29.234 1.00 47.72 316 ASN A C 1
ATOM 2478 O O . ASN A 1 316 ? 25.921 16.059 -28.859 1.00 47.72 316 ASN A O 1
ATOM 2482 N N . GLU A 1 317 ? 27.941 16.953 -28.524 1.00 43.53 317 GLU A N 1
ATOM 2483 C CA . GLU A 1 317 ? 27.507 17.927 -27.509 1.00 43.53 317 GLU A CA 1
ATOM 2484 C C . GLU A 1 317 ? 28.051 19.314 -27.866 1.00 43.53 317 GLU A C 1
ATOM 2486 O O . GLU A 1 317 ? 29.083 19.770 -27.380 1.00 43.53 317 GLU A O 1
ATOM 2491 N N . GLN A 1 318 ? 27.344 20.002 -28.762 1.00 42.69 318 GLN A N 1
ATOM 2492 C CA . GLN A 1 318 ? 27.493 21.441 -28.949 1.00 42.69 318 GLN A CA 1
ATOM 2493 C C . GLN A 1 318 ? 26.342 22.161 -28.244 1.00 42.69 318 GLN A C 1
ATOM 2495 O O . GLN A 1 318 ? 25.185 22.039 -28.636 1.00 42.69 318 GLN A O 1
ATOM 2500 N N . GLY A 1 319 ? 26.685 22.974 -27.241 1.00 46.69 319 GLY A N 1
ATOM 2501 C CA . GLY A 1 319 ? 25.872 24.131 -26.865 1.00 46.69 319 GLY A CA 1
ATOM 2502 C C . GLY A 1 319 ? 25.134 24.058 -25.530 1.00 46.69 319 GLY A C 1
ATOM 2503 O O . GLY A 1 319 ? 23.923 24.258 -25.489 1.00 46.69 319 GLY A O 1
ATOM 2504 N N . ARG A 1 320 ? 25.854 23.913 -24.414 1.00 42.72 320 ARG A N 1
ATOM 2505 C CA . ARG A 1 320 ? 25.418 24.510 -23.142 1.00 42.72 320 ARG A CA 1
ATOM 2506 C C . ARG A 1 320 ? 26.484 25.485 -22.668 1.00 42.72 320 ARG A C 1
ATOM 2508 O O . ARG A 1 320 ? 27.573 25.085 -22.283 1.00 42.72 320 ARG A O 1
ATOM 2515 N N . GLY A 1 321 ? 26.166 26.773 -22.768 1.00 41.84 321 GLY A N 1
ATOM 2516 C CA . GLY A 1 321 ? 27.000 27.836 -22.228 1.00 41.84 321 GLY A CA 1
ATOM 2517 C C . GLY A 1 321 ? 27.120 27.688 -20.716 1.00 41.84 321 GLY A C 1
ATOM 2518 O O . GLY A 1 321 ? 26.114 27.730 -20.008 1.00 41.84 321 GLY A O 1
ATOM 2519 N N . GLU A 1 322 ? 28.351 27.517 -20.238 1.00 41.16 322 GLU A N 1
ATOM 2520 C CA . GLU A 1 322 ? 28.705 27.723 -18.839 1.00 41.16 322 GLU A CA 1
ATOM 2521 C C . GLU A 1 322 ? 28.361 29.162 -18.453 1.00 41.16 322 GLU A C 1
ATOM 2523 O O . GLU A 1 322 ? 28.949 30.127 -18.947 1.00 41.16 322 GLU A O 1
ATOM 2528 N N . VAL A 1 323 ? 27.387 29.309 -17.561 1.00 56.75 323 VAL A N 1
ATOM 2529 C CA . VAL A 1 323 ? 27.187 30.546 -16.812 1.00 56.75 323 VAL A CA 1
ATOM 2530 C C . VAL A 1 323 ? 28.230 30.540 -15.688 1.00 56.75 323 VAL A C 1
ATOM 2532 O O . VAL A 1 323 ? 28.223 29.603 -14.887 1.00 56.75 323 VAL A O 1
ATOM 2535 N N . PRO A 1 324 ? 29.130 31.537 -15.601 1.00 58.53 324 PRO A N 1
ATOM 2536 C CA . PRO A 1 324 ? 30.122 31.600 -14.534 1.00 58.53 324 PRO A CA 1
ATOM 2537 C C . PRO A 1 324 ? 29.429 31.664 -13.171 1.00 58.53 324 PRO A C 1
ATOM 2539 O O . PRO A 1 324 ? 28.623 32.564 -12.921 1.00 58.53 324 PRO A O 1
ATOM 2542 N N . LEU A 1 325 ? 29.746 30.716 -12.287 1.00 63.12 325 LEU A N 1
ATOM 2543 C CA . LEU A 1 325 ? 29.307 30.758 -10.895 1.00 63.12 325 LEU A CA 1
ATOM 2544 C C . LEU A 1 325 ? 29.869 32.023 -10.216 1.00 63.12 325 LEU A C 1
ATOM 2546 O O . LEU A 1 325 ? 31.054 32.330 -10.384 1.00 63.12 325 LEU A O 1
ATOM 2550 N N . PRO A 1 326 ? 29.053 32.766 -9.447 1.00 63.47 326 PRO A N 1
ATOM 2551 C CA . PRO A 1 326 ? 29.525 33.927 -8.707 1.00 63.47 326 PRO A CA 1
ATOM 2552 C C . PRO A 1 326 ? 30.535 33.504 -7.635 1.00 63.47 326 PRO A C 1
ATOM 2554 O O . PRO A 1 326 ? 30.347 32.509 -6.933 1.00 63.47 326 PRO A O 1
ATOM 2557 N N . ALA A 1 327 ? 31.615 34.277 -7.516 1.00 64.81 327 ALA A N 1
ATOM 2558 C CA . ALA A 1 327 ? 32.650 34.066 -6.513 1.00 64.81 327 ALA A CA 1
ATOM 2559 C C . ALA A 1 327 ? 32.058 34.094 -5.087 1.00 64.81 327 ALA A C 1
ATOM 2561 O O . ALA A 1 327 ? 31.185 34.924 -4.809 1.00 64.81 327 ALA A O 1
ATOM 2562 N N . PRO A 1 328 ? 32.531 33.225 -4.175 1.00 70.06 328 PRO A N 1
ATOM 2563 C CA . PRO A 1 328 ? 32.077 33.226 -2.791 1.00 70.06 328 PRO A CA 1
ATOM 2564 C C . PRO A 1 328 ? 32.413 34.566 -2.112 1.00 70.06 328 PRO A C 1
ATOM 2566 O O . PRO A 1 328 ? 33.487 35.128 -2.362 1.00 70.06 328 PRO A O 1
ATOM 2569 N N . PRO A 1 329 ? 31.519 35.096 -1.257 1.00 74.25 329 PRO A N 1
ATOM 2570 C CA . PRO A 1 329 ? 31.774 36.333 -0.535 1.00 74.25 329 PRO A CA 1
ATOM 2571 C C . PRO A 1 329 ? 32.964 36.166 0.426 1.00 74.25 329 PRO A C 1
ATOM 2573 O O . PRO A 1 329 ? 33.160 35.083 0.986 1.00 74.25 329 PRO A O 1
ATOM 2576 N N . PRO A 1 330 ? 33.767 37.225 0.637 1.00 73.19 330 PRO A N 1
ATOM 2577 C CA . PRO A 1 330 ? 34.859 37.189 1.598 1.00 73.19 330 PRO A CA 1
ATOM 2578 C C . PRO A 1 330 ? 34.321 36.956 3.021 1.00 73.19 330 PRO A C 1
ATOM 2580 O O . PRO A 1 330 ? 33.239 37.451 3.352 1.00 73.19 330 PRO A O 1
ATOM 2583 N N . PRO A 1 331 ? 35.064 36.226 3.873 1.00 64.25 331 PRO A N 1
ATOM 2584 C CA . PRO A 1 331 ? 34.662 35.981 5.252 1.00 64.25 331 PRO A CA 1
ATOM 2585 C C . PRO A 1 331 ? 34.523 37.303 6.013 1.00 64.25 331 PRO A C 1
ATOM 2587 O O . PRO A 1 331 ? 35.364 38.200 5.897 1.00 64.25 331 PRO A O 1
ATOM 2590 N N . ALA A 1 332 ? 33.441 37.416 6.784 1.00 64.12 332 ALA A N 1
ATOM 2591 C CA . ALA A 1 332 ? 33.174 38.574 7.619 1.00 64.12 332 ALA A CA 1
ATOM 2592 C C . ALA A 1 332 ? 34.297 38.746 8.664 1.00 64.12 332 ALA A C 1
ATOM 2594 O O . ALA A 1 332 ? 34.693 37.773 9.310 1.00 64.12 332 ALA A O 1
ATOM 2595 N N . PRO A 1 333 ? 34.832 39.964 8.849 1.00 62.84 333 PRO A N 1
ATOM 2596 C CA . PRO A 1 333 ? 35.847 40.216 9.857 1.00 62.84 333 PRO A CA 1
ATOM 2597 C C . PRO A 1 333 ? 35.180 40.276 11.236 1.00 62.84 333 PRO A C 1
ATOM 2599 O O . PRO A 1 333 ? 34.440 41.220 11.509 1.00 62.84 333 PRO A O 1
ATOM 2602 N N . GLY A 1 334 ? 35.453 39.307 12.115 1.00 60.78 334 GLY A N 1
ATOM 2603 C CA . GLY A 1 334 ? 35.159 39.494 13.542 1.00 60.78 334 GLY A CA 1
ATOM 2604 C C . GLY A 1 334 ? 34.776 38.290 14.396 1.00 60.78 334 GLY A C 1
ATOM 2605 O O . GLY A 1 334 ? 34.450 38.517 15.557 1.00 60.78 334 GLY A O 1
ATOM 2606 N N . GLU A 1 335 ? 34.813 37.050 13.910 1.00 44.91 335 GLU A N 1
ATOM 2607 C CA . GLU A 1 335 ? 34.511 35.899 14.774 1.00 44.91 335 GLU A CA 1
ATOM 2608 C C . GLU A 1 335 ? 35.795 35.242 15.280 1.00 44.91 335 GLU A C 1
ATOM 2610 O O . GLU A 1 335 ? 36.568 34.658 14.525 1.00 44.91 335 GLU A O 1
ATOM 2615 N N . ASP A 1 336 ? 36.019 35.429 16.578 1.00 55.34 336 ASP A N 1
ATOM 2616 C CA . ASP A 1 336 ? 37.117 34.926 17.394 1.00 55.34 336 ASP A CA 1
ATOM 2617 C C . ASP A 1 336 ? 36.828 33.461 17.787 1.00 55.34 336 ASP A C 1
ATOM 2619 O O . ASP A 1 336 ? 35.940 33.212 18.610 1.00 55.34 336 ASP A O 1
ATOM 2623 N N . PRO A 1 337 ? 37.509 32.451 17.207 1.00 52.44 337 PRO A N 1
ATOM 2624 C CA . PRO A 1 337 ? 37.270 31.053 17.530 1.00 52.44 337 PRO A CA 1
ATOM 2625 C C . PRO A 1 337 ? 38.126 30.665 18.738 1.00 52.44 337 PRO A C 1
ATOM 2627 O O . PRO A 1 337 ? 39.089 29.906 18.643 1.00 52.44 337 PRO A O 1
ATOM 2630 N N . SER A 1 338 ? 37.779 31.206 19.899 1.00 52.03 338 SER A N 1
ATOM 2631 C CA . SER A 1 338 ? 38.401 30.847 21.168 1.00 52.03 338 SER A CA 1
ATOM 2632 C C . SER A 1 338 ? 37.329 30.731 22.243 1.00 52.03 338 SER A C 1
ATOM 2634 O O . SER A 1 338 ? 37.098 31.688 22.975 1.00 52.03 338 SER A O 1
ATOM 2636 N N . GLN A 1 339 ? 36.701 29.554 22.356 1.00 50.59 339 GLN A N 1
ATOM 2637 C CA . GLN A 1 339 ? 36.343 28.911 23.633 1.00 50.59 339 GLN A CA 1
ATOM 2638 C C . GLN A 1 339 ? 35.490 27.657 23.405 1.00 50.59 339 GLN A C 1
ATOM 2640 O O . GLN A 1 339 ? 34.448 27.718 22.762 1.00 50.59 339 GLN A O 1
ATOM 2645 N N . GLY A 1 340 ? 35.906 26.531 23.997 1.00 42.97 340 GLY A N 1
ATOM 2646 C CA . GLY A 1 340 ? 35.025 25.375 24.199 1.00 42.97 340 GLY A CA 1
ATOM 2647 C C . GLY A 1 340 ? 35.606 24.000 23.868 1.00 42.97 340 GLY A C 1
ATOM 2648 O O . GLY A 1 340 ? 34.907 23.187 23.276 1.00 42.97 340 GLY A O 1
ATOM 2649 N N . ALA A 1 341 ? 36.857 23.709 24.237 1.00 43.84 341 ALA A N 1
ATOM 2650 C CA . ALA A 1 341 ? 37.371 22.339 24.223 1.00 43.84 341 ALA A CA 1
ATOM 2651 C C . ALA A 1 341 ? 36.984 21.629 25.532 1.00 43.84 341 ALA A C 1
ATOM 2653 O O . ALA A 1 341 ? 37.468 21.988 26.603 1.00 43.84 341 ALA A O 1
ATOM 2654 N N . SER A 1 342 ? 36.095 20.639 25.443 1.00 49.84 342 SER A N 1
ATOM 2655 C CA . SER A 1 342 ? 35.806 19.684 26.515 1.00 49.84 342 SER A CA 1
ATOM 2656 C C . SER A 1 342 ? 36.785 18.506 26.455 1.00 49.84 342 SER A C 1
ATOM 2658 O O . SER A 1 342 ? 36.906 17.847 25.420 1.00 49.84 342 SER A O 1
ATOM 2660 N N . ASP A 1 343 ? 37.446 18.235 27.580 1.00 46.25 343 ASP A N 1
ATOM 2661 C CA . ASP A 1 343 ? 38.468 17.205 27.797 1.00 46.25 343 ASP A CA 1
ATOM 2662 C C . ASP A 1 343 ? 37.936 15.761 27.711 1.00 46.25 343 ASP A C 1
ATOM 2664 O O . ASP A 1 343 ? 37.795 15.049 28.709 1.00 46.25 343 ASP A O 1
ATOM 2668 N N . HIS A 1 344 ? 37.699 15.273 26.496 1.00 51.72 344 HIS A N 1
ATOM 2669 C CA . HIS A 1 344 ? 37.596 13.839 26.212 1.00 51.72 344 HIS A CA 1
ATOM 2670 C C . HIS A 1 344 ? 38.673 13.431 25.206 1.00 51.72 344 HIS A C 1
ATOM 2672 O O . HIS A 1 344 ? 38.405 13.088 24.056 1.00 51.72 344 HIS A O 1
ATOM 2678 N N . ALA A 1 345 ? 39.927 13.478 25.665 1.00 46.91 345 ALA A N 1
ATOM 2679 C CA . ALA A 1 345 ? 41.078 12.950 24.947 1.00 46.91 345 ALA A CA 1
ATOM 2680 C C . ALA A 1 345 ? 41.011 11.413 24.898 1.00 46.91 345 ALA A C 1
ATOM 2682 O O . ALA A 1 345 ? 41.602 10.707 25.715 1.00 46.91 345 ALA A O 1
ATOM 2683 N N . GLY A 1 346 ? 40.266 10.888 23.924 1.00 64.38 346 GLY A N 1
ATOM 2684 C CA . GLY A 1 346 ? 40.488 9.533 23.430 1.00 64.38 346 GLY A CA 1
ATOM 2685 C C . GLY A 1 346 ? 41.918 9.401 22.885 1.00 64.38 346 GLY A C 1
ATOM 2686 O O . GLY A 1 346 ? 42.522 10.408 22.503 1.00 64.38 346 GLY A O 1
ATOM 2687 N N . PRO A 1 347 ? 42.492 8.185 22.856 1.00 67.12 347 PRO A N 1
ATOM 2688 C CA . PRO A 1 347 ? 43.844 7.969 22.354 1.00 67.12 347 PRO A CA 1
ATOM 2689 C C . PRO A 1 347 ? 43.973 8.570 20.953 1.00 67.12 347 PRO A C 1
ATOM 2691 O O . PRO A 1 347 ? 43.107 8.344 20.104 1.00 67.12 347 PRO A O 1
ATOM 2694 N N . ALA A 1 348 ? 45.032 9.358 20.743 1.00 51.16 348 ALA A N 1
ATOM 2695 C CA . ALA A 1 348 ? 45.310 10.025 19.479 1.00 51.16 348 ALA A CA 1
ATOM 2696 C C . ALA A 1 348 ? 45.219 9.001 18.341 1.00 51.16 348 ALA A C 1
ATOM 2698 O O . ALA A 1 348 ? 46.053 8.100 18.234 1.00 51.16 348 ALA A O 1
ATOM 2699 N N . ARG A 1 349 ? 44.164 9.101 17.523 1.00 56.41 349 ARG A N 1
ATOM 2700 C CA . ARG A 1 349 ? 44.064 8.317 16.296 1.00 56.41 349 ARG A CA 1
ATOM 2701 C C . ARG A 1 349 ? 45.210 8.773 15.411 1.00 56.41 349 ARG A C 1
ATOM 2703 O O . ARG A 1 349 ? 45.292 9.946 15.057 1.00 56.41 349 ARG A O 1
ATOM 2710 N N . ASP A 1 350 ? 46.107 7.849 15.110 1.00 59.19 350 ASP A N 1
ATOM 2711 C CA . ASP A 1 350 ? 47.213 8.071 14.197 1.00 59.19 350 ASP A CA 1
ATOM 2712 C C . ASP A 1 350 ? 46.656 8.277 12.780 1.00 59.19 350 ASP A C 1
ATOM 2714 O O . ASP A 1 350 ? 46.415 7.333 12.031 1.00 59.19 350 ASP A O 1
ATOM 2718 N N . LEU A 1 351 ? 46.378 9.537 12.436 1.00 58.81 351 LEU A N 1
ATOM 2719 C CA . LEU A 1 351 ? 45.870 9.949 11.125 1.00 58.81 351 LEU A CA 1
ATOM 2720 C C . LEU A 1 351 ? 46.952 9.894 10.031 1.00 58.81 351 LEU A C 1
ATOM 2722 O O . LEU A 1 351 ? 46.674 10.243 8.884 1.00 58.81 351 LEU A O 1
ATOM 2726 N N . SER A 1 352 ? 48.183 9.477 10.359 1.00 56.03 352 SER A N 1
ATOM 2727 C CA . SER A 1 352 ? 49.279 9.397 9.386 1.00 56.03 352 SER A CA 1
ATOM 2728 C C . SER A 1 352 ? 49.199 8.160 8.487 1.00 56.03 352 SER A C 1
ATOM 2730 O O . SER A 1 352 ? 49.793 8.143 7.408 1.00 56.03 352 SER A O 1
ATOM 2732 N N . ARG A 1 353 ? 48.398 7.156 8.861 1.00 61.38 353 ARG A N 1
ATOM 2733 C CA . ARG A 1 353 ? 48.162 5.970 8.039 1.00 61.38 353 ARG A CA 1
ATOM 2734 C C . ARG A 1 353 ? 46.900 6.152 7.200 1.00 61.38 353 ARG A C 1
ATOM 2736 O O . ARG A 1 353 ? 45.826 5.669 7.548 1.00 61.38 353 ARG A O 1
ATOM 2743 N N . ARG A 1 354 ? 47.026 6.875 6.084 1.00 64.88 354 ARG A N 1
ATOM 2744 C CA . ARG A 1 354 ? 46.028 6.800 5.009 1.00 64.88 354 ARG A CA 1
ATOM 2745 C C . ARG A 1 354 ? 46.106 5.397 4.422 1.00 64.88 354 ARG A C 1
ATOM 2747 O O . ARG A 1 354 ? 47.037 5.108 3.676 1.00 64.88 354 ARG A O 1
ATOM 2754 N N . GLU A 1 355 ? 45.171 4.538 4.819 1.00 76.00 355 GLU A N 1
ATOM 2755 C CA . GLU A 1 355 ? 44.972 3.246 4.164 1.00 76.00 355 GLU A CA 1
ATOM 2756 C C . GLU A 1 355 ? 44.786 3.509 2.667 1.00 76.00 355 GLU A C 1
ATOM 2758 O O . GLU A 1 355 ? 44.012 4.391 2.274 1.00 76.00 355 GLU A O 1
ATOM 2763 N N . SER A 1 356 ? 45.552 2.812 1.830 1.00 87.75 356 SER A N 1
ATOM 2764 C CA . SER A 1 356 ? 45.385 2.951 0.386 1.00 87.75 356 SER A CA 1
ATOM 2765 C C . SER A 1 356 ? 44.021 2.384 -0.021 1.00 87.75 356 SER A C 1
ATOM 2767 O O . SER A 1 356 ? 43.459 1.516 0.650 1.00 87.75 356 SER A O 1
ATOM 2769 N N . ALA A 1 357 ? 43.470 2.859 -1.141 1.00 77.38 357 ALA A N 1
ATOM 2770 C CA . ALA A 1 357 ? 42.231 2.297 -1.681 1.00 77.38 357 ALA A CA 1
ATOM 2771 C C . ALA A 1 357 ? 42.346 0.774 -1.914 1.00 77.38 357 ALA A C 1
ATOM 2773 O O . ALA A 1 357 ? 41.374 0.049 -1.721 1.00 77.38 357 ALA A O 1
ATOM 2774 N N . GLU A 1 358 ? 43.546 0.289 -2.245 1.00 83.56 358 GLU A N 1
ATOM 2775 C CA . GLU A 1 358 ? 43.857 -1.136 -2.405 1.00 83.56 358 GLU A CA 1
ATOM 2776 C C . GLU A 1 358 ? 43.757 -1.908 -1.079 1.00 83.56 358 GLU A C 1
ATOM 2778 O O . GLU A 1 358 ? 43.107 -2.948 -1.036 1.00 83.56 358 GLU A O 1
ATOM 2783 N N . GLU A 1 359 ? 44.288 -1.375 0.030 1.00 87.44 359 GLU A N 1
ATOM 2784 C CA . GLU A 1 359 ? 44.173 -2.012 1.354 1.00 87.44 359 GLU A CA 1
ATOM 2785 C C . GLU A 1 359 ? 42.709 -2.121 1.819 1.00 87.44 359 GLU A C 1
ATOM 2787 O O . GLU A 1 359 ? 42.315 -3.098 2.467 1.00 87.44 359 GLU A O 1
ATOM 2792 N N . ILE A 1 360 ? 41.877 -1.133 1.471 1.00 85.62 360 ILE A N 1
ATOM 2793 C CA . ILE A 1 360 ? 40.440 -1.156 1.769 1.00 85.62 360 ILE A CA 1
ATOM 2794 C C . ILE A 1 360 ? 39.740 -2.244 0.945 1.00 85.62 360 ILE A C 1
ATOM 2796 O O . ILE A 1 360 ? 38.934 -2.996 1.501 1.00 85.62 360 ILE A O 1
ATOM 2800 N N . LEU A 1 361 ? 40.054 -2.355 -0.349 1.00 87.12 361 LEU A N 1
ATOM 2801 C CA . LEU A 1 361 ? 39.472 -3.363 -1.239 1.00 87.12 361 LEU A CA 1
ATOM 2802 C C . LEU A 1 361 ? 39.873 -4.787 -0.837 1.00 87.12 361 LEU A C 1
ATOM 2804 O O . LEU A 1 361 ? 38.994 -5.644 -0.731 1.00 87.12 361 LEU A O 1
ATOM 2808 N N . ASP A 1 362 ? 41.141 -5.023 -0.498 1.00 92.06 362 ASP A N 1
ATOM 2809 C CA . ASP A 1 362 ? 41.617 -6.321 -0.001 1.00 92.06 362 ASP A CA 1
ATOM 2810 C C . ASP A 1 362 ? 40.881 -6.731 1.281 1.00 92.06 362 ASP A C 1
ATOM 2812 O O . ASP A 1 362 ? 40.441 -7.875 1.443 1.00 92.06 362 ASP A O 1
ATOM 2816 N N . ARG A 1 363 ? 40.678 -5.781 2.202 1.00 90.94 363 ARG A N 1
ATOM 2817 C CA . ARG A 1 363 ? 39.937 -6.033 3.442 1.00 90.94 363 ARG A CA 1
ATOM 2818 C C . ARG A 1 363 ? 38.474 -6.382 3.165 1.00 90.94 363 ARG A C 1
ATOM 2820 O O . ARG A 1 363 ? 37.951 -7.299 3.807 1.00 90.94 363 ARG A O 1
ATOM 2827 N N . ILE A 1 364 ? 37.830 -5.691 2.221 1.00 90.31 364 ILE A N 1
ATOM 2828 C CA . ILE A 1 364 ? 36.458 -5.988 1.783 1.00 90.31 364 ILE A CA 1
ATOM 2829 C C . ILE A 1 364 ? 36.391 -7.384 1.156 1.00 90.31 364 ILE A C 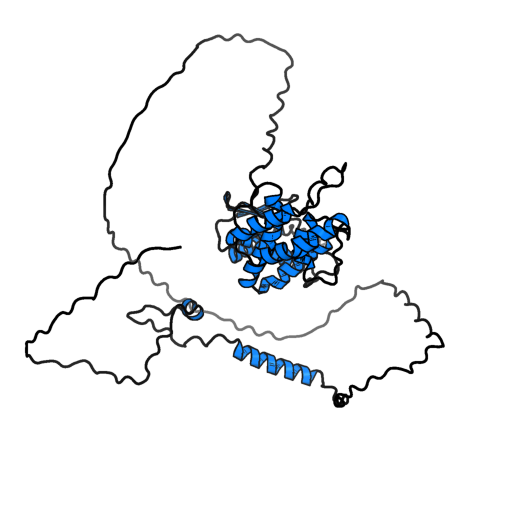1
ATOM 2831 O O . ILE A 1 364 ? 35.517 -8.171 1.524 1.00 90.31 364 ILE A O 1
ATOM 2835 N N . GLU A 1 365 ? 37.330 -7.740 0.279 1.00 93.19 365 GLU A N 1
ATOM 2836 C CA . GLU A 1 365 ? 37.353 -9.048 -0.379 1.00 93.19 365 GLU A CA 1
ATOM 2837 C C . GLU A 1 365 ? 37.517 -10.193 0.633 1.00 93.19 365 GLU A C 1
ATOM 2839 O O . GLU A 1 365 ? 36.803 -11.202 0.573 1.00 93.19 365 GLU A O 1
ATOM 2844 N N . VAL A 1 366 ? 38.404 -10.030 1.620 1.00 92.38 366 VAL A N 1
ATOM 2845 C CA . VAL A 1 366 ? 38.589 -11.011 2.700 1.00 92.38 366 VAL A CA 1
ATOM 2846 C C . VAL A 1 366 ? 37.292 -11.214 3.492 1.00 92.38 366 VAL A C 1
ATOM 2848 O O . VAL A 1 366 ? 36.911 -12.360 3.758 1.00 92.38 366 VAL A O 1
ATOM 2851 N N . HIS A 1 367 ? 36.576 -10.134 3.824 1.00 91.06 367 HIS A N 1
ATOM 2852 C CA . HIS A 1 367 ? 35.299 -10.220 4.540 1.00 91.06 367 HIS A CA 1
ATOM 2853 C C . HIS A 1 367 ? 34.204 -10.860 3.679 1.00 91.06 367 HIS A C 1
ATOM 2855 O O . HIS A 1 367 ? 33.467 -11.717 4.169 1.00 91.06 367 HIS A O 1
ATOM 2861 N N . ALA A 1 368 ? 34.142 -10.531 2.387 1.00 88.44 368 ALA A N 1
ATOM 2862 C CA . ALA A 1 368 ? 33.193 -11.122 1.449 1.00 88.44 368 ALA A CA 1
ATOM 2863 C C . ALA A 1 368 ? 33.403 -12.640 1.293 1.00 88.44 368 ALA A C 1
ATOM 2865 O O . ALA A 1 368 ? 32.444 -13.415 1.352 1.00 88.44 368 ALA A O 1
ATOM 2866 N N . ARG A 1 369 ? 34.657 -13.103 1.183 1.00 87.44 369 ARG A N 1
ATOM 2867 C CA . ARG A 1 369 ? 34.989 -14.541 1.138 1.00 87.44 369 ARG A CA 1
ATOM 2868 C C . ARG A 1 369 ? 34.630 -15.254 2.444 1.00 87.44 369 ARG A C 1
ATOM 2870 O O . ARG A 1 369 ? 34.162 -1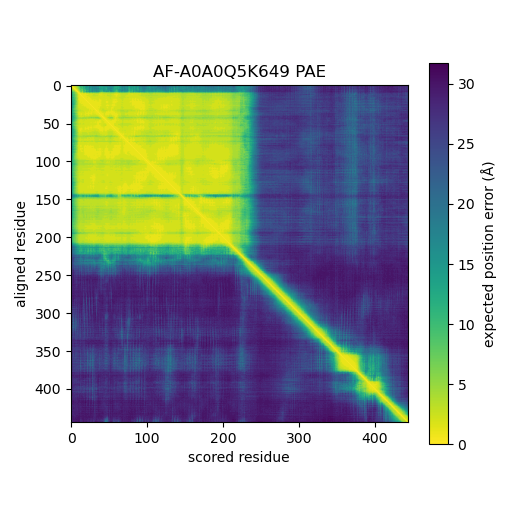6.394 2.414 1.00 87.44 369 ARG A O 1
ATOM 2877 N N . HIS A 1 370 ? 34.837 -14.598 3.586 1.00 86.75 370 HIS A N 1
ATOM 2878 C CA . HIS A 1 370 ? 34.472 -15.145 4.891 1.00 86.75 370 HIS A CA 1
ATOM 2879 C C . HIS A 1 370 ? 32.950 -15.295 5.036 1.00 86.75 370 HIS A C 1
ATOM 2881 O O . HIS A 1 370 ? 32.469 -16.380 5.363 1.00 86.75 370 HIS A O 1
ATOM 2887 N N . LEU A 1 371 ? 32.193 -14.247 4.700 1.00 85.44 371 LEU A N 1
ATOM 2888 C CA . LEU A 1 371 ? 30.730 -14.267 4.696 1.00 85.44 371 LEU A CA 1
ATOM 2889 C C . LEU A 1 371 ? 30.178 -15.315 3.732 1.00 85.44 371 LEU A C 1
ATOM 2891 O O . LEU A 1 37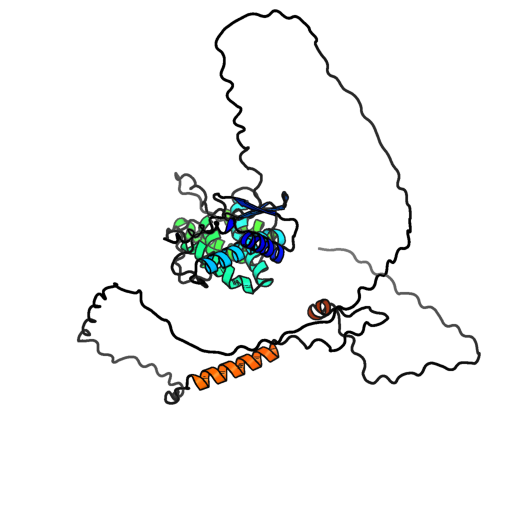1 ? 29.282 -16.066 4.100 1.00 85.44 371 LEU A O 1
ATOM 2895 N N . THR A 1 372 ? 30.770 -15.453 2.544 1.00 84.19 372 THR A N 1
ATOM 2896 C CA . THR A 1 372 ? 30.370 -16.479 1.570 1.00 84.19 372 THR A CA 1
ATOM 2897 C C . THR A 1 372 ? 30.513 -17.893 2.139 1.00 84.19 372 THR A C 1
ATOM 2899 O O . THR A 1 372 ? 29.669 -18.741 1.875 1.00 84.19 372 THR A O 1
ATOM 2902 N N . ARG A 1 373 ? 31.534 -18.170 2.965 1.00 78.81 373 ARG A N 1
ATOM 2903 C CA . ARG A 1 373 ? 31.679 -19.479 3.633 1.00 78.81 373 ARG A CA 1
ATOM 2904 C C . ARG A 1 373 ? 30.648 -19.712 4.734 1.00 78.81 373 ARG A C 1
ATOM 2906 O O . ARG A 1 373 ? 30.218 -20.847 4.900 1.00 78.81 373 ARG A O 1
ATOM 2913 N N . ILE A 1 374 ? 30.278 -18.672 5.480 1.00 82.56 374 ILE A N 1
ATOM 2914 C CA . ILE A 1 374 ? 29.263 -18.763 6.542 1.00 82.56 374 ILE A CA 1
ATOM 2915 C C . ILE A 1 374 ? 27.868 -18.947 5.938 1.00 82.56 374 ILE A C 1
ATOM 2917 O O . ILE A 1 374 ? 27.072 -19.731 6.445 1.00 82.56 374 ILE A O 1
ATOM 2921 N N . LEU A 1 375 ? 27.587 -18.233 4.847 1.00 78.88 375 LEU A N 1
ATOM 2922 C CA . LEU A 1 375 ? 26.298 -18.241 4.159 1.00 78.88 375 LEU A CA 1
ATOM 2923 C C . LEU A 1 375 ? 26.167 -19.378 3.138 1.00 78.88 375 LEU A C 1
ATOM 2925 O O . LEU A 1 375 ? 25.073 -19.606 2.621 1.00 78.88 375 LEU A O 1
ATOM 2929 N N . ALA A 1 376 ? 27.252 -20.099 2.838 1.00 78.00 376 ALA A N 1
ATOM 2930 C CA . ALA A 1 376 ? 27.195 -21.252 1.955 1.00 78.00 376 ALA A CA 1
ATOM 2931 C C . ALA A 1 376 ? 26.227 -22.294 2.544 1.00 78.00 376 ALA A C 1
ATOM 2933 O O . ALA A 1 376 ? 26.405 -22.721 3.690 1.00 78.00 376 ALA A O 1
ATOM 2934 N N . PRO A 1 377 ? 25.210 -22.738 1.782 1.00 72.88 377 PRO A N 1
ATOM 2935 C CA . PRO A 1 377 ? 24.305 -23.767 2.259 1.00 72.88 377 PRO A CA 1
ATOM 2936 C C . PRO A 1 377 ? 25.103 -25.032 2.609 1.00 72.88 377 PRO A C 1
ATOM 2938 O O . PRO A 1 377 ? 26.080 -25.351 1.921 1.00 72.88 377 PRO A O 1
ATOM 2941 N N . PRO A 1 378 ? 24.703 -25.778 3.656 1.00 73.44 378 PRO A N 1
ATOM 2942 C CA . PRO A 1 378 ? 25.386 -27.002 4.046 1.00 73.44 378 PRO A CA 1
ATOM 2943 C C . PRO A 1 378 ? 25.473 -27.935 2.836 1.00 73.44 378 PRO A C 1
ATOM 2945 O O . PRO A 1 378 ? 24.451 -28.290 2.235 1.00 73.44 378 PRO A O 1
ATOM 2948 N N . ILE A 1 379 ? 26.719 -28.257 2.469 1.00 66.25 379 ILE A N 1
ATOM 2949 C CA . ILE A 1 379 ? 27.124 -28.984 1.261 1.00 66.25 379 ILE A CA 1
ATOM 2950 C C . ILE A 1 379 ? 26.140 -30.127 0.992 1.00 66.25 379 ILE A C 1
ATOM 2952 O O . ILE A 1 379 ? 25.918 -30.980 1.857 1.00 66.25 379 ILE A O 1
ATOM 2956 N N . ARG A 1 380 ? 25.540 -30.146 -0.210 1.00 51.97 380 ARG A N 1
ATOM 2957 C CA . ARG A 1 380 ? 24.687 -31.258 -0.655 1.00 51.97 380 ARG A CA 1
ATOM 2958 C C . ARG A 1 380 ? 25.468 -32.568 -0.478 1.00 51.97 380 ARG A C 1
ATOM 2960 O O . ARG A 1 380 ? 26.565 -32.675 -1.025 1.00 51.97 380 ARG A O 1
ATOM 2967 N N . PRO A 1 381 ? 24.934 -33.566 0.247 1.00 54.50 381 PRO A N 1
ATOM 2968 C CA . PRO A 1 381 ? 25.577 -34.868 0.349 1.00 54.50 381 PRO A CA 1
ATOM 2969 C C . PRO A 1 381 ? 25.828 -35.419 -1.056 1.00 54.50 381 PRO A C 1
ATOM 2971 O O . PRO A 1 381 ? 24.902 -35.477 -1.866 1.00 54.50 381 PRO A O 1
ATOM 2974 N N . ALA A 1 382 ? 27.069 -35.820 -1.337 1.00 49.41 382 ALA A N 1
ATOM 2975 C CA . ALA A 1 382 ? 27.520 -36.212 -2.673 1.00 49.41 382 ALA A CA 1
ATOM 2976 C C . ALA A 1 382 ? 26.758 -37.410 -3.274 1.00 49.41 382 ALA A C 1
ATOM 2978 O O . ALA A 1 382 ? 26.845 -37.647 -4.473 1.00 49.41 382 ALA A O 1
ATOM 2979 N N . HIS A 1 383 ? 25.966 -38.145 -2.488 1.00 51.25 383 HIS A N 1
ATOM 2980 C CA . HIS A 1 383 ? 25.177 -39.264 -2.987 1.00 51.25 383 HIS A CA 1
ATOM 2981 C C . HIS A 1 383 ? 23.823 -39.358 -2.277 1.00 51.25 383 HIS A C 1
ATOM 2983 O O . HIS A 1 383 ? 23.739 -39.710 -1.103 1.00 51.25 383 HIS A O 1
ATOM 2989 N N . ALA A 1 384 ? 22.747 -39.098 -3.021 1.00 51.66 384 ALA A N 1
ATOM 2990 C CA . ALA A 1 384 ? 21.390 -39.473 -2.640 1.00 51.66 384 ALA A CA 1
ATOM 2991 C C . ALA A 1 384 ? 21.093 -40.878 -3.182 1.00 51.66 384 ALA A C 1
ATOM 2993 O O . ALA A 1 384 ? 20.312 -41.040 -4.119 1.00 51.66 384 ALA A O 1
ATOM 2994 N N . THR A 1 385 ? 21.752 -41.906 -2.643 1.00 57.84 385 THR A N 1
ATOM 2995 C CA . THR A 1 385 ? 21.368 -43.287 -2.957 1.00 57.84 385 THR A CA 1
ATOM 2996 C C . THR A 1 385 ? 20.006 -43.551 -2.303 1.00 57.84 385 THR A C 1
ATOM 2998 O O . THR A 1 385 ? 19.880 -43.368 -1.088 1.00 57.84 385 THR A O 1
ATOM 3001 N N . PRO A 1 386 ? 18.960 -43.922 -3.063 1.00 55.12 386 PRO A N 1
ATOM 3002 C CA . PRO A 1 386 ? 17.634 -44.154 -2.502 1.00 55.12 386 PRO A CA 1
ATOM 3003 C C . PRO A 1 386 ? 17.692 -45.284 -1.469 1.00 55.12 386 PRO A C 1
ATOM 3005 O O . PRO A 1 386 ? 18.183 -46.380 -1.744 1.00 55.12 386 PRO A O 1
ATOM 3008 N N . HIS A 1 387 ? 17.199 -45.020 -0.258 1.00 57.00 387 HIS A N 1
ATOM 3009 C CA . HIS A 1 387 ? 17.142 -46.038 0.782 1.00 57.00 387 HIS A CA 1
ATOM 3010 C C . HIS A 1 387 ? 15.982 -46.987 0.467 1.00 57.00 387 HIS A C 1
ATOM 3012 O O . HIS A 1 387 ? 14.824 -46.563 0.440 1.00 57.00 387 HIS A O 1
ATOM 3018 N N . ARG A 1 388 ? 16.278 -48.279 0.274 1.00 55.12 388 ARG A N 1
ATOM 3019 C CA . ARG A 1 388 ? 15.331 -49.304 -0.215 1.00 55.12 388 ARG A CA 1
ATOM 3020 C C . ARG A 1 388 ? 14.019 -49.395 0.583 1.00 55.12 388 ARG A C 1
ATOM 3022 O O . ARG A 1 388 ? 13.017 -49.833 0.042 1.00 55.12 388 ARG A O 1
ATOM 3029 N N . SER A 1 389 ? 14.015 -48.965 1.848 1.00 60.25 389 SER A N 1
ATOM 3030 C CA . SER A 1 389 ? 12.831 -48.982 2.723 1.00 60.25 389 SER A CA 1
ATOM 3031 C C . SER A 1 389 ? 12.251 -47.608 3.096 1.00 60.25 389 SER A C 1
ATOM 3033 O O . SER A 1 389 ? 11.267 -47.566 3.828 1.00 60.25 389 SER A O 1
ATOM 3035 N N . LYS A 1 390 ? 12.873 -46.487 2.697 1.00 60.53 390 LYS A N 1
ATOM 3036 C CA . LYS A 1 390 ? 12.451 -45.133 3.129 1.00 60.53 390 LYS A CA 1
ATOM 3037 C C . LYS A 1 390 ? 12.305 -44.117 1.992 1.00 60.53 390 LYS A C 1
ATOM 3039 O O . LYS A 1 390 ? 12.001 -42.959 2.253 1.00 60.53 390 LYS A O 1
ATOM 3044 N N . GLY A 1 391 ? 12.464 -44.553 0.744 1.00 74.19 391 GLY A N 1
ATOM 3045 C CA . GLY A 1 391 ? 12.334 -43.688 -0.425 1.00 74.19 391 GLY A CA 1
ATOM 3046 C C . GLY A 1 391 ? 13.555 -42.791 -0.649 1.00 74.19 391 GLY A C 1
ATOM 3047 O O . GLY A 1 391 ? 14.618 -42.963 -0.045 1.00 74.19 391 GLY A O 1
ATOM 3048 N N . ARG A 1 392 ? 13.414 -41.855 -1.591 1.00 72.25 392 ARG A N 1
ATOM 3049 C CA . ARG A 1 392 ? 14.450 -40.889 -1.975 1.00 72.25 392 ARG A CA 1
ATOM 3050 C C . ARG A 1 392 ? 14.494 -39.745 -0.959 1.00 72.25 392 ARG A C 1
ATOM 3052 O O . ARG A 1 392 ? 13.467 -39.118 -0.716 1.00 72.25 392 ARG A O 1
ATOM 3059 N N . PHE A 1 393 ? 15.679 -39.453 -0.422 1.00 76.25 393 PHE A N 1
ATOM 3060 C CA . PHE A 1 393 ? 15.907 -38.307 0.466 1.00 76.25 393 PHE A CA 1
ATOM 3061 C C . PHE A 1 393 ? 15.535 -36.996 -0.239 1.00 76.25 393 PHE A C 1
ATOM 3063 O O . PHE A 1 393 ? 16.003 -36.748 -1.357 1.00 76.25 393 PHE A O 1
ATOM 3070 N N . ARG A 1 394 ? 14.700 -36.158 0.391 1.00 77.38 394 ARG A N 1
ATOM 3071 C CA . ARG A 1 394 ? 14.263 -34.875 -0.182 1.00 77.38 394 ARG A CA 1
ATOM 3072 C C . ARG A 1 394 ? 14.973 -33.721 0.520 1.00 77.38 394 ARG A C 1
ATOM 3074 O O . ARG A 1 394 ? 14.644 -33.366 1.648 1.00 77.38 394 ARG A O 1
ATOM 3081 N N . TYR A 1 395 ? 15.918 -33.094 -0.181 1.00 72.81 395 TYR A N 1
ATOM 3082 C CA . TYR A 1 395 ? 16.714 -31.986 0.363 1.00 72.81 395 TYR A CA 1
ATOM 3083 C C . TYR A 1 395 ? 15.843 -30.812 0.845 1.00 72.81 395 TYR A C 1
ATOM 3085 O O . TYR A 1 395 ? 16.107 -30.257 1.906 1.00 72.81 395 TYR A O 1
ATOM 3093 N N . ASP A 1 396 ? 14.747 -30.518 0.141 1.00 70.94 396 ASP A N 1
ATOM 3094 C CA . ASP A 1 396 ? 13.822 -29.434 0.501 1.00 70.94 396 ASP A CA 1
ATOM 3095 C C . ASP A 1 396 ? 13.141 -29.651 1.864 1.00 70.94 396 ASP A C 1
ATOM 3097 O O . ASP A 1 396 ? 12.838 -28.695 2.569 1.00 70.94 396 ASP A O 1
ATOM 3101 N N . ARG A 1 397 ? 12.912 -30.909 2.273 1.00 76.19 397 ARG A N 1
ATOM 3102 C CA . ARG A 1 397 ? 12.360 -31.224 3.603 1.00 76.19 397 ARG A CA 1
ATOM 3103 C C . ARG A 1 397 ? 13.427 -31.190 4.693 1.00 76.19 397 ARG A C 1
ATOM 3105 O O . ARG A 1 397 ? 13.106 -30.904 5.843 1.00 76.19 397 ARG A O 1
ATOM 3112 N N . TYR A 1 398 ? 14.682 -31.465 4.344 1.00 78.25 398 TYR A N 1
ATOM 3113 C CA . TYR A 1 398 ? 15.811 -31.378 5.269 1.00 78.25 398 TYR A CA 1
ATOM 3114 C C . TYR A 1 398 ? 16.128 -29.928 5.650 1.00 78.25 398 TYR A C 1
ATOM 3116 O O . TYR A 1 398 ? 16.286 -29.637 6.833 1.00 78.25 398 TYR A O 1
ATOM 3124 N N . THR A 1 399 ? 16.146 -29.003 4.685 1.00 69.94 399 THR A N 1
ATOM 3125 C CA . THR A 1 399 ? 16.358 -27.568 4.963 1.00 69.94 399 THR A CA 1
ATOM 3126 C C . THR A 1 399 ? 15.241 -26.966 5.818 1.00 69.94 399 THR A C 1
ATOM 3128 O O . THR A 1 399 ? 15.491 -26.054 6.597 1.00 69.94 399 THR A O 1
ATOM 3131 N N . GLN A 1 400 ? 14.031 -27.525 5.739 1.00 77.69 400 GLN A N 1
ATOM 3132 C CA . GLN A 1 400 ? 12.879 -27.164 6.575 1.00 77.69 400 GLN A CA 1
ATOM 3133 C C . GLN A 1 400 ? 12.843 -27.899 7.932 1.00 77.69 400 GLN A C 1
ATOM 3135 O O . GLN A 1 400 ? 11.883 -27.752 8.684 1.00 77.69 400 GLN A O 1
ATOM 3140 N N . GLY A 1 401 ? 13.838 -28.739 8.248 1.00 81.00 401 GLY A N 1
ATOM 3141 C CA . GLY A 1 401 ? 13.896 -29.521 9.491 1.00 81.00 401 GLY A CA 1
ATOM 3142 C C . GLY A 1 401 ? 12.889 -30.679 9.589 1.00 81.00 401 GLY A C 1
ATOM 3143 O O . GLY A 1 401 ? 12.850 -31.375 10.605 1.00 81.00 401 GLY A O 1
ATOM 3144 N N . ALA A 1 402 ? 12.099 -30.923 8.541 1.00 78.62 402 ALA A N 1
ATOM 3145 C CA . ALA A 1 402 ? 11.070 -31.961 8.487 1.00 78.62 402 ALA A CA 1
ATOM 3146 C C . ALA A 1 402 ? 11.633 -33.364 8.191 1.00 78.62 402 ALA A C 1
ATOM 3148 O O . ALA A 1 402 ? 10.969 -34.370 8.438 1.00 78.62 402 ALA A O 1
ATOM 3149 N N . GLU A 1 403 ? 12.858 -33.453 7.673 1.00 79.50 403 GLU A N 1
ATOM 3150 C CA . GLU A 1 403 ? 13.551 -34.714 7.410 1.00 79.50 403 GLU A CA 1
ATOM 3151 C C . GLU A 1 403 ? 14.923 -34.692 8.093 1.00 79.50 403 GLU A C 1
ATOM 3153 O O . GLU A 1 403 ? 15.714 -33.782 7.873 1.00 79.50 403 GLU A O 1
ATOM 3158 N N . LYS A 1 404 ? 15.217 -35.673 8.958 1.00 79.00 404 LYS A N 1
ATOM 3159 C CA . LYS A 1 404 ? 16.530 -35.790 9.615 1.00 79.00 404 LYS A CA 1
ATOM 3160 C C . LYS A 1 404 ? 17.463 -36.632 8.757 1.00 79.00 404 LYS A C 1
ATOM 3162 O O . LYS A 1 404 ? 17.069 -37.694 8.279 1.00 79.00 404 LYS A O 1
ATOM 3167 N N . TYR A 1 405 ? 18.712 -36.190 8.616 1.00 76.06 405 TYR A N 1
ATOM 3168 C CA . TYR A 1 405 ? 19.735 -36.964 7.919 1.00 76.06 405 TYR A CA 1
ATOM 3169 C C . TYR A 1 405 ? 19.886 -38.340 8.577 1.00 76.06 405 TYR A C 1
ATOM 3171 O O . TYR A 1 405 ? 20.059 -38.443 9.796 1.00 76.06 405 TYR A O 1
ATOM 3179 N N . PHE A 1 406 ? 19.814 -39.409 7.781 1.00 72.88 406 PHE A N 1
ATOM 3180 C CA . PHE A 1 406 ? 20.090 -40.750 8.277 1.00 72.88 406 PHE A CA 1
ATOM 3181 C C . PHE A 1 406 ? 21.582 -40.838 8.586 1.00 72.88 406 PHE A C 1
ATOM 3183 O O . PHE A 1 406 ? 22.402 -41.072 7.702 1.00 72.88 406 PHE A O 1
ATOM 3190 N N . GLY A 1 407 ? 21.941 -40.632 9.852 1.00 61.59 407 GLY A N 1
ATOM 3191 C CA . GLY A 1 407 ? 23.291 -40.880 10.331 1.00 61.59 407 GLY A CA 1
ATOM 3192 C C . GLY A 1 407 ? 23.631 -42.348 10.106 1.00 61.59 407 GLY A C 1
ATOM 3193 O O . GLY A 1 407 ? 23.233 -43.212 10.888 1.00 61.59 407 GLY A O 1
ATOM 3194 N N . ARG A 1 408 ? 24.348 -42.651 9.019 1.00 51.62 408 ARG A N 1
ATOM 3195 C CA . ARG A 1 408 ? 24.953 -43.968 8.841 1.00 51.62 408 ARG A CA 1
ATOM 3196 C C . ARG A 1 408 ? 25.956 -44.106 9.979 1.00 51.62 408 ARG A C 1
ATOM 3198 O O . ARG A 1 408 ? 26.917 -43.346 10.050 1.00 51.62 408 ARG A O 1
ATOM 3205 N N . LYS A 1 409 ? 25.700 -45.027 10.908 1.00 46.16 409 LYS A N 1
ATOM 3206 C CA . LYS A 1 409 ? 26.619 -45.341 12.004 1.00 46.16 409 LYS A CA 1
ATOM 3207 C C . LYS A 1 409 ? 27.855 -46.001 11.382 1.00 46.16 409 LYS A C 1
ATOM 3209 O O . LYS A 1 409 ? 27.884 -47.215 11.195 1.00 46.16 409 LYS A O 1
ATOM 3214 N N . VAL A 1 410 ? 28.824 -45.190 10.960 1.00 45.66 410 VAL A N 1
ATOM 3215 C CA . VAL A 1 410 ? 30.120 -45.657 10.455 1.00 45.66 410 VAL A CA 1
ATOM 3216 C C . VAL A 1 410 ? 30.793 -46.377 11.625 1.00 45.66 410 VAL A C 1
ATOM 3218 O O . VAL A 1 410 ? 31.162 -45.741 12.607 1.00 45.66 410 VAL A O 1
ATOM 3221 N N . GLY A 1 411 ? 30.823 -47.713 11.578 1.00 47.47 411 GLY A N 1
ATOM 3222 C CA . GLY A 1 411 ? 31.377 -48.563 12.639 1.00 47.47 411 GLY A CA 1
ATOM 3223 C C . GLY A 1 411 ? 30.469 -49.682 13.167 1.00 47.47 411 GLY A C 1
ATOM 3224 O O . GLY A 1 411 ? 30.878 -50.391 14.081 1.00 47.47 411 GLY A O 1
ATOM 3225 N N . ALA A 1 412 ? 29.257 -49.885 12.637 1.00 42.38 412 ALA A N 1
ATOM 3226 C CA . ALA A 1 412 ? 28.510 -51.109 12.944 1.00 42.38 412 ALA A CA 1
ATOM 3227 C C . ALA A 1 412 ? 29.104 -52.288 12.141 1.00 42.38 412 ALA A C 1
ATOM 3229 O O . ALA A 1 412 ? 29.070 -52.226 10.912 1.00 42.38 412 ALA A O 1
ATOM 3230 N N . PRO A 1 413 ? 29.655 -53.337 12.786 1.00 46.25 413 PRO A N 1
ATOM 3231 C CA . PRO A 1 413 ? 30.196 -54.488 12.072 1.00 46.25 413 PRO A CA 1
ATOM 3232 C C . PRO A 1 413 ? 29.079 -55.181 11.288 1.00 46.25 413 PRO A C 1
ATOM 3234 O O . PRO A 1 413 ? 28.003 -55.458 11.831 1.00 46.25 413 PRO A O 1
ATOM 3237 N N . GLU A 1 414 ? 29.340 -55.437 10.008 1.00 43.62 414 GLU A N 1
ATOM 3238 C CA . GLU A 1 414 ? 28.477 -56.219 9.130 1.00 43.62 414 GLU A CA 1
ATOM 3239 C C . GLU A 1 414 ? 28.227 -57.588 9.769 1.00 43.62 414 GLU A C 1
ATOM 3241 O O . GLU A 1 414 ? 29.114 -58.437 9.858 1.00 43.62 414 GLU A O 1
ATOM 3246 N N . ARG A 1 415 ? 27.003 -57.815 10.257 1.00 40.56 415 ARG A N 1
ATOM 3247 C CA . ARG A 1 415 ? 26.565 -59.166 10.597 1.00 40.56 415 ARG A CA 1
ATOM 3248 C C . ARG A 1 415 ? 26.334 -59.907 9.289 1.00 40.56 415 ARG A C 1
ATOM 3250 O O . ARG A 1 415 ? 25.286 -59.748 8.665 1.00 40.56 415 ARG A O 1
ATOM 3257 N N . CYS A 1 416 ? 27.317 -60.718 8.908 1.00 38.84 416 CYS A N 1
ATOM 3258 C CA . CYS A 1 416 ? 27.156 -61.797 7.945 1.00 38.84 416 CYS A CA 1
ATOM 3259 C C . CYS A 1 416 ? 25.900 -62.598 8.301 1.00 38.84 416 CYS A C 1
ATOM 3261 O O . CYS A 1 416 ? 25.810 -63.222 9.359 1.00 38.84 416 CYS A O 1
ATOM 3263 N N . THR A 1 417 ? 24.910 -62.543 7.419 1.00 43.88 417 THR A N 1
ATOM 3264 C CA . THR A 1 417 ? 23.747 -63.421 7.451 1.00 43.88 417 THR A CA 1
ATOM 3265 C C . THR A 1 417 ? 24.020 -64.567 6.490 1.00 43.88 417 THR A C 1
ATOM 3267 O O . THR A 1 417 ? 24.281 -64.334 5.315 1.00 43.88 417 THR A O 1
ATOM 3270 N N . GLY A 1 418 ? 23.961 -65.804 6.988 1.00 36.16 418 GLY A N 1
ATOM 3271 C CA . GLY A 1 418 ? 23.821 -66.977 6.127 1.00 36.16 418 GLY A CA 1
ATOM 3272 C C . GLY A 1 418 ? 24.656 -68.186 6.524 1.00 36.16 418 GLY A C 1
ATOM 3273 O O . GLY A 1 418 ? 25.691 -68.429 5.919 1.00 36.16 418 GLY A O 1
ATOM 3274 N N . SER A 1 419 ? 24.166 -68.969 7.490 1.00 35.28 419 SER A N 1
ATOM 3275 C CA . SER A 1 419 ? 24.105 -70.443 7.426 1.00 35.28 419 SER A CA 1
ATOM 3276 C C . SER A 1 419 ? 23.294 -70.970 8.622 1.00 35.28 419 SER A C 1
ATOM 3278 O O . SER A 1 419 ? 23.726 -70.888 9.767 1.00 35.28 419 SER A O 1
ATOM 3280 N N . ARG A 1 420 ? 22.077 -71.456 8.346 1.00 44.59 420 ARG A N 1
ATOM 3281 C CA . ARG A 1 420 ? 21.314 -72.434 9.159 1.00 44.59 420 ARG A CA 1
ATOM 3282 C C . ARG A 1 420 ? 21.707 -73.843 8.663 1.00 44.59 420 ARG A C 1
ATOM 3284 O O . ARG A 1 420 ? 22.148 -73.899 7.515 1.00 44.59 420 ARG A O 1
ATOM 3291 N N . PRO A 1 421 ? 21.541 -74.955 9.415 1.00 52.22 421 PRO A N 1
ATOM 3292 C CA . PRO A 1 421 ? 20.432 -75.286 10.333 1.00 52.22 421 PRO A CA 1
ATOM 3293 C C . PRO A 1 421 ? 20.925 -75.771 11.724 1.00 52.22 421 PRO A C 1
ATOM 3295 O O . PRO A 1 421 ? 22.112 -75.967 11.923 1.00 52.22 421 PRO A O 1
ATOM 3298 N N . ASP A 1 422 ? 20.121 -75.775 12.790 1.00 42.47 422 ASP A N 1
ATOM 3299 C CA . ASP A 1 422 ? 19.310 -76.939 13.177 1.00 42.47 422 ASP A CA 1
ATOM 3300 C C . ASP A 1 422 ? 18.336 -76.630 14.335 1.00 42.47 422 ASP A C 1
ATOM 3302 O O . ASP A 1 422 ? 18.400 -75.589 14.990 1.00 42.47 422 ASP A O 1
ATOM 3306 N N . ALA A 1 423 ? 17.394 -77.555 14.510 1.00 42.66 423 ALA A N 1
ATOM 3307 C CA . ALA A 1 423 ? 16.143 -77.501 15.260 1.00 42.66 423 ALA A CA 1
ATOM 3308 C C . ALA A 1 423 ? 16.222 -77.334 16.797 1.00 42.66 423 ALA A C 1
ATOM 3310 O O . ALA A 1 423 ? 17.187 -77.731 17.443 1.00 42.66 423 ALA A O 1
ATOM 3311 N N . GLY A 1 424 ? 15.118 -76.856 17.394 1.00 34.00 424 GLY A N 1
ATOM 3312 C CA . GLY A 1 424 ? 14.852 -76.959 18.838 1.00 34.00 424 GLY A CA 1
ATOM 3313 C C . GLY A 1 424 ? 13.734 -76.027 19.350 1.00 34.00 424 GLY A C 1
ATOM 3314 O O . GLY A 1 424 ? 13.858 -74.823 19.142 1.00 34.00 424 GLY A O 1
ATOM 3315 N N . PRO A 1 425 ? 12.649 -76.529 19.988 1.00 53.28 425 PRO A N 1
ATOM 3316 C CA . PRO A 1 425 ? 11.417 -75.767 20.237 1.00 53.28 425 PRO A CA 1
ATOM 3317 C C . PRO A 1 425 ? 11.251 -75.220 21.675 1.00 53.28 425 PRO A C 1
ATOM 3319 O O . PRO A 1 425 ? 11.966 -75.601 22.593 1.00 53.28 425 PRO A O 1
ATOM 3322 N N . CYS A 1 426 ? 10.180 -74.429 21.838 1.00 33.66 426 CYS A N 1
ATOM 3323 C CA . CYS A 1 426 ? 9.401 -74.160 23.062 1.00 33.66 426 CYS A CA 1
ATOM 3324 C C . CYS A 1 426 ? 9.963 -73.238 24.160 1.00 33.66 426 CYS A C 1
ATOM 3326 O O . CYS A 1 426 ? 10.839 -73.614 24.930 1.00 33.66 426 CYS A O 1
ATOM 3328 N N . SER A 1 427 ? 9.311 -72.076 24.315 1.00 37.00 427 SER A N 1
ATOM 3329 C CA . SER A 1 427 ? 8.676 -71.538 25.550 1.00 37.00 427 SER A CA 1
ATOM 3330 C C . SER A 1 427 ? 8.409 -70.036 25.325 1.00 37.00 427 SER A C 1
ATOM 3332 O O . SER A 1 427 ? 9.318 -69.254 25.088 1.00 37.00 427 SER A O 1
ATOM 3334 N N . GLU A 1 428 ? 7.179 -69.595 25.062 1.00 43.28 428 GLU A N 1
ATOM 3335 C CA . GLU A 1 428 ? 6.103 -69.329 26.028 1.00 43.28 428 GLU A CA 1
ATOM 3336 C C . GLU A 1 428 ? 6.524 -68.369 27.161 1.00 43.28 428 GLU A C 1
ATOM 3338 O O . GLU A 1 428 ? 7.029 -68.791 28.195 1.00 43.28 428 GLU A O 1
ATOM 3343 N N . SER A 1 429 ? 6.287 -67.059 26.989 1.00 39.75 429 SER A N 1
ATOM 3344 C CA . SER A 1 429 ? 6.129 -66.143 28.129 1.00 39.75 429 SER A CA 1
ATOM 3345 C C . SER A 1 429 ? 5.346 -64.871 27.776 1.00 39.75 429 SER A C 1
ATOM 3347 O O . SER A 1 429 ? 5.812 -63.983 27.069 1.00 39.75 429 SER A O 1
ATOM 3349 N N . ARG A 1 430 ? 4.123 -64.848 28.314 1.00 41.28 430 ARG A N 1
ATOM 3350 C CA . ARG A 1 430 ? 3.412 -63.741 28.978 1.00 41.28 430 ARG A CA 1
ATOM 3351 C C . ARG A 1 430 ? 3.286 -62.375 28.290 1.00 41.28 430 ARG A C 1
ATOM 3353 O O . ARG A 1 430 ? 4.154 -61.513 28.328 1.00 41.28 430 ARG A O 1
ATOM 3360 N N . ARG A 1 431 ? 2.033 -62.151 27.883 1.00 41.53 431 ARG A N 1
ATOM 3361 C CA . ARG A 1 431 ? 1.315 -60.871 27.837 1.00 41.53 431 ARG A CA 1
ATOM 3362 C C . ARG A 1 431 ? 1.424 -60.097 29.165 1.00 41.53 431 ARG A C 1
ATOM 3364 O O . ARG A 1 431 ? 1.206 -60.680 30.227 1.00 41.53 431 ARG A O 1
ATOM 3371 N N . GLN A 1 432 ? 1.595 -58.778 29.080 1.00 42.66 432 GLN A N 1
ATOM 3372 C CA . GLN A 1 432 ? 1.073 -57.812 30.056 1.00 42.66 432 GLN A CA 1
ATOM 3373 C C . GLN A 1 432 ? 0.262 -56.726 29.314 1.00 42.66 432 GLN A C 1
ATOM 3375 O O . GLN A 1 432 ? 0.698 -56.284 28.250 1.00 42.66 432 GLN A O 1
ATOM 3380 N N . PRO A 1 433 ? -0.930 -56.342 29.817 1.00 51.16 433 PRO A N 1
ATOM 3381 C CA . PRO A 1 433 ? -1.842 -55.385 29.182 1.00 51.16 433 PRO A CA 1
ATOM 3382 C C . PRO A 1 433 ? -1.541 -53.915 29.557 1.00 51.16 433 PRO A C 1
ATOM 3384 O O . PRO A 1 433 ? -0.810 -53.665 30.517 1.00 51.16 433 PRO A O 1
ATOM 3387 N N . PRO A 1 434 ? -2.119 -52.938 28.827 1.00 46.53 434 PRO A N 1
ATOM 3388 C CA . PRO A 1 434 ? -1.878 -51.514 29.047 1.00 46.53 434 PRO A CA 1
ATOM 3389 C C . PRO A 1 434 ? -2.625 -50.974 30.277 1.00 46.53 434 PRO A C 1
ATOM 3391 O O . PRO A 1 434 ? -3.792 -51.295 30.510 1.00 46.53 434 PRO A O 1
ATOM 3394 N N . ALA A 1 435 ? -1.950 -50.111 31.039 1.00 49.53 435 ALA A N 1
ATOM 3395 C CA . ALA A 1 435 ? -2.551 -49.315 32.103 1.00 49.53 435 ALA A CA 1
ATOM 3396 C C . ALA A 1 435 ? -3.514 -48.272 31.513 1.00 49.53 435 ALA A C 1
ATOM 3398 O O . ALA A 1 435 ? -3.208 -47.601 30.527 1.00 49.53 435 ALA A O 1
ATOM 3399 N N . GLY A 1 436 ? -4.698 -48.174 32.116 1.00 39.75 436 GLY A N 1
ATOM 3400 C CA . GLY A 1 436 ? -5.783 -47.314 31.671 1.00 39.75 436 GLY A CA 1
ATOM 3401 C C . GLY A 1 436 ? -5.777 -45.895 32.247 1.00 39.75 436 GLY A C 1
ATOM 3402 O O . GLY A 1 436 ? -5.135 -45.603 33.249 1.00 39.75 436 GLY A O 1
ATOM 3403 N N . ARG A 1 437 ? -6.602 -45.070 31.589 1.00 42.88 437 ARG A N 1
ATOM 3404 C CA . ARG A 1 437 ? -7.594 -44.121 32.134 1.00 42.88 437 ARG A CA 1
ATOM 3405 C C . ARG A 1 437 ? -7.165 -43.188 33.283 1.00 42.88 437 ARG A C 1
ATOM 3407 O O . ARG A 1 437 ? -7.108 -43.607 34.432 1.00 42.88 437 ARG A O 1
ATOM 3414 N N . GLN A 1 438 ? -7.186 -41.881 33.006 1.00 40.06 438 GLN A N 1
ATOM 3415 C CA . GLN A 1 438 ? -7.850 -40.917 33.892 1.00 40.06 438 GLN A CA 1
ATOM 3416 C C . GLN A 1 438 ? -8.468 -39.749 33.105 1.00 40.06 438 GLN A C 1
ATOM 3418 O O . GLN A 1 438 ? -7.794 -39.016 32.392 1.00 40.06 438 GLN A O 1
ATOM 3423 N N . LEU A 1 439 ? -9.789 -39.638 33.253 1.00 42.56 439 LEU A N 1
ATOM 3424 C CA . LEU A 1 439 ? -10.632 -38.472 32.998 1.00 42.56 439 LEU A CA 1
ATOM 3425 C C . LEU A 1 439 ? -10.559 -37.526 34.210 1.00 42.56 439 LEU A C 1
ATOM 3427 O O . LEU A 1 439 ? -10.649 -38.012 35.337 1.00 42.56 439 LEU A O 1
ATOM 3431 N N . ARG A 1 440 ? -10.517 -36.209 33.974 1.00 37.88 440 ARG A N 1
ATOM 3432 C CA . ARG A 1 440 ? -11.109 -35.118 34.790 1.00 37.88 440 ARG A CA 1
ATOM 3433 C C . ARG A 1 440 ? -11.164 -33.872 33.886 1.00 37.88 440 ARG A C 1
ATOM 3435 O O . ARG A 1 440 ? -10.137 -33.514 33.331 1.00 37.88 440 ARG A O 1
ATOM 3442 N N . LEU A 1 441 ? -12.327 -33.383 33.443 1.00 36.09 441 LEU A N 1
ATOM 3443 C CA . LEU A 1 441 ? -13.347 -32.562 34.129 1.00 36.09 441 LEU A CA 1
ATOM 3444 C C . LEU A 1 441 ? -12.839 -31.208 34.667 1.00 36.09 441 LEU A C 1
ATOM 3446 O O . LEU A 1 441 ? -12.155 -31.177 35.682 1.00 36.09 441 LEU A O 1
ATOM 3450 N N . GLN A 1 442 ? -13.309 -30.156 33.975 1.00 33.88 442 GLN A N 1
ATOM 3451 C CA . GLN A 1 442 ? -13.862 -28.869 34.440 1.00 33.88 442 GLN A CA 1
ATOM 3452 C C . GLN A 1 442 ? -13.028 -27.899 35.297 1.00 33.88 442 GLN A C 1
ATOM 3454 O O . GLN A 1 442 ? -12.593 -28.232 36.393 1.00 33.88 442 GLN A O 1
ATOM 3459 N N . GLY A 1 443 ? -13.048 -26.630 34.858 1.00 36.59 443 GLY A N 1
ATOM 3460 C CA . GLY A 1 443 ? -13.384 -25.499 35.732 1.00 36.59 443 GLY A CA 1
ATOM 3461 C C . GLY A 1 443 ? -12.426 -24.308 35.707 1.00 36.59 443 GLY A C 1
ATOM 3462 O O . GLY A 1 443 ? -11.531 -24.260 36.545 1.00 36.59 443 GLY A O 1
ATOM 3463 N N . LEU A 1 444 ? -12.651 -23.344 34.804 1.00 35.66 444 LEU A N 1
ATOM 3464 C CA . LEU A 1 444 ? -13.063 -21.952 35.091 1.00 35.66 444 LEU A CA 1
ATOM 3465 C C . LEU A 1 444 ? -13.168 -21.141 33.795 1.00 35.66 444 LEU A C 1
ATOM 3467 O O . LEU A 1 444 ? -12.252 -21.270 32.954 1.00 35.66 444 LEU A O 1
#

Mean predicted aligned error: 19.55 Å

Radius of gyration: 37.2 Å; Cα contacts (8 Å, |Δi|>4): 306; chains: 1; bounding box: 107×118×88 Å

Solvent-accessible surface area (backbone atoms only — not comparable to full-atom values): 30042 Å² total; per-residue (Å²): 136,84,79,74,79,76,78,72,80,78,69,58,66,82,73,35,67,68,51,50,51,49,52,50,48,48,25,28,66,63,40,70,48,80,79,56,45,82,41,80,48,83,70,84,47,55,38,22,30,38,76,93,77,31,36,35,44,34,22,73,79,61,83,71,71,56,96,66,92,42,51,82,65,64,88,36,77,66,47,46,51,53,37,48,53,50,30,53,31,42,47,45,17,25,48,78,66,57,55,70,86,58,56,71,71,71,56,19,54,48,27,47,44,39,46,49,56,24,32,47,53,56,45,29,76,76,40,64,86,44,48,59,27,44,50,27,48,34,32,27,60,67,62,67,60,79,92,64,62,34,51,65,71,54,44,64,44,49,42,74,50,44,72,87,30,88,88,54,88,86,53,59,35,80,84,35,48,71,40,41,71,64,33,50,65,48,54,59,47,30,44,74,50,55,69,76,47,29,55,58,42,30,52,54,44,59,71,46,57,71,79,75,64,93,87,62,74,82,74,78,75,80,82,78,43,70,60,27,68,50,76,78,80,76,68,77,75,78,77,75,75,69,79,82,79,77,84,85,81,90,84,83,89,80,89,81,84,83,86,86,84,85,89,79,85,82,86,90,79,87,82,89,76,90,83,83,91,78,92,83,91,78,91,82,80,87,82,88,86,87,78,88,83,78,86,84,76,88,79,88,78,92,76,89,76,88,83,79,92,79,92,82,89,77,89,87,87,83,86,77,82,83,74,82,78,80,79,80,79,79,83,77,91,79,82,78,96,76,86,85,88,77,94,72,84,65,81,82,75,74,77,83,69,73,74,49,74,64,59,53,49,54,53,49,52,54,50,51,56,51,49,50,63,73,68,48,72,82,75,77,71,95,68,81,74,61,42,95,88,74,50,69,83,55,66,77,39,36,80,68,68,75,40,80,82,82,77,75,69,87,82,69,79,83,78,85,82,87,85,84,87,85,90,86,85,92,81,92,82,82,90,82,82,84,88,77,88,86,88,82,84,88,91,134